Protein AF-0000000077275589 (afdb_homodimer)

Structure (mmCIF, N/CA/C/O backbone):
data_AF-0000000077275589-model_v1
#
loop_
_entity.id
_entity.type
_entity.pdbx_description
1 polymer 'Uncharacterized protein'
#
loop_
_atom_site.group_PDB
_atom_site.id
_atom_site.type_symbol
_atom_site.label_atom_id
_atom_site.label_alt_id
_atom_site.label_comp_id
_atom_site.label_asym_id
_atom_site.label_entity_id
_atom_site.label_seq_id
_atom_site.pdbx_PDB_ins_code
_atom_site.Cartn_x
_atom_site.Cartn_y
_atom_site.Cartn_z
_atom_site.occupancy
_atom_site.B_iso_or_equiv
_atom_site.auth_seq_id
_atom_site.auth_comp_id
_atom_site.auth_asym_id
_atom_site.auth_atom_id
_atom_site.pdbx_PDB_model_num
ATOM 1 N N . MET A 1 1 ? -28.203 29.078 -66.188 1 21.28 1 MET A N 1
ATOM 2 C CA . MET A 1 1 ? -27.719 27.859 -66.812 1 21.28 1 MET A CA 1
ATOM 3 C C . MET A 1 1 ? -26.266 27.594 -66.438 1 21.28 1 MET A C 1
ATOM 5 O O . MET A 1 1 ? -25.359 27.703 -67.25 1 21.28 1 MET A O 1
ATOM 9 N N . TRP A 1 2 ? -25.812 28.062 -65.25 1 25.47 2 TRP A N 1
ATOM 10 C CA . TRP A 1 2 ? -24.516 28.172 -64.625 1 25.47 2 TRP A CA 1
ATOM 11 C C . TRP A 1 2 ? -23.922 26.781 -64.312 1 25.47 2 TRP A C 1
ATOM 13 O O . TRP A 1 2 ? -24.531 25.984 -63.625 1 25.47 2 TRP A O 1
ATOM 23 N N . HIS A 1 3 ? -23.391 26.188 -65.438 1 22.38 3 HIS A N 1
ATOM 24 C CA . HIS A 1 3 ? -22.828 24.891 -65.75 1 22.38 3 HIS A CA 1
ATOM 25 C C . HIS A 1 3 ? -21.688 24.516 -64.812 1 22.38 3 HIS A C 1
ATOM 27 O O . HIS A 1 3 ? -20.875 25.359 -64.438 1 22.38 3 HIS A O 1
ATOM 33 N N . ASP A 1 4 ? -21.906 23.547 -63.844 1 22.83 4 ASP A N 1
ATOM 34 C CA . ASP A 1 4 ? -21.484 22.797 -62.688 1 22.83 4 ASP A CA 1
ATOM 35 C C . ASP A 1 4 ? -20.203 22.016 -62.969 1 22.83 4 ASP A C 1
ATOM 37 O O . ASP A 1 4 ? -20.188 20.781 -62.906 1 22.83 4 ASP A O 1
ATOM 41 N N . ASN A 1 5 ? -19.406 22.547 -63.875 1 19.95 5 ASN A N 1
ATOM 42 C CA . ASN A 1 5 ? -18.422 21.766 -64.625 1 19.95 5 ASN A CA 1
ATOM 43 C C . ASN A 1 5 ? -17.25 21.328 -63.719 1 19.95 5 ASN A C 1
ATOM 45 O O . ASN A 1 5 ? -16.188 21.953 -63.75 1 19.95 5 ASN A O 1
ATOM 49 N N . ARG A 1 6 ? -17.547 21.359 -62.375 1 23.41 6 ARG A N 1
ATOM 50 C CA . ARG A 1 6 ? -16.359 21.203 -61.562 1 23.41 6 ARG A CA 1
ATOM 51 C C . ARG A 1 6 ? -15.617 19.906 -61.906 1 23.41 6 ARG A C 1
ATOM 53 O O . ARG A 1 6 ? -16.188 18.812 -61.781 1 23.41 6 ARG A O 1
ATOM 60 N N . GLN A 1 7 ? -14.758 19.984 -62.812 1 19.58 7 GLN A N 1
ATOM 61 C CA . GLN A 1 7 ? -13.992 18.938 -63.469 1 19.58 7 GLN A CA 1
ATOM 62 C C . GLN A 1 7 ? -13.258 18.062 -62.469 1 19.58 7 GLN A C 1
ATOM 64 O O . GLN A 1 7 ? -12.734 18.578 -61.469 1 19.58 7 GLN A O 1
ATOM 69 N N . ASP A 1 8 ? -13.516 16.828 -62.406 1 21.22 8 ASP A N 1
ATOM 70 C CA . ASP A 1 8 ? -13.25 15.617 -61.625 1 21.22 8 ASP A CA 1
ATOM 71 C C . ASP A 1 8 ? -11.758 15.297 -61.625 1 21.22 8 ASP A C 1
ATOM 73 O O . ASP A 1 8 ? -11.18 14.938 -62.656 1 21.22 8 ASP A O 1
ATOM 77 N N . LYS A 1 9 ? -11.055 16.328 -61.094 1 24.39 9 LYS A N 1
ATOM 78 C CA . LYS A 1 9 ? -9.609 16.141 -61.156 1 24.39 9 LYS A CA 1
ATOM 79 C C . LYS A 1 9 ? -9.234 14.695 -60.844 1 24.39 9 LYS A C 1
ATOM 81 O O . LYS A 1 9 ? -9.602 14.18 -59.781 1 24.39 9 LYS A O 1
ATOM 86 N N . GLN A 1 10 ? 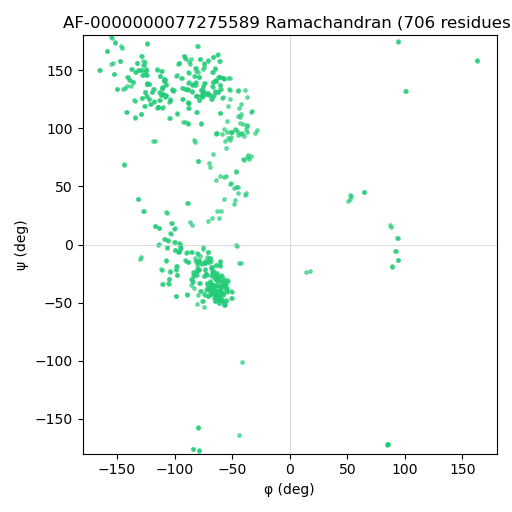-9.094 13.891 -61.781 1 19.94 10 GLN A N 1
ATOM 87 C CA . GLN A 1 10 ? -8.75 12.477 -61.844 1 19.94 10 GLN A CA 1
ATOM 88 C C . GLN A 1 10 ? -7.488 12.164 -61.062 1 19.94 10 GLN A C 1
ATOM 90 O O . GLN A 1 10 ? -6.449 12.797 -61.281 1 19.94 10 GLN A O 1
ATOM 95 N N . TRP A 1 11 ? -7.652 11.844 -59.812 1 21.72 11 TRP A N 1
ATOM 96 C CA . TRP A 1 11 ? -6.648 11.5 -58.812 1 21.72 11 TRP A CA 1
ATOM 97 C C . TRP A 1 11 ? -5.641 10.5 -59.375 1 21.72 11 TRP A C 1
ATOM 99 O O . TRP A 1 11 ? -6.023 9.508 -60 1 21.72 11 TRP A O 1
ATOM 109 N N . PRO A 1 12 ? -4.547 11.117 -59.781 1 26.95 12 PRO A N 1
ATOM 110 C CA . PRO A 1 12 ? -3.588 10.258 -60.469 1 26.95 12 PRO A CA 1
ATOM 111 C C . PRO A 1 12 ? -3.398 8.906 -59.781 1 26.95 12 PRO A C 1
ATOM 113 O O . PRO A 1 12 ? -3.586 8.789 -58.562 1 26.95 12 PRO A O 1
ATOM 116 N N . GLY A 1 13 ? -3.869 7.855 -60.375 1 23.73 13 GLY A N 1
ATOM 117 C CA . GLY A 1 13 ? -3.82 6.449 -60 1 23.73 13 GLY A CA 1
ATOM 118 C C . GLY A 1 13 ? -2.459 6.016 -59.5 1 23.73 13 GLY A C 1
ATOM 119 O O . GLY A 1 13 ? -1.439 6.617 -59.844 1 23.73 13 GLY A O 1
ATOM 120 N N . PRO A 1 14 ? -2.475 5.594 -58.219 1 23.3 14 PRO A N 1
ATOM 121 C CA . PRO A 1 14 ? -1.297 5.195 -57.438 1 23.3 14 PRO A CA 1
ATOM 122 C C . PRO A 1 14 ? -0.308 4.367 -58.25 1 23.3 14 PRO A C 1
ATOM 124 O O . PRO A 1 14 ? -0.714 3.604 -59.125 1 23.3 14 PRO A O 1
ATOM 127 N N . ARG A 1 15 ? 0.733 5.039 -58.625 1 24.67 15 ARG A N 1
ATOM 128 C CA . ARG A 1 15 ? 1.816 4.441 -59.375 1 24.67 15 ARG A CA 1
ATOM 129 C C . ARG A 1 15 ? 2.021 2.979 -59 1 24.67 15 ARG A C 1
ATOM 131 O O . ARG A 1 15 ? 1.891 2.613 -57.844 1 24.67 15 ARG A O 1
ATOM 138 N N . GLY A 1 16 ? 1.797 2.051 -59.906 1 21.67 16 GLY A N 1
ATOM 139 C CA . GLY A 1 16 ? 1.867 0.599 -59.969 1 21.67 16 GLY A CA 1
ATOM 140 C C . GLY A 1 16 ? 3.146 0.042 -59.375 1 21.67 16 GLY A C 1
ATOM 141 O O . GLY A 1 16 ? 4.227 0.213 -59.938 1 21.67 16 GLY A O 1
ATOM 142 N N . TRP A 1 17 ? 3.369 0.272 -58.062 1 21.12 17 TRP A N 1
ATOM 143 C CA . TRP A 1 17 ? 4.578 -0.335 -57.531 1 21.12 17 TRP A CA 1
ATOM 144 C C . TRP A 1 17 ? 4.695 -1.796 -57.938 1 21.12 17 TRP A C 1
ATOM 146 O O . TRP A 1 17 ? 3.707 -2.533 -57.938 1 21.12 17 TRP A O 1
ATOM 156 N N . LYS A 1 18 ? 5.516 -1.956 -58.969 1 22.02 18 LYS A N 1
ATOM 157 C CA . LYS A 1 18 ? 5.887 -3.277 -59.469 1 22.02 18 LYS A CA 1
ATOM 158 C C . LYS A 1 18 ? 6.059 -4.27 -58.312 1 22.02 18 LYS A C 1
ATOM 160 O O . LYS A 1 18 ? 6.742 -3.977 -57.344 1 22.02 18 LYS A O 1
ATOM 165 N N . ASN A 1 19 ? 5.082 -5.145 -58.094 1 19.64 19 ASN A N 1
ATOM 166 C CA . ASN A 1 19 ? 4.98 -6.301 -57.219 1 19.64 19 ASN A CA 1
ATOM 167 C C . ASN A 1 19 ? 6.199 -7.211 -57.344 1 19.64 19 ASN A C 1
ATOM 169 O O . ASN A 1 19 ? 6.32 -7.961 -58.312 1 19.64 19 ASN A O 1
ATOM 173 N N . LYS A 1 20 ? 7.43 -6.609 -57.281 1 24.22 20 LYS A N 1
ATOM 174 C CA . LYS A 1 20 ? 8.484 -7.613 -57.406 1 24.22 20 LYS A CA 1
ATOM 175 C C . LYS A 1 20 ? 8.117 -8.891 -56.656 1 24.22 20 LYS A C 1
ATOM 177 O O . LYS A 1 20 ? 7.418 -8.844 -55.656 1 24.22 20 LYS A O 1
ATOM 182 N N . ASN A 1 21 ? 8.312 -10 -57.344 1 20.94 21 ASN A N 1
ATOM 183 C CA . ASN A 1 21 ? 8.078 -11.422 -57.094 1 20.94 21 ASN A CA 1
ATOM 184 C C . ASN A 1 21 ? 8.539 -11.836 -55.688 1 20.94 21 ASN A C 1
ATOM 186 O O . ASN A 1 21 ? 9.578 -11.375 -55.219 1 20.94 21 ASN A O 1
ATOM 190 N N . GLN A 1 22 ? 7.594 -12.156 -54.812 1 24.27 22 GLN A N 1
ATOM 191 C CA . GLN A 1 22 ? 7.559 -12.75 -53.5 1 24.27 22 GLN A CA 1
ATOM 192 C C . GLN A 1 22 ? 8.469 -13.977 -53.406 1 24.27 22 GLN A C 1
ATOM 194 O O . GLN A 1 22 ? 8.062 -15.086 -53.75 1 24.27 22 GLN A O 1
ATOM 199 N N . GLY A 1 23 ? 9.766 -13.898 -53.969 1 26.78 23 GLY A N 1
ATOM 200 C CA . GLY A 1 23 ? 10.516 -15.133 -53.75 1 26.78 23 GLY A CA 1
ATOM 201 C C . GLY A 1 23 ? 10.391 -15.664 -52.344 1 26.78 23 GLY A C 1
ATOM 202 O O . GLY A 1 23 ? 10.047 -14.922 -51.406 1 26.78 23 GLY A O 1
ATOM 203 N N . GLY A 1 24 ? 10.117 -16.984 -52.25 1 24.22 24 GLY A N 1
ATOM 204 C CA . GLY A 1 24 ? 9.828 -17.938 -51.188 1 24.22 24 GLY A CA 1
ATOM 205 C C . GLY A 1 24 ? 10.859 -17.922 -50.062 1 24.22 24 GLY A C 1
ATOM 206 O O . GLY A 1 24 ? 11.977 -18.406 -50.25 1 24.22 24 GLY A O 1
ATOM 207 N N . TRP A 1 25 ? 11.188 -16.781 -49.469 1 26.86 25 TRP A N 1
ATOM 208 C CA . TRP A 1 25 ? 12.156 -16.875 -48.375 1 26.86 25 TRP A CA 1
ATOM 209 C C . TRP A 1 25 ? 11.68 -17.844 -47.312 1 26.86 25 TRP A C 1
ATOM 211 O O . TRP A 1 25 ? 10.75 -17.531 -46.531 1 26.86 25 TRP A O 1
ATOM 221 N N . GLY A 1 26 ? 11.43 -19.109 -47.594 1 24.31 26 GLY A N 1
ATOM 222 C CA . GLY A 1 26 ? 11.328 -20.141 -46.594 1 24.31 26 GLY A CA 1
ATOM 223 C C . GLY A 1 26 ? 12.469 -20.094 -45.594 1 24.31 26 GLY A C 1
ATOM 224 O O . GLY A 1 26 ? 13.477 -20.781 -45.75 1 24.31 26 GLY A O 1
ATOM 225 N N . LYS A 1 27 ? 12.953 -18.938 -45.156 1 28.44 27 LYS A N 1
ATOM 226 C CA . LYS A 1 27 ? 13.992 -19.109 -44.156 1 28.44 27 LYS A CA 1
ATOM 227 C C . LYS A 1 27 ? 13.539 -20.062 -43.031 1 28.44 27 LYS A C 1
ATOM 229 O O . LYS A 1 27 ? 12.477 -19.875 -42.438 1 28.44 27 LYS A O 1
ATOM 234 N N . SER A 1 28 ? 13.914 -21.328 -43.125 1 25.67 28 SER A N 1
ATOM 235 C CA . SER A 1 28 ? 13.805 -22.328 -42.094 1 25.67 28 SER A CA 1
ATOM 236 C C . SER A 1 28 ? 14.102 -21.734 -40.719 1 25.67 28 SER A C 1
ATOM 238 O O . SER A 1 28 ? 15.047 -20.953 -40.562 1 25.67 28 SER A O 1
ATOM 240 N N . SER A 1 29 ? 13.141 -21.422 -39.969 1 30.31 29 SER A N 1
ATOM 241 C CA . SER A 1 29 ? 13.281 -21.172 -38.531 1 30.31 29 SER A CA 1
ATOM 242 C C . SER A 1 29 ? 14.305 -22.109 -37.906 1 30.31 29 SER A C 1
ATOM 244 O O . SER A 1 29 ? 14.078 -23.328 -37.812 1 30.31 29 SER A O 1
ATOM 246 N N . LYS A 1 30 ? 15.562 -21.859 -38.125 1 32.66 30 LYS A N 1
ATOM 247 C CA . LYS A 1 30 ? 16.609 -22.562 -37.375 1 32.66 30 LYS A CA 1
ATOM 248 C C . LYS A 1 30 ? 16.234 -22.719 -35.906 1 32.66 30 LYS A C 1
ATOM 250 O O . LYS A 1 30 ? 16.203 -21.734 -35.156 1 32.66 30 LYS A O 1
ATOM 255 N N . LYS A 1 31 ? 15.281 -23.641 -35.625 1 34.81 31 LYS A N 1
ATOM 256 C CA . LYS A 1 31 ? 15.219 -24.172 -34.25 1 34.81 31 LYS A CA 1
ATOM 257 C C . LYS A 1 31 ? 16.625 -24.312 -33.688 1 34.81 31 LYS A C 1
ATOM 259 O O . LYS A 1 31 ? 17.438 -25.078 -34.188 1 34.81 31 LYS A O 1
ATOM 264 N N . TRP A 1 32 ? 17.266 -23.344 -33.281 1 36.38 32 TRP A N 1
ATOM 265 C CA . TRP A 1 32 ? 18.484 -23.438 -32.5 1 36.38 32 TRP A CA 1
ATOM 266 C C . TRP A 1 32 ? 18.484 -24.688 -31.641 1 36.38 32 TRP A C 1
ATOM 268 O O . TRP A 1 32 ? 17.484 -25.016 -31 1 36.38 32 TRP A O 1
ATOM 278 N N . ASP A 1 33 ? 19.062 -25.75 -32.031 1 35.94 33 ASP A N 1
ATOM 279 C CA . ASP A 1 33 ? 19.375 -26.953 -31.266 1 35.94 33 ASP A CA 1
ATOM 280 C C . ASP A 1 33 ? 19.812 -26.594 -29.844 1 35.94 33 ASP A C 1
ATOM 282 O O . ASP A 1 33 ? 21.016 -26.453 -29.578 1 35.94 33 ASP A O 1
ATOM 286 N N . ASN A 1 34 ? 19.188 -25.703 -29.109 1 42.22 34 ASN A N 1
ATOM 287 C CA . ASN A 1 34 ? 19.359 -25.234 -27.734 1 42.22 34 ASN A CA 1
ATOM 288 C C . ASN A 1 34 ? 19.516 -26.391 -26.75 1 42.22 34 ASN A C 1
ATOM 290 O O . ASN A 1 34 ? 19.484 -26.203 -25.547 1 42.22 34 ASN A O 1
ATOM 294 N N . SER A 1 35 ? 19.453 -27.609 -27.312 1 43.06 35 SER A N 1
ATOM 295 C CA . SER A 1 35 ? 19.656 -28.734 -26.406 1 43.06 35 SER A CA 1
ATOM 296 C C . SER A 1 35 ? 21.031 -28.688 -25.75 1 43.06 35 SER A C 1
ATOM 298 O O . SER A 1 35 ? 21.172 -29.062 -24.594 1 43.06 35 SER A O 1
ATOM 300 N N . GLU A 1 36 ? 22.031 -28.453 -26.5 1 45.03 36 GLU A N 1
ATOM 301 C CA . GLU A 1 36 ? 23.375 -28.422 -25.922 1 45.03 36 GLU A CA 1
ATOM 302 C C . GLU A 1 36 ? 23.5 -27.297 -24.891 1 45.03 36 GLU A C 1
ATOM 304 O O . GLU A 1 36 ? 24.234 -27.438 -23.906 1 45.03 36 GLU A O 1
ATOM 309 N N . TYR A 1 37 ? 22.797 -26.266 -25.109 1 46.16 37 TYR A N 1
ATOM 310 C CA . TYR A 1 37 ? 22.891 -25.109 -24.219 1 46.16 37 TYR A CA 1
ATOM 311 C C . TYR A 1 37 ? 22.297 -25.406 -22.859 1 46.16 37 TYR A C 1
ATOM 313 O O . TYR A 1 37 ? 22.812 -24.953 -21.828 1 46.16 37 TYR A O 1
ATOM 321 N N . LEU A 1 38 ? 21.312 -26.25 -22.828 1 51.25 38 LEU A N 1
ATOM 322 C CA . LEU A 1 38 ? 20.688 -26.516 -21.531 1 51.25 38 LEU A CA 1
ATOM 323 C C . LEU A 1 38 ? 21.625 -27.297 -20.625 1 51.25 38 LEU A C 1
ATOM 325 O O . LEU A 1 38 ? 21.609 -27.109 -19.406 1 51.25 38 LEU A O 1
ATOM 329 N N . SER A 1 39 ? 22.391 -28.266 -21.203 1 50.59 39 SER A N 1
ATOM 330 C CA . SER A 1 39 ? 23.25 -29.094 -20.359 1 50.59 39 SER A CA 1
ATOM 331 C C . SER A 1 39 ? 24.25 -28.266 -19.578 1 50.59 39 SER A C 1
ATOM 333 O O . SER A 1 39 ? 24.641 -28.625 -18.469 1 50.59 39 SER A O 1
ATOM 335 N N . GLU A 1 40 ? 24.641 -27.156 -20.188 1 55.09 40 GLU A N 1
ATOM 336 C CA . GLU A 1 40 ? 25.672 -26.359 -19.516 1 55.09 40 GLU A CA 1
ATOM 337 C C . GLU A 1 40 ? 25.047 -25.25 -18.688 1 55.09 40 GLU A C 1
ATOM 339 O O . GLU A 1 40 ? 25.75 -24.5 -18.016 1 55.09 40 GLU A O 1
ATOM 344 N N . LEU A 1 41 ? 23.75 -25.266 -18.781 1 61.47 41 LEU A N 1
ATOM 345 C CA . LEU A 1 41 ? 23.141 -24.172 -18.031 1 61.47 41 LEU A CA 1
ATOM 346 C C . LEU A 1 41 ? 23.125 -24.453 -16.547 1 61.47 41 LEU A C 1
ATOM 348 O O . LEU A 1 41 ? 22.656 -25.516 -16.125 1 61.47 41 LEU A O 1
ATOM 352 N N . LYS A 1 42 ? 23.922 -23.906 -15.789 1 79.44 42 LYS A N 1
ATOM 353 C CA . LYS A 1 42 ? 23.938 -23.984 -14.336 1 79.44 42 LYS A CA 1
ATOM 354 C C . LYS A 1 42 ? 22.672 -23.344 -13.75 1 79.44 42 LYS A C 1
ATOM 356 O O . LYS A 1 42 ? 22.5 -22.125 -13.812 1 79.44 42 LYS A O 1
ATOM 361 N N . PHE A 1 43 ? 21.594 -24.312 -13.445 1 88.94 43 PHE A N 1
ATOM 362 C CA . PHE A 1 43 ? 20.344 -23.859 -12.867 1 88.94 43 PHE A CA 1
ATOM 363 C C . PHE A 1 43 ? 20.562 -23.297 -11.469 1 88.94 43 PHE A C 1
ATOM 365 O O . PHE A 1 43 ? 21.406 -23.797 -10.719 1 88.94 43 PHE A O 1
ATOM 372 N N . GLU A 1 44 ? 19.797 -22.219 -11.227 1 91.12 44 GLU A N 1
ATOM 373 C CA . GLU A 1 44 ? 19.641 -21.766 -9.852 1 91.12 44 GLU A CA 1
ATOM 374 C C . GLU A 1 44 ? 18.469 -22.453 -9.164 1 91.12 44 GLU A C 1
ATOM 376 O O . GLU A 1 44 ? 17.328 -22.328 -9.602 1 91.12 44 GLU A O 1
ATOM 381 N N . ASP A 1 45 ? 18.719 -23.109 -8.094 1 91.56 45 ASP A N 1
ATOM 382 C CA . ASP A 1 45 ? 17.656 -23.859 -7.414 1 91.56 45 ASP A CA 1
ATOM 383 C C . ASP A 1 45 ? 16.75 -22.922 -6.617 1 91.56 45 ASP A C 1
ATOM 385 O O . ASP A 1 45 ? 17.234 -22.047 -5.898 1 91.56 45 ASP A O 1
ATOM 389 N N . VAL A 1 46 ? 15.508 -23.109 -6.781 1 91.25 46 VAL A N 1
ATOM 390 C CA . VAL A 1 46 ? 14.547 -22.391 -5.953 1 91.25 46 VAL A CA 1
ATOM 391 C C . VAL A 1 46 ? 14.422 -23.078 -4.594 1 91.25 46 VAL A C 1
ATOM 393 O O . VAL A 1 46 ? 14.234 -24.297 -4.52 1 91.25 46 VAL A O 1
ATOM 396 N N . PRO A 1 47 ? 14.578 -22.281 -3.566 1 88.44 47 PRO A N 1
ATOM 397 C CA . PRO A 1 47 ? 14.5 -22.891 -2.238 1 88.44 47 PRO A CA 1
ATOM 398 C C . PRO A 1 47 ? 13.148 -23.562 -1.977 1 88.44 47 PRO A C 1
ATOM 400 O O . PRO A 1 47 ? 12.102 -22.969 -2.27 1 88.44 47 PRO A O 1
ATOM 403 N N . ARG A 1 48 ? 13.211 -24.766 -1.457 1 90.69 48 ARG A N 1
ATOM 404 C CA . ARG A 1 48 ? 12.008 -25.5 -1.093 1 90.69 48 ARG A CA 1
ATOM 405 C C . ARG A 1 48 ? 11.531 -25.125 0.306 1 90.69 48 ARG A C 1
ATOM 407 O O . ARG A 1 48 ? 12.32 -25.109 1.253 1 90.69 48 ARG A O 1
ATOM 414 N N . PRO A 1 49 ? 10.195 -24.844 0.403 1 91.25 49 PRO A N 1
ATOM 415 C CA . PRO A 1 49 ? 9.68 -24.547 1.74 1 91.25 49 PRO A CA 1
ATOM 416 C C . PRO A 1 49 ? 9.812 -25.734 2.699 1 91.25 49 PRO A C 1
ATOM 418 O O . PRO A 1 49 ? 10.008 -26.875 2.262 1 91.25 49 PRO A O 1
ATOM 421 N N . LYS A 1 50 ? 9.703 -25.453 3.939 1 83.56 50 LYS A N 1
ATOM 422 C CA . LYS A 1 50 ? 10 -26.422 4.98 1 83.56 50 LYS A CA 1
ATOM 423 C C . LYS A 1 50 ? 8.805 -27.328 5.254 1 83.56 50 LYS A C 1
ATOM 425 O O . LYS A 1 50 ? 8.961 -28.484 5.637 1 83.56 50 LYS A O 1
ATOM 430 N N . LYS A 1 51 ? 7.645 -26.781 5.086 1 91.94 51 LYS A N 1
ATOM 431 C CA . LYS A 1 51 ? 6.449 -27.531 5.477 1 91.94 51 LYS A CA 1
ATOM 432 C C . LYS A 1 51 ? 5.316 -27.312 4.477 1 91.94 51 LYS A C 1
ATOM 434 O O . LYS A 1 51 ? 5.133 -26.219 3.967 1 91.94 51 LYS A O 1
ATOM 439 N N . PRO A 1 52 ? 4.543 -28.438 4.285 1 95.75 52 PRO A N 1
ATOM 440 C CA . PRO A 1 52 ? 3.338 -28.281 3.465 1 95.75 52 PRO A CA 1
ATOM 441 C C . PRO A 1 52 ? 2.346 -27.281 4.059 1 95.75 52 PRO A C 1
ATOM 443 O O . PRO A 1 52 ? 2.389 -27 5.262 1 95.75 52 PRO A O 1
ATOM 446 N N . ARG A 1 53 ? 1.499 -26.75 3.234 1 96.12 53 ARG A N 1
ATOM 447 C CA . ARG A 1 53 ? 0.475 -25.797 3.662 1 96.12 53 ARG A CA 1
ATOM 448 C C . ARG A 1 53 ? -0.901 -26.219 3.152 1 96.12 53 ARG A C 1
ATOM 450 O O . ARG A 1 53 ? -1.204 -26.062 1.969 1 96.12 53 ARG A O 1
ATOM 457 N N . LYS A 1 54 ? -1.763 -26.594 4.055 1 95.31 54 LYS A N 1
ATOM 458 C CA . LYS A 1 54 ? -3.07 -27.109 3.656 1 95.31 54 LYS A CA 1
ATOM 459 C C . LYS A 1 54 ? -4.137 -26.016 3.734 1 95.31 54 LYS A C 1
ATOM 461 O O . LYS A 1 54 ? -5.18 -26.125 3.086 1 95.31 54 LYS A O 1
ATOM 466 N N . TYR A 1 55 ? -3.93 -25.062 4.559 1 96.69 55 TYR A N 1
ATOM 467 C CA . TYR A 1 55 ? -4.91 -24 4.719 1 96.69 55 TYR A CA 1
ATOM 468 C C . TYR A 1 55 ? -4.824 -23 3.572 1 96.69 55 TYR A C 1
ATOM 470 O O . TYR A 1 55 ? -3.834 -22.969 2.838 1 96.69 55 TYR A O 1
ATOM 478 N N . THR A 1 56 ? -5.883 -22.266 3.379 1 97.94 56 THR A N 1
ATOM 479 C CA . THR A 1 56 ? -5.906 -21.219 2.361 1 97.94 56 THR A CA 1
ATOM 480 C C . THR A 1 56 ? -6.445 -19.906 2.938 1 97.94 56 THR A C 1
ATOM 482 O O . THR A 1 56 ? -7.211 -19.922 3.902 1 97.94 56 THR A O 1
ATOM 485 N N . VAL A 1 57 ? -5.988 -18.859 2.398 1 98.44 57 VAL A N 1
ATOM 486 C CA . VAL A 1 57 ? -6.492 -17.531 2.719 1 98.44 57 VAL A CA 1
ATOM 487 C C . VAL A 1 57 ? -6.996 -16.844 1.446 1 98.44 57 VAL A C 1
ATOM 489 O O . VAL A 1 57 ? -6.277 -16.781 0.447 1 98.44 57 VAL A O 1
ATOM 492 N N . SER A 1 58 ? -8.242 -16.406 1.497 1 98.81 58 SER A N 1
ATOM 493 C CA . SER A 1 58 ? -8.883 -15.695 0.396 1 98.81 58 SER A CA 1
ATOM 494 C C . SER A 1 58 ? -9.219 -14.258 0.784 1 98.81 58 SER A C 1
ATOM 496 O O . SER A 1 58 ? -9.43 -13.961 1.961 1 98.81 58 SER A O 1
ATOM 498 N N . ILE A 1 59 ? -9.227 -13.375 -0.244 1 98.94 59 ILE A N 1
ATOM 499 C CA . ILE A 1 59 ? -9.719 -12.023 -0.022 1 98.94 59 ILE A CA 1
ATOM 500 C C . ILE A 1 59 ? -10.828 -11.703 -1.019 1 98.94 59 ILE A C 1
ATOM 502 O O . ILE A 1 59 ? -10.836 -12.227 -2.137 1 98.94 59 ILE A O 1
ATOM 506 N N . ALA A 1 60 ? -11.797 -10.922 -0.588 1 98.88 60 ALA A N 1
ATOM 507 C CA . ALA A 1 60 ? -12.844 -10.406 -1.461 1 98.88 60 ALA A CA 1
ATOM 508 C C . ALA A 1 60 ? -12.711 -8.891 -1.63 1 98.88 60 ALA A C 1
ATOM 510 O O . ALA A 1 60 ? -12.625 -8.156 -0.645 1 98.88 60 ALA A O 1
ATOM 511 N N . VAL A 1 61 ? -12.711 -8.469 -2.871 1 98.62 61 VAL A N 1
ATOM 512 C CA . VAL A 1 61 ? -12.469 -7.062 -3.199 1 98.62 61 VAL A CA 1
ATOM 513 C C . VAL A 1 61 ? -13.578 -6.551 -4.117 1 98.62 61 VAL A C 1
ATOM 515 O O . VAL A 1 61 ? -13.836 -7.137 -5.172 1 98.62 61 VAL A O 1
ATOM 518 N N . PRO A 1 62 ? -14.227 -5.484 -3.752 1 97.12 62 PRO A N 1
ATOM 519 C CA . PRO A 1 62 ? -15.289 -4.957 -4.621 1 97.12 62 PRO A CA 1
ATOM 520 C C . PRO A 1 62 ? -14.734 -4.266 -5.863 1 97.12 62 PRO A C 1
ATOM 522 O O . PRO A 1 62 ? -13.781 -3.488 -5.773 1 97.12 62 PRO A O 1
ATOM 525 N N . ALA A 1 63 ? -15.375 -4.504 -6.953 1 95.38 63 ALA A N 1
ATOM 526 C CA . ALA A 1 63 ? -14.938 -3.918 -8.219 1 95.38 63 ALA A CA 1
ATOM 527 C C . ALA A 1 63 ? -15.258 -2.428 -8.273 1 95.38 63 ALA A C 1
ATOM 529 O O . ALA A 1 63 ? -14.703 -1.697 -9.102 1 95.38 63 ALA A O 1
ATOM 530 N N . SER A 1 64 ? -16.109 -1.974 -7.41 1 93.62 64 SER A N 1
ATOM 531 C CA . SER A 1 64 ? -16.562 -0.589 -7.422 1 93.62 64 SER A CA 1
ATOM 532 C C . SER A 1 64 ? -15.422 0.38 -7.152 1 93.62 64 SER A C 1
ATOM 534 O O . SER A 1 64 ? -15.523 1.569 -7.461 1 93.62 64 SER A O 1
ATOM 536 N N . ILE A 1 65 ? -14.336 -0.14 -6.609 1 93.94 65 ILE A N 1
ATOM 537 C CA . ILE A 1 65 ? -13.219 0.739 -6.285 1 93.94 65 ILE A CA 1
ATOM 538 C C . ILE A 1 65 ? -12.594 1.277 -7.574 1 93.94 65 ILE A C 1
ATOM 540 O O . ILE A 1 65 ? -11.914 2.309 -7.559 1 93.94 65 ILE A O 1
ATOM 544 N N . LEU A 1 66 ? -12.836 0.647 -8.672 1 93 66 LEU A N 1
ATOM 545 C CA . LEU A 1 66 ? -12.289 1.093 -9.953 1 93 66 LEU A CA 1
ATOM 546 C C . LEU A 1 66 ? -13.125 2.232 -10.523 1 93 66 LEU A C 1
ATOM 548 O O . LEU A 1 66 ? -12.672 2.943 -11.422 1 93 66 LEU A O 1
ATOM 552 N N . GLU A 1 67 ? -14.289 2.357 -10.102 1 85.25 67 GLU A N 1
ATOM 553 C CA . GLU A 1 67 ? -15.148 3.459 -10.531 1 85.25 67 GLU A CA 1
ATOM 554 C C . GLU A 1 67 ? -14.781 4.754 -9.82 1 85.25 67 GLU A C 1
ATOM 556 O O . GLU A 1 67 ? -14.734 5.82 -10.438 1 85.25 67 GLU A O 1
ATOM 561 N N . GLU A 1 68 ? -14.5 4.66 -8.625 1 72.44 68 GLU A N 1
ATOM 562 C CA . GLU A 1 68 ? -14.328 5.805 -7.734 1 72.44 68 GLU A CA 1
ATOM 563 C C . GLU A 1 68 ? -12.922 6.379 -7.844 1 72.44 68 GLU A C 1
ATOM 565 O O . GLU A 1 68 ? -12.711 7.574 -7.617 1 72.44 68 GLU A O 1
ATOM 570 N N . THR A 1 69 ? -12 5.629 -7.988 1 63.12 69 THR A N 1
ATOM 571 C CA . THR A 1 69 ? -10.609 6.062 -7.852 1 63.12 69 THR A CA 1
ATOM 572 C C . THR A 1 69 ? -10.18 6.883 -9.062 1 63.12 69 THR A C 1
ATOM 574 O O . THR A 1 69 ? -9.43 7.848 -8.93 1 63.12 69 THR A O 1
ATOM 577 N N . CYS A 1 70 ? -10.422 6.172 -10.281 1 63.38 70 CYS A N 1
ATOM 578 C CA . CYS A 1 70 ? -9.688 6.863 -11.328 1 63.38 70 CYS A CA 1
ATOM 579 C C . CYS A 1 70 ? -10.516 6.969 -12.602 1 63.38 70 CYS A C 1
ATOM 581 O O . CYS A 1 70 ? -11.25 6.039 -12.945 1 63.38 70 CYS A O 1
ATOM 583 N N . LEU A 1 71 ? -10.375 8.227 -13.109 1 67.25 71 LEU A N 1
ATOM 584 C CA . LEU A 1 71 ? -11.062 8.438 -14.375 1 67.25 71 LEU A CA 1
ATOM 585 C C . LEU A 1 71 ? -10.273 7.832 -15.531 1 67.25 71 LEU A C 1
ATOM 587 O O . LEU A 1 71 ? -10.828 7.57 -16.594 1 67.25 71 LEU A O 1
ATOM 591 N N . LYS A 1 72 ? -9.016 7.414 -15.195 1 83.62 72 LYS A N 1
ATOM 592 C CA . LYS A 1 72 ? -8.211 6.926 -16.312 1 83.62 72 LYS A CA 1
ATOM 593 C C . LYS A 1 72 ? -7.949 5.43 -16.188 1 83.62 72 LYS A C 1
ATOM 595 O O . LYS A 1 72 ? -7.68 4.93 -15.086 1 83.62 72 LYS A O 1
ATOM 600 N N . ASP A 1 73 ? -7.914 4.766 -17.297 1 87.31 73 ASP A N 1
ATOM 601 C CA . ASP A 1 73 ? -7.746 3.318 -17.375 1 87.31 73 ASP A CA 1
ATOM 602 C C . ASP A 1 73 ? -6.359 2.9 -16.875 1 87.31 73 ASP A C 1
ATOM 604 O O . ASP A 1 73 ? -6.211 1.85 -16.25 1 87.31 73 ASP A O 1
ATOM 608 N N . GLU A 1 74 ? -5.453 3.719 -17.156 1 90.12 74 GLU A N 1
ATOM 609 C CA . GLU A 1 74 ? -4.09 3.398 -16.734 1 90.12 74 GLU A CA 1
ATOM 610 C C . GLU A 1 74 ? -3.982 3.33 -15.211 1 90.12 74 GLU A C 1
ATOM 612 O O . GLU A 1 74 ? -3.316 2.445 -14.672 1 90.12 74 GLU A O 1
ATOM 617 N N . LEU A 1 75 ? -4.637 4.219 -14.602 1 91.56 75 LEU A N 1
ATOM 618 C CA . LEU A 1 75 ? -4.605 4.234 -13.148 1 91.56 75 LEU A CA 1
ATOM 619 C C . LEU A 1 75 ? -5.406 3.066 -12.578 1 91.56 75 LEU A C 1
ATOM 621 O O . LEU A 1 75 ? -4.996 2.453 -11.586 1 91.56 75 LEU A O 1
ATOM 625 N N . ARG A 1 76 ? -6.504 2.77 -13.234 1 94.12 76 ARG A N 1
ATOM 626 C CA . ARG A 1 76 ? -7.273 1.603 -12.82 1 94.12 76 ARG A CA 1
ATOM 627 C C . ARG A 1 76 ? -6.43 0.335 -12.891 1 94.12 76 ARG A C 1
ATOM 629 O O . ARG A 1 76 ? -6.418 -0.464 -11.953 1 94.12 76 ARG A O 1
ATOM 636 N N . THR A 1 77 ? -5.793 0.205 -13.969 1 94.88 77 THR A N 1
ATOM 637 C CA . THR A 1 77 ? -4.91 -0.94 -14.164 1 94.88 77 THR A CA 1
ATOM 638 C C . THR A 1 77 ? -3.84 -0.992 -13.078 1 94.88 77 THR A C 1
ATOM 640 O O . THR A 1 77 ? -3.572 -2.055 -12.516 1 94.88 77 THR A O 1
ATOM 643 N N . TYR A 1 78 ? -3.32 0.168 -12.781 1 94.62 78 TYR A N 1
ATOM 644 C CA . TYR A 1 78 ? -2.273 0.244 -11.766 1 94.62 78 TYR A CA 1
ATOM 645 C C . TYR A 1 78 ? -2.807 -0.178 -10.406 1 94.62 78 TYR A C 1
ATOM 647 O O . TYR A 1 78 ? -2.143 -0.917 -9.672 1 94.62 78 TYR A O 1
ATOM 655 N N . VAL A 1 79 ? -3.938 0.254 -10.039 1 95.88 79 VAL A N 1
ATOM 656 C CA . VAL A 1 79 ? -4.547 -0.061 -8.75 1 95.88 79 VAL A CA 1
ATOM 657 C C . VAL A 1 79 ? -4.805 -1.563 -8.656 1 95.88 79 VAL A C 1
ATOM 659 O O . VAL A 1 79 ? -4.547 -2.178 -7.617 1 95.88 79 VAL A O 1
ATOM 662 N N . VAL A 1 80 ? -5.301 -2.156 -9.711 1 97.62 80 VAL A N 1
ATOM 663 C CA . VAL A 1 80 ? -5.504 -3.602 -9.727 1 97.62 80 VAL A CA 1
ATOM 664 C C . VAL A 1 80 ? -4.168 -4.312 -9.523 1 97.62 80 VAL A C 1
ATOM 666 O O . VAL A 1 80 ? -4.09 -5.312 -8.805 1 97.62 80 VAL A O 1
ATOM 669 N N . GLY A 1 81 ? -3.162 -3.793 -10.141 1 97.31 81 GLY A N 1
ATOM 670 C CA . GLY A 1 81 ? -1.825 -4.332 -9.945 1 97.31 81 GLY A CA 1
ATOM 671 C C . GLY A 1 81 ? -1.372 -4.297 -8.5 1 97.31 81 GLY A C 1
ATOM 672 O O . GLY A 1 81 ? -0.68 -5.203 -8.039 1 97.31 81 GLY A O 1
ATOM 673 N N . GLN A 1 82 ? -1.767 -3.271 -7.812 1 97.5 82 GLN A N 1
ATOM 674 C CA . GLN A 1 82 ? -1.433 -3.172 -6.395 1 97.5 82 GLN A CA 1
ATOM 675 C C . GLN A 1 82 ? -2.109 -4.277 -5.594 1 97.5 82 GLN A C 1
ATOM 677 O O . GLN A 1 82 ? -1.521 -4.824 -4.656 1 97.5 82 GLN A O 1
ATOM 682 N N . ILE A 1 83 ? -3.297 -4.555 -5.945 1 98.69 83 ILE A N 1
ATOM 683 C CA . ILE A 1 83 ? -4.035 -5.625 -5.285 1 98.69 83 ILE A CA 1
ATOM 684 C C . ILE A 1 83 ? -3.338 -6.961 -5.531 1 98.69 83 ILE A C 1
ATOM 686 O O . ILE A 1 83 ? -3.129 -7.738 -4.598 1 98.69 83 ILE A O 1
ATOM 690 N N . ALA A 1 84 ? -2.961 -7.18 -6.75 1 98.88 84 ALA A N 1
ATOM 691 C CA . ALA A 1 84 ? -2.264 -8.406 -7.117 1 98.88 84 ALA A CA 1
ATOM 692 C C . ALA A 1 84 ? -0.944 -8.539 -6.363 1 98.88 84 ALA A C 1
ATOM 694 O O . ALA A 1 84 ? -0.613 -9.609 -5.855 1 98.88 84 ALA A O 1
ATOM 695 N N . ARG A 1 85 ? -0.193 -7.48 -6.285 1 98.62 85 ARG A N 1
ATOM 696 C CA . ARG A 1 85 ? 1.084 -7.488 -5.578 1 98.62 85 ARG A CA 1
ATOM 697 C C . ARG A 1 85 ? 0.886 -7.785 -4.098 1 98.62 85 ARG A C 1
ATOM 699 O O . ARG A 1 85 ? 1.612 -8.594 -3.516 1 98.62 85 ARG A O 1
ATOM 706 N N . ALA A 1 86 ? -0.113 -7.117 -3.539 1 98.81 86 ALA A N 1
ATOM 707 C CA . ALA A 1 86 ? -0.4 -7.379 -2.133 1 98.81 86 ALA A CA 1
ATOM 708 C C . ALA A 1 86 ? -0.742 -8.844 -1.905 1 98.81 86 ALA A C 1
ATOM 710 O O . ALA A 1 86 ? -0.27 -9.461 -0.946 1 98.81 86 ALA A O 1
ATOM 711 N N . ALA A 1 87 ? -1.51 -9.398 -2.785 1 98.88 87 ALA A N 1
ATOM 712 C CA . ALA A 1 87 ? -1.905 -10.805 -2.678 1 98.88 87 ALA A CA 1
ATOM 713 C C . ALA A 1 87 ? -0.685 -11.719 -2.697 1 98.88 87 ALA A C 1
ATOM 715 O O . ALA A 1 87 ? -0.583 -12.648 -1.89 1 98.88 87 ALA A O 1
ATOM 716 N N . VAL A 1 88 ? 0.222 -11.43 -3.541 1 98.69 88 VAL A N 1
ATOM 717 C CA . VAL A 1 88 ? 1.396 -12.281 -3.695 1 98.69 88 VAL A CA 1
ATOM 718 C C . VAL A 1 88 ? 2.334 -12.094 -2.506 1 98.69 88 VAL A C 1
ATOM 720 O O . VAL A 1 88 ? 2.828 -13.062 -1.934 1 98.69 88 VAL A O 1
ATOM 723 N N . ILE A 1 89 ? 2.523 -10.836 -2.105 1 98.56 89 ILE A N 1
ATOM 724 C CA . ILE A 1 89 ? 3.408 -10.547 -0.98 1 98.56 89 ILE A CA 1
ATOM 725 C C . ILE A 1 89 ? 2.951 -11.336 0.247 1 98.56 89 ILE A C 1
ATOM 727 O O . ILE A 1 89 ? 3.777 -11.875 0.989 1 98.56 89 ILE A O 1
ATOM 731 N N . TYR A 1 90 ? 1.672 -11.562 0.403 1 98.44 90 TYR A N 1
ATOM 732 C CA . TYR A 1 90 ? 1.16 -12.109 1.656 1 98.44 90 TYR A CA 1
ATOM 733 C C . TYR A 1 90 ? 0.522 -13.477 1.438 1 98.44 90 TYR A C 1
ATOM 735 O O . TYR A 1 90 ? -0.292 -13.922 2.248 1 98.44 90 TYR A O 1
ATOM 743 N N . SER A 1 91 ? 0.768 -14.133 0.318 1 97.88 91 SER A N 1
ATOM 744 C CA . SER A 1 91 ? 0.434 -15.523 0.034 1 97.88 91 SER A CA 1
ATOM 745 C C . SER A 1 91 ? -1.076 -15.734 0.021 1 97.88 91 SER A C 1
ATOM 747 O O . SER A 1 91 ? -1.578 -16.688 0.622 1 97.88 91 SER A O 1
ATOM 749 N N . ILE A 1 92 ? -1.774 -14.844 -0.617 1 98.75 92 ILE A N 1
ATOM 750 C CA . ILE A 1 92 ? -3.211 -15.016 -0.805 1 98.75 92 ILE A CA 1
ATOM 751 C C . ILE A 1 92 ? -3.467 -16.062 -1.885 1 98.75 92 ILE A C 1
ATOM 753 O O . ILE A 1 92 ? -2.863 -16.016 -2.959 1 98.75 92 ILE A O 1
ATOM 757 N N . ASP A 1 93 ? -4.434 -16.969 -1.603 1 98.44 93 ASP A N 1
ATOM 758 C CA . ASP A 1 93 ? -4.637 -18.109 -2.488 1 98.44 93 ASP A CA 1
ATOM 759 C C . ASP A 1 93 ? -5.793 -17.859 -3.455 1 98.44 93 ASP A C 1
ATOM 761 O O . ASP A 1 93 ? -5.91 -18.531 -4.477 1 98.44 93 ASP A O 1
ATOM 765 N N . GLU A 1 94 ? -6.617 -16.953 -3.068 1 98.81 94 GLU A N 1
ATOM 766 C CA . GLU A 1 94 ? -7.801 -16.656 -3.871 1 98.81 94 GLU A CA 1
ATOM 767 C C . GLU A 1 94 ? -8.227 -15.195 -3.717 1 98.81 94 GLU A C 1
ATOM 769 O O . GLU A 1 94 ? -8.227 -14.656 -2.607 1 98.81 94 GLU A O 1
ATOM 774 N N . ILE A 1 95 ? -8.516 -14.578 -4.875 1 98.88 95 ILE A N 1
ATOM 775 C CA . ILE A 1 95 ? -9.117 -13.25 -4.883 1 98.88 95 ILE A CA 1
ATOM 776 C C . ILE A 1 95 ? -10.523 -13.328 -5.473 1 98.88 95 ILE A C 1
ATOM 778 O O . ILE A 1 95 ? -10.703 -13.719 -6.629 1 98.88 95 ILE A O 1
ATOM 782 N N . VAL A 1 96 ? -11.516 -12.977 -4.68 1 98.88 96 VAL A N 1
ATOM 783 C CA . VAL A 1 96 ? -12.891 -12.875 -5.152 1 98.88 96 VAL A CA 1
ATOM 784 C C . VAL A 1 96 ? -13.227 -11.414 -5.477 1 98.88 96 VAL A C 1
ATOM 786 O O . VAL A 1 96 ? -13.234 -10.562 -4.582 1 98.88 96 VAL A O 1
ATOM 789 N N . VAL A 1 97 ? -13.422 -11.172 -6.738 1 98.56 97 VAL A N 1
ATOM 790 C CA . VAL A 1 97 ? -13.883 -9.852 -7.168 1 98.56 97 VAL A CA 1
ATOM 791 C C . VAL A 1 97 ? -15.406 -9.797 -7.133 1 98.56 97 VAL A C 1
ATOM 793 O O . VAL A 1 97 ? -16.078 -10.602 -7.785 1 98.56 97 VAL A O 1
ATOM 796 N N . TYR A 1 98 ? -15.969 -8.812 -6.332 1 97.56 98 TYR A N 1
ATOM 797 C CA . TYR A 1 98 ? -17.422 -8.922 -6.195 1 97.56 98 TYR A CA 1
ATOM 798 C C . TYR A 1 98 ? -18.094 -7.574 -6.422 1 97.56 98 TYR A C 1
ATOM 800 O O . TYR A 1 98 ? -17.438 -6.531 -6.363 1 97.56 98 TYR A O 1
ATOM 808 N N . ASP A 1 99 ? -19.328 -7.633 -6.801 1 95.94 99 ASP A N 1
ATOM 809 C CA . ASP A 1 99 ? -20.172 -6.465 -6.98 1 95.94 99 ASP A CA 1
ATOM 810 C C . ASP A 1 99 ? -20.875 -6.094 -5.676 1 95.94 99 ASP A C 1
ATOM 812 O O . ASP A 1 99 ? -21.906 -6.688 -5.324 1 95.94 99 ASP A O 1
ATOM 816 N N . ASP A 1 100 ? -20.391 -5.051 -5.039 1 94.12 100 ASP A N 1
ATOM 817 C CA . ASP A 1 100 ? -20.906 -4.699 -3.719 1 94.12 100 ASP A CA 1
ATOM 818 C C . ASP A 1 100 ? -22.219 -3.943 -3.824 1 94.12 100 ASP A C 1
ATOM 820 O O . ASP A 1 100 ? -22.906 -3.742 -2.82 1 94.12 100 ASP A O 1
ATOM 824 N N . MET A 1 101 ? -22.625 -3.58 -4.996 1 90.69 101 MET A N 1
ATOM 825 C CA . MET A 1 101 ? -23.875 -2.846 -5.18 1 90.69 101 MET A CA 1
ATOM 826 C C . MET A 1 101 ? -24.953 -3.746 -5.777 1 90.69 101 MET A C 1
ATOM 828 O O . MET A 1 101 ? -26.094 -3.328 -5.93 1 90.69 101 MET A O 1
ATOM 832 N N . CYS A 1 102 ? -24.656 -4.969 -6.082 1 87.94 102 CYS A N 1
ATOM 833 C CA . CYS A 1 102 ? -25.562 -5.934 -6.676 1 87.94 102 CYS A CA 1
ATOM 834 C C . CYS A 1 102 ? -26.25 -5.355 -7.914 1 87.94 102 CYS A C 1
ATOM 836 O O . CYS A 1 102 ? -27.469 -5.43 -8.047 1 87.94 102 CYS A O 1
ATOM 838 N N . SER A 1 103 ? -25.484 -4.57 -8.68 1 72.31 103 SER A N 1
ATOM 839 C CA . SER A 1 103 ? -26.031 -3.877 -9.836 1 72.31 103 SER A CA 1
ATOM 840 C C . SER A 1 103 ? -26.5 -4.867 -10.898 1 72.31 103 SER A C 1
ATOM 842 O O . SER A 1 103 ? -27.359 -4.547 -11.711 1 72.31 103 SER A O 1
ATOM 844 N N . GLN A 1 104 ? -25.812 -5.941 -11.219 1 60.69 104 GLN A N 1
ATOM 845 C CA . GLN A 1 104 ? -26.109 -6.801 -12.359 1 60.69 104 GLN A CA 1
ATOM 846 C C . GLN A 1 104 ? -27.547 -7.328 -12.273 1 60.69 104 GLN A C 1
ATOM 848 O O . GLN A 1 104 ? -27.766 -8.477 -11.883 1 60.69 104 GLN A O 1
ATOM 853 N N . LYS A 1 105 ? -28.547 -6.758 -11.914 1 46.62 105 LYS A N 1
ATOM 854 C CA . LYS A 1 105 ? -29.516 -7.434 -12.773 1 46.62 105 LYS A CA 1
ATOM 855 C C . LYS A 1 105 ? -29 -7.574 -14.195 1 46.62 105 LYS A C 1
ATOM 857 O O . LYS A 1 105 ? -28.016 -6.926 -14.57 1 46.62 105 LYS A O 1
ATOM 862 N N . ARG A 1 106 ? -29.812 -7.875 -15.336 1 39.56 106 ARG A N 1
ATOM 863 C CA . ARG A 1 106 ? -29.766 -8.602 -16.594 1 39.56 106 ARG A CA 1
ATOM 864 C C . ARG A 1 106 ? -28.812 -7.945 -17.578 1 39.56 106 ARG A C 1
ATOM 866 O O . ARG A 1 106 ? -28.75 -8.328 -18.75 1 39.56 106 ARG A O 1
ATOM 873 N N . GLY A 1 107 ? -28.219 -6.574 -17.484 1 42.62 107 GLY A N 1
ATOM 874 C CA . GLY A 1 107 ? -27.953 -6.199 -18.875 1 42.62 107 GLY A CA 1
ATOM 875 C C . GLY A 1 107 ? -26.609 -6.684 -19.375 1 42.62 107 GLY A C 1
ATOM 876 O O . GLY A 1 107 ? -25.766 -7.133 -18.578 1 42.62 107 GLY A O 1
ATOM 877 N N . THR A 1 108 ? -26.266 -6.84 -20.688 1 43.09 108 THR A N 1
ATOM 878 C CA . THR A 1 108 ? -25.297 -7.391 -21.625 1 43.09 108 THR A CA 1
ATOM 879 C C . THR A 1 108 ? -23.938 -6.738 -21.438 1 43.09 108 THR A C 1
ATOM 881 O O . THR A 1 108 ? -23.797 -5.52 -21.562 1 43.09 108 THR A O 1
ATOM 884 N N . THR A 1 109 ? -22.969 -7.238 -20.703 1 47.59 109 THR A N 1
ATOM 885 C CA . THR A 1 109 ? -21.547 -6.867 -20.672 1 47.59 109 THR A CA 1
ATOM 886 C C . THR A 1 109 ? -20.969 -6.855 -22.078 1 47.59 109 THR A C 1
ATOM 888 O O . THR A 1 109 ? -21.109 -7.82 -22.828 1 47.59 109 THR A O 1
ATOM 891 N N . ASN A 1 110 ? -20.891 -5.855 -22.859 1 45.59 110 ASN A N 1
ATOM 892 C CA . ASN A 1 110 ? -20.203 -5.84 -24.156 1 45.59 110 ASN A CA 1
ATOM 893 C C . ASN A 1 110 ? -18.703 -5.605 -24 1 45.59 110 ASN A C 1
ATOM 895 O O . ASN A 1 110 ? -18.266 -4.488 -23.703 1 45.59 110 ASN A O 1
ATOM 899 N N . ALA A 1 111 ? -17.953 -6.574 -23.828 1 47.94 111 ALA A N 1
ATOM 900 C CA . ALA A 1 111 ? -16.484 -6.562 -23.797 1 47.94 111 ALA A CA 1
ATOM 901 C C . ALA A 1 111 ? -15.922 -5.664 -24.891 1 47.94 111 ALA A C 1
ATOM 903 O O . ALA A 1 111 ? -14.727 -5.352 -24.891 1 47.94 111 ALA A O 1
ATOM 904 N N . ALA A 1 112 ? -16.766 -5.305 -25.891 1 44.97 112 ALA A N 1
ATOM 905 C CA . ALA A 1 112 ? -16.328 -4.543 -27.062 1 44.97 112 ALA A CA 1
ATOM 906 C C . ALA A 1 112 ? -16.109 -3.074 -26.703 1 44.97 112 ALA A C 1
ATOM 908 O O . ALA A 1 112 ? -15.594 -2.303 -27.516 1 44.97 112 ALA A O 1
ATOM 909 N N . HIS A 1 113 ? -16.406 -2.715 -25.375 1 49.09 113 HIS A N 1
ATOM 910 C CA . HIS A 1 113 ? -16.344 -1.279 -25.125 1 49.09 113 HIS A CA 1
ATOM 911 C C . HIS A 1 113 ? -14.969 -0.874 -24.609 1 49.09 113 HIS A C 1
ATOM 913 O O . HIS A 1 113 ? -14.344 -1.611 -23.844 1 49.09 113 HIS A O 1
ATOM 919 N N . VAL A 1 114 ? -14.359 0.193 -25.094 1 55.53 114 VAL A N 1
ATOM 920 C CA . VAL A 1 114 ? -13.031 0.763 -24.922 1 55.53 114 VAL A CA 1
ATOM 921 C C . VAL A 1 114 ? -12.844 1.201 -23.469 1 55.53 114 VAL A C 1
ATOM 923 O O . VAL A 1 114 ? -11.797 0.949 -22.875 1 55.53 114 VAL A O 1
ATOM 926 N N . THR A 1 115 ? -13.805 1.886 -22.875 1 59.12 115 THR A N 1
ATOM 927 C CA . THR A 1 115 ? -13.711 2.34 -21.484 1 59.12 115 THR A CA 1
ATOM 928 C C . THR A 1 115 ? -14.805 1.709 -20.625 1 59.12 115 THR A C 1
ATOM 930 O O . THR A 1 115 ? -15.984 1.737 -21 1 59.12 115 THR A O 1
ATOM 933 N N . PRO A 1 116 ? -14.453 1.034 -19.594 1 69.25 116 PRO A N 1
ATOM 934 C CA . PRO A 1 116 ? -15.484 0.455 -18.719 1 69.25 116 PRO A CA 1
ATOM 935 C C . PRO A 1 116 ? -16.516 1.482 -18.266 1 69.25 116 PRO A C 1
ATOM 937 O O . PRO A 1 116 ? -16.156 2.607 -17.906 1 69.25 116 PRO A O 1
ATOM 940 N N . LYS A 1 117 ? -17.797 1.118 -18.359 1 70.38 117 LYS A N 1
ATOM 941 C CA . LYS A 1 117 ? -18.844 2.078 -18.031 1 70.38 117 LYS A CA 1
ATOM 942 C C . LYS A 1 117 ? -19.844 1.481 -17.047 1 70.38 117 LYS A C 1
ATOM 944 O O . LYS A 1 117 ? -20.688 2.199 -16.5 1 70.38 117 LYS A O 1
ATOM 949 N N . SER A 1 118 ? -19.719 0.185 -16.859 1 76.75 118 SER A N 1
ATOM 950 C CA . SER A 1 118 ? -20.703 -0.481 -16.031 1 76.75 118 SER A CA 1
ATOM 951 C C . SER A 1 118 ? -20.047 -1.329 -14.945 1 76.75 118 SER A C 1
ATOM 953 O O . SER A 1 118 ? -18.844 -1.591 -15.008 1 76.75 118 SER A O 1
ATOM 955 N N . ALA A 1 119 ? -20.844 -1.665 -13.953 1 75.81 119 ALA A N 1
ATOM 956 C CA . ALA A 1 119 ? -20.375 -2.547 -12.883 1 75.81 119 ALA A CA 1
ATOM 957 C C . ALA A 1 119 ? -19.812 -3.848 -13.461 1 75.81 119 ALA A C 1
ATOM 959 O O . ALA A 1 119 ? -18.797 -4.352 -12.984 1 75.81 119 ALA A O 1
ATOM 960 N N . GLY A 1 120 ? -20.516 -4.32 -14.461 1 83.06 120 GLY A N 1
ATOM 961 C CA . GLY A 1 120 ? -20.062 -5.531 -15.125 1 83.06 120 GLY A CA 1
ATOM 962 C C . GLY A 1 120 ? -18.703 -5.367 -15.797 1 83.06 120 GLY A C 1
ATOM 963 O O . GLY A 1 120 ? -17.875 -6.277 -15.758 1 83.06 120 GLY A O 1
ATOM 964 N N . ASP A 1 121 ? -18.453 -4.246 -16.312 1 88.12 121 ASP A N 1
ATOM 965 C CA . ASP A 1 121 ? -17.188 -3.963 -16.953 1 88.12 121 ASP A CA 1
ATOM 966 C C . ASP A 1 121 ? -16.047 -3.938 -15.945 1 88.12 121 ASP A C 1
ATOM 968 O O . ASP A 1 121 ? -14.969 -4.477 -16.203 1 88.12 121 ASP A O 1
ATOM 972 N N . PHE A 1 122 ? -16.344 -3.322 -14.859 1 92.88 122 PHE A N 1
ATOM 973 C CA . PHE A 1 122 ? -15.289 -3.219 -13.844 1 92.88 122 PHE A CA 1
ATOM 974 C C . PHE A 1 122 ? -14.977 -4.586 -13.25 1 92.88 122 PHE A C 1
ATOM 976 O O . PHE A 1 122 ? -13.82 -4.883 -12.953 1 92.88 122 PHE A O 1
ATOM 983 N N . LEU A 1 123 ? -16 -5.383 -13.094 1 95.5 123 LEU A N 1
ATOM 984 C CA . LEU A 1 123 ? -15.797 -6.75 -12.625 1 95.5 123 LEU A CA 1
ATOM 985 C C . LEU A 1 123 ? -14.891 -7.516 -13.594 1 95.5 123 LEU A C 1
ATOM 987 O O . LEU A 1 123 ? -13.914 -8.133 -13.172 1 95.5 123 LEU A O 1
ATOM 991 N N . GLU A 1 124 ? -15.211 -7.41 -14.805 1 95.19 124 GLU A N 1
ATOM 992 C CA . GLU A 1 124 ? -14.461 -8.133 -15.828 1 95.19 124 GLU A CA 1
ATOM 993 C C . GLU A 1 124 ? -13.039 -7.578 -15.969 1 95.19 124 GLU A C 1
ATOM 995 O O . GLU A 1 124 ? -12.086 -8.336 -16.156 1 95.19 124 GLU A O 1
ATOM 1000 N N . MET A 1 125 ? -12.938 -6.316 -15.953 1 95.44 125 MET A N 1
ATOM 1001 C CA . MET A 1 125 ? -11.625 -5.688 -16.031 1 95.44 125 MET A CA 1
ATOM 1002 C C . MET A 1 125 ? -10.719 -6.18 -14.898 1 95.44 125 MET A C 1
ATOM 1004 O O . MET A 1 125 ? -9.586 -6.594 -15.148 1 95.44 125 MET A O 1
ATOM 1008 N N . MET A 1 126 ? -11.219 -6.098 -13.711 1 97.44 126 MET A N 1
ATOM 1009 C CA . MET A 1 126 ? -10.43 -6.504 -12.555 1 97.44 126 MET A CA 1
ATOM 1010 C C . MET A 1 126 ? -10.07 -7.984 -12.633 1 97.44 126 MET A C 1
ATOM 1012 O O . MET A 1 126 ? -8.922 -8.359 -12.406 1 97.44 126 MET A O 1
ATOM 1016 N N . ARG A 1 127 ? -11.023 -8.781 -12.969 1 98 127 ARG A N 1
ATOM 1017 C CA . ARG A 1 127 ? -10.766 -10.211 -13.109 1 98 127 ARG A CA 1
ATOM 1018 C C . ARG A 1 127 ? -9.664 -10.469 -14.133 1 98 127 ARG A C 1
ATOM 1020 O O . ARG A 1 127 ? -8.703 -11.18 -13.844 1 98 127 ARG A O 1
ATOM 1027 N N . THR A 1 128 ? -9.82 -9.883 -15.266 1 97.56 128 THR A N 1
ATOM 1028 C CA . THR A 1 128 ? -8.891 -10.109 -16.375 1 97.56 128 THR A CA 1
ATOM 1029 C C . THR A 1 128 ? -7.484 -9.672 -15.984 1 97.56 128 THR A C 1
ATOM 1031 O O . THR A 1 128 ? -6.516 -10.398 -16.203 1 97.56 128 THR A O 1
ATOM 1034 N N . LEU A 1 129 ? -7.355 -8.539 -15.422 1 98.06 129 LEU A N 1
ATOM 1035 C CA . LEU A 1 129 ? -6.055 -8 -15.039 1 98.06 129 LEU A CA 1
ATOM 1036 C C . LEU A 1 129 ? -5.406 -8.859 -13.961 1 98.06 129 LEU A C 1
ATOM 1038 O O . LEU A 1 129 ? -4.199 -9.117 -14.008 1 98.06 129 LEU A O 1
ATOM 1042 N N . LEU A 1 130 ? -6.184 -9.281 -13 1 98.81 130 LEU A N 1
ATOM 1043 C CA . LEU A 1 130 ? -5.656 -10.133 -11.938 1 98.81 130 LEU A CA 1
ATOM 1044 C C . LEU A 1 130 ? -5.176 -11.469 -12.5 1 98.81 130 LEU A C 1
ATOM 1046 O O . LEU A 1 130 ? -4.094 -11.945 -12.141 1 98.81 130 LEU A O 1
ATOM 1050 N N . GLU A 1 131 ? -5.938 -12 -13.367 1 98.44 131 GLU A N 1
ATOM 1051 C CA . GLU A 1 131 ? -5.547 -13.258 -14 1 98.44 131 GLU A CA 1
ATOM 1052 C C . GLU A 1 131 ? -4.293 -13.086 -14.852 1 98.44 131 GLU A C 1
ATOM 1054 O O . GLU A 1 131 ? -3.398 -13.93 -14.828 1 98.44 131 GLU A O 1
ATOM 1059 N N . TYR A 1 132 ? -4.336 -12.07 -15.586 1 98.25 132 TYR A N 1
ATOM 1060 C CA . TYR A 1 132 ? -3.188 -11.766 -16.438 1 98.25 132 TYR A CA 1
ATOM 1061 C C . TYR A 1 132 ? -1.911 -11.664 -15.609 1 98.25 132 TYR A C 1
ATOM 1063 O O . TYR A 1 132 ? -0.883 -12.242 -15.961 1 98.25 132 TYR A O 1
ATOM 1071 N N . GLN A 1 133 ? -1.965 -10.93 -14.531 1 98.25 133 GLN A N 1
ATOM 1072 C CA . GLN A 1 133 ? -0.786 -10.727 -13.695 1 98.25 133 GLN A CA 1
ATOM 1073 C C . GLN A 1 133 ? -0.37 -12.023 -13.008 1 98.25 133 GLN A C 1
ATOM 1075 O O . GLN A 1 133 ? 0.82 -12.266 -12.805 1 98.25 133 GLN A O 1
ATOM 1080 N N . GLU A 1 134 ? -1.33 -12.773 -12.594 1 98.56 134 GLU A N 1
ATOM 1081 C CA . GLU A 1 134 ? -1.063 -14.039 -11.922 1 98.56 134 GLU A CA 1
ATOM 1082 C C . GLU A 1 134 ? -0.331 -15.008 -12.844 1 98.56 134 GLU A C 1
ATOM 1084 O O . GLU A 1 134 ? 0.497 -15.805 -12.391 1 98.56 134 GLU A O 1
ATOM 1089 N N . CYS A 1 135 ? -0.51 -14.938 -14.031 1 98.38 135 CYS A N 1
ATOM 1090 C CA . CYS A 1 135 ? 0.013 -15.852 -15.039 1 98.38 135 CYS A CA 1
ATOM 1091 C C . CYS A 1 135 ? 1.498 -15.602 -15.281 1 98.38 135 CYS A C 1
ATOM 1093 O O . CYS A 1 135 ? 1.909 -14.469 -15.547 1 98.38 135 CYS A O 1
ATOM 1095 N N . PRO A 1 136 ? 2.271 -16.719 -15.188 1 97.94 136 PRO A N 1
ATOM 1096 C CA . PRO A 1 136 ? 3.678 -16.531 -15.555 1 97.94 136 PRO A CA 1
ATOM 1097 C C . PRO A 1 136 ? 3.844 -15.906 -16.938 1 97.94 136 PRO A C 1
ATOM 1099 O O . PRO A 1 136 ? 3.084 -16.219 -17.859 1 97.94 136 PRO A O 1
ATOM 1102 N N . GLN A 1 137 ? 4.816 -15.078 -17.062 1 96.12 137 GLN A N 1
ATOM 1103 C CA . GLN A 1 137 ? 4.992 -14.234 -18.234 1 96.12 137 GLN A CA 1
ATOM 1104 C C . GLN A 1 137 ? 5.094 -15.086 -19.516 1 96.12 137 GLN A C 1
ATOM 1106 O O . GLN A 1 137 ? 4.496 -14.75 -20.531 1 96.12 137 GLN A O 1
ATOM 1111 N N . TYR A 1 138 ? 5.805 -16.188 -19.594 1 95.19 138 TYR A N 1
ATOM 1112 C CA . TYR A 1 138 ? 6.062 -16.984 -20.781 1 95.19 138 TYR A CA 1
ATOM 1113 C C . TYR A 1 138 ? 4.793 -17.688 -21.25 1 95.19 138 TYR A C 1
ATOM 1115 O O . TYR A 1 138 ? 4.742 -18.203 -22.359 1 95.19 138 TYR A O 1
ATOM 1123 N N . LEU A 1 139 ? 3.807 -17.656 -20.422 1 97.19 139 LEU A N 1
ATOM 1124 C CA . LEU A 1 139 ? 2.557 -18.312 -20.781 1 97.19 139 LEU A CA 1
ATOM 1125 C C . LEU A 1 139 ? 1.547 -17.312 -21.328 1 97.19 139 LEU A C 1
ATOM 1127 O O . LEU A 1 139 ? 0.552 -17.703 -21.953 1 97.19 139 LEU A O 1
ATOM 1131 N N . ARG A 1 140 ? 1.716 -16.078 -21.094 1 96.38 140 ARG A N 1
ATOM 1132 C CA . ARG A 1 140 ? 0.695 -15.055 -21.312 1 96.38 140 ARG A CA 1
ATOM 1133 C C . ARG A 1 140 ? 0.299 -14.977 -22.781 1 96.38 140 ARG A C 1
ATOM 1135 O O . ARG A 1 140 ? -0.881 -14.828 -23.109 1 96.38 140 ARG A O 1
ATOM 1142 N N . LYS A 1 141 ? 1.225 -15.07 -23.656 1 93.75 141 LYS A N 1
ATOM 1143 C CA . LYS A 1 141 ? 0.943 -14.953 -25.094 1 93.75 141 LYS A CA 1
ATOM 1144 C C . LYS A 1 141 ? 0.001 -16.062 -25.562 1 93.75 141 LYS A C 1
ATOM 1146 O O . LYS A 1 141 ? -0.747 -15.875 -26.516 1 93.75 141 LYS A O 1
ATOM 1151 N N . HIS A 1 142 ? 0.059 -17.172 -24.875 1 93.44 142 HIS A N 1
ATOM 1152 C CA . HIS A 1 142 ? -0.766 -18.312 -25.25 1 93.44 142 HIS A CA 1
ATOM 1153 C C . HIS A 1 142 ? -2.16 -18.219 -24.641 1 93.44 142 HIS A C 1
ATOM 1155 O O . HIS A 1 142 ? -3.131 -18.719 -25.219 1 93.44 142 HIS A O 1
ATOM 1161 N N . LEU A 1 143 ? -2.25 -17.609 -23.531 1 95.38 143 LEU A N 1
ATOM 1162 C CA . LEU A 1 143 ? -3.469 -17.719 -22.734 1 95.38 143 LEU A CA 1
ATOM 1163 C C . LEU A 1 143 ? -4.305 -16.453 -22.844 1 95.38 143 LEU A C 1
ATOM 1165 O O . LEU A 1 143 ? -5.504 -16.453 -22.562 1 95.38 143 LEU A O 1
ATOM 1169 N N . PHE A 1 144 ? -3.668 -15.375 -23.188 1 95.31 144 PHE A N 1
ATOM 1170 C CA . PHE A 1 144 ? -4.395 -14.109 -23.188 1 95.31 144 PHE A CA 1
ATOM 1171 C C . PHE A 1 144 ? -4.363 -13.469 -24.562 1 95.31 144 PHE A C 1
ATOM 1173 O O . PHE A 1 144 ? -3.289 -13.188 -25.109 1 95.31 144 PHE A O 1
ATOM 1180 N N . GLN A 1 145 ? -5.586 -13.289 -25.047 1 91 145 GLN A N 1
ATOM 1181 C CA . GLN A 1 145 ? -5.742 -12.508 -26.266 1 91 145 GLN A CA 1
ATOM 1182 C C . GLN A 1 145 ? -5.848 -11.016 -25.969 1 91 145 GLN A C 1
ATOM 1184 O O . GLN A 1 145 ? -6.219 -10.633 -24.844 1 91 145 GLN A O 1
ATOM 1189 N N . TYR A 1 146 ? -5.508 -10.32 -26.922 1 88.25 146 TYR A N 1
ATOM 1190 C CA . TYR A 1 146 ? -5.609 -8.875 -26.719 1 88.25 146 TYR A CA 1
ATOM 1191 C C . TYR A 1 146 ? -7.055 -8.461 -26.469 1 88.25 146 TYR A C 1
ATOM 1193 O O . TYR A 1 146 ? -7.969 -8.953 -27.125 1 88.25 146 TYR A O 1
ATOM 1201 N N . ASN A 1 147 ? -7.246 -7.688 -25.453 1 88.94 147 ASN A N 1
ATOM 1202 C CA . ASN A 1 147 ? -8.523 -7.035 -25.188 1 88.94 147 ASN A CA 1
ATOM 1203 C C . ASN A 1 147 ? -8.328 -5.66 -24.547 1 88.94 147 ASN A C 1
ATOM 1205 O O . ASN A 1 147 ? -7.203 -5.281 -24.203 1 88.94 147 ASN A O 1
ATOM 1209 N N . ALA A 1 148 ? -9.391 -5.023 -24.484 1 90.12 148 ALA A N 1
ATOM 1210 C CA . ALA A 1 148 ? -9.352 -3.619 -24.094 1 90.12 148 ALA A CA 1
ATOM 1211 C C . ALA A 1 148 ? -8.836 -3.471 -22.656 1 90.12 148 ALA A C 1
ATOM 1213 O O . ALA A 1 148 ? -8.172 -2.486 -22.328 1 90.12 148 ALA A O 1
ATOM 1214 N N . TYR A 1 149 ? -9.078 -4.438 -21.812 1 93.06 149 TYR A N 1
ATOM 1215 C CA . TYR A 1 149 ? -8.688 -4.348 -20.406 1 93.06 149 TYR A CA 1
ATOM 1216 C C . TYR A 1 149 ? -7.184 -4.516 -20.25 1 93.06 149 TYR A C 1
ATOM 1218 O O . TYR A 1 149 ? -6.621 -4.164 -19.219 1 93.06 149 TYR A O 1
ATOM 1226 N N . LEU A 1 150 ? -6.539 -4.996 -21.297 1 95.25 150 LEU A N 1
ATOM 1227 C CA . LEU A 1 150 ? -5.113 -5.301 -21.203 1 95.25 150 LEU A CA 1
ATOM 1228 C C 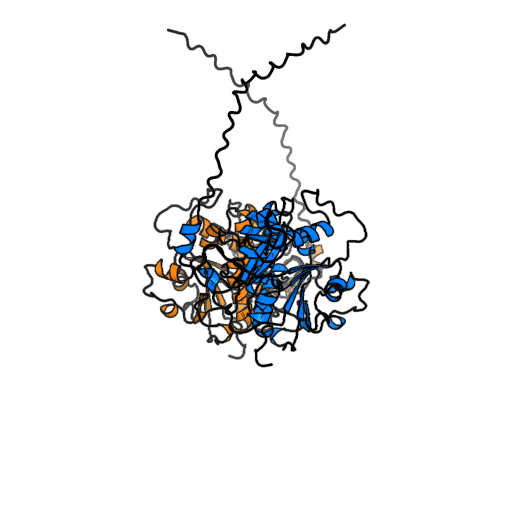. LEU A 1 150 ? -4.281 -4.23 -21.906 1 95.25 150 LEU A C 1
ATOM 1230 O O . LEU A 1 150 ? -3.061 -4.363 -22.016 1 95.25 150 LEU A O 1
ATOM 1234 N N . ARG A 1 151 ? -4.875 -3.191 -22.281 1 93.06 151 ARG A N 1
ATOM 1235 C CA . ARG A 1 151 ? -4.219 -2.15 -23.062 1 93.06 151 ARG A CA 1
ATOM 1236 C C . ARG A 1 151 ? -3.111 -1.474 -22.25 1 93.06 151 ARG A C 1
ATOM 1238 O O . ARG A 1 151 ? -2.064 -1.125 -22.797 1 93.06 151 ARG A O 1
ATOM 1245 N N . SER A 1 152 ? -3.346 -1.323 -21 1 92 152 SER A N 1
ATOM 1246 C CA . SER A 1 152 ? -2.418 -0.56 -20.172 1 92 152 SER A CA 1
ATOM 1247 C C . SER A 1 152 ? -1.606 -1.476 -19.25 1 92 152 SER A C 1
ATOM 1249 O O . SER A 1 152 ? -1.174 -1.063 -18.172 1 92 152 SER A O 1
ATOM 1251 N N . VAL A 1 153 ? -1.375 -2.686 -19.609 1 94.06 153 VAL A N 1
ATOM 1252 C CA . VAL A 1 153 ? -0.738 -3.654 -18.719 1 94.06 153 VAL A CA 1
ATOM 1253 C C . VAL A 1 153 ? 0.729 -3.283 -18.516 1 94.06 153 VAL A C 1
ATOM 1255 O O . VAL A 1 153 ? 1.379 -3.775 -17.594 1 94.06 153 VAL A O 1
ATOM 1258 N N . GLY A 1 154 ? 1.234 -2.398 -19.375 1 91.81 154 GLY A N 1
ATOM 1259 C CA . GLY A 1 154 ? 2.607 -1.938 -19.234 1 91.81 154 GLY A CA 1
ATOM 1260 C C . GLY A 1 154 ? 2.869 -1.242 -17.922 1 91.81 154 GLY A C 1
ATOM 1261 O O . GLY A 1 154 ? 4.02 -1.121 -17.5 1 91.81 154 GLY A O 1
ATOM 1262 N N . VAL A 1 155 ? 1.828 -0.799 -17.219 1 92.69 155 VAL A N 1
ATOM 1263 C CA . VAL A 1 155 ? 2.012 -0.055 -15.977 1 92.69 155 VAL A CA 1
ATOM 1264 C C . VAL A 1 155 ? 2.061 -1.023 -14.797 1 92.69 155 VAL A C 1
ATOM 1266 O O . VAL A 1 155 ? 2.352 -0.622 -13.664 1 92.69 155 VAL A O 1
ATOM 1269 N N . LEU A 1 156 ? 1.797 -2.271 -15.031 1 94.62 156 LEU A N 1
ATOM 1270 C CA . LEU A 1 156 ? 1.766 -3.264 -13.961 1 94.62 156 LEU A CA 1
ATOM 1271 C C . LEU A 1 156 ? 3.178 -3.617 -13.508 1 94.62 156 LEU A C 1
ATOM 1273 O O . LEU A 1 156 ? 4.062 -3.84 -14.336 1 94.62 156 LEU A O 1
ATOM 1277 N N . ASN A 1 157 ? 3.338 -3.58 -12.211 1 93.75 157 ASN A N 1
ATOM 1278 C CA . ASN A 1 157 ? 4.594 -4.066 -11.648 1 93.75 157 ASN A CA 1
ATOM 1279 C C . ASN A 1 157 ? 4.625 -5.59 -11.586 1 93.75 157 ASN A C 1
ATOM 1281 O O . ASN A 1 157 ? 3.615 -6.223 -11.273 1 93.75 157 ASN A O 1
ATOM 1285 N N . ALA A 1 158 ? 5.781 -6.117 -11.812 1 95.12 158 ALA A N 1
ATOM 1286 C CA . ALA A 1 158 ? 5.93 -7.57 -11.781 1 95.12 158 ALA A CA 1
ATOM 1287 C C . ALA A 1 158 ? 5.582 -8.133 -10.406 1 95.12 158 ALA A C 1
ATOM 1289 O O . ALA A 1 158 ? 5.918 -7.531 -9.383 1 95.12 158 ALA A O 1
ATOM 1290 N N . LEU A 1 159 ? 4.98 -9.297 -10.453 1 97.62 159 LEU A N 1
ATOM 1291 C CA . LEU A 1 159 ? 4.633 -9.93 -9.18 1 97.62 159 LEU A CA 1
ATOM 1292 C C . LEU A 1 159 ? 5.855 -10.57 -8.539 1 97.62 159 LEU A C 1
ATOM 1294 O O . LEU A 1 159 ? 5.988 -10.578 -7.312 1 97.62 159 LEU A O 1
ATOM 1298 N N . ASN A 1 160 ? 6.754 -11.078 -9.398 1 95.56 160 ASN A N 1
ATOM 1299 C CA . ASN A 1 160 ? 7.91 -11.82 -8.914 1 95.56 160 ASN A CA 1
ATOM 1300 C C . ASN A 1 160 ? 7.5 -12.938 -7.953 1 95.56 160 ASN A C 1
ATOM 1302 O O . ASN A 1 160 ? 8.086 -13.078 -6.875 1 95.56 160 ASN A O 1
ATOM 1306 N N . SER A 1 161 ? 6.465 -13.609 -8.305 1 96.94 161 SER A N 1
ATOM 1307 C CA . SER A 1 161 ? 5.914 -14.711 -7.512 1 96.94 161 SER A CA 1
ATOM 1308 C C . SER A 1 161 ? 6.781 -15.961 -7.625 1 96.94 161 SER A C 1
ATOM 1310 O O . SER A 1 161 ? 7.473 -16.156 -8.625 1 96.94 161 SER A O 1
ATOM 1312 N N . PRO A 1 162 ? 6.738 -16.875 -6.633 1 96.12 162 PRO A N 1
ATOM 1313 C CA . PRO A 1 162 ? 7.562 -18.094 -6.672 1 96.12 162 PRO A CA 1
ATOM 1314 C C . PRO A 1 162 ? 7.316 -18.922 -7.926 1 96.12 162 PRO A C 1
ATOM 1316 O O . PRO A 1 162 ? 8.25 -19.531 -8.461 1 96.12 162 PRO A O 1
ATOM 1319 N N . HIS A 1 163 ? 6.117 -18.953 -8.398 1 97.56 163 HIS A N 1
ATOM 1320 C CA . HIS A 1 163 ? 5.812 -19.797 -9.547 1 97.56 163 HIS A CA 1
ATOM 1321 C C . HIS A 1 163 ? 6.129 -19.078 -10.859 1 97.56 163 HIS A C 1
ATOM 1323 O O . HIS A 1 163 ? 5.953 -19.641 -11.938 1 97.56 163 HIS A O 1
ATOM 1329 N N . HIS A 1 164 ? 6.488 -17.812 -10.789 1 97.5 164 HIS A N 1
ATOM 1330 C CA . HIS A 1 164 ? 7.008 -17.109 -11.953 1 97.5 164 HIS A CA 1
ATOM 1331 C C . HIS A 1 164 ? 8.484 -17.438 -12.188 1 97.5 164 HIS A C 1
ATOM 1333 O O . HIS A 1 164 ? 9.336 -16.562 -12.086 1 97.5 164 HIS A O 1
ATOM 1339 N N . LEU A 1 165 ? 8.727 -18.594 -12.609 1 96.44 165 LEU A N 1
ATOM 1340 C CA . LEU A 1 165 ? 10.094 -19.094 -12.727 1 96.44 165 LEU A CA 1
ATOM 1341 C C . LEU A 1 165 ? 10.742 -18.609 -14.016 1 96.44 165 LEU A C 1
ATOM 1343 O O . LEU A 1 165 ? 10.102 -18.578 -15.07 1 96.44 165 LEU A O 1
ATOM 1347 N N . ARG A 1 166 ? 11.953 -18.219 -13.828 1 93.56 166 ARG A N 1
ATOM 1348 C CA . ARG A 1 166 ? 12.766 -17.891 -14.992 1 93.56 166 ARG A CA 1
ATOM 1349 C C . ARG A 1 166 ? 13.32 -19.141 -15.648 1 93.56 166 ARG A C 1
ATOM 1351 O O . ARG A 1 166 ? 13.258 -20.234 -15.078 1 93.56 166 ARG A O 1
ATOM 1358 N N . PHE A 1 167 ? 13.914 -18.953 -16.812 1 92.88 167 PHE A N 1
ATOM 1359 C CA . PHE A 1 167 ? 14.375 -20.094 -17.594 1 92.88 167 PHE A CA 1
ATOM 1360 C C . PHE A 1 167 ? 15.539 -20.797 -16.906 1 92.88 167 PHE A C 1
ATOM 1362 O O . PHE A 1 167 ? 15.719 -22.016 -17.062 1 92.88 167 PHE A O 1
ATOM 1369 N N . ASN A 1 168 ? 16.312 -20.062 -16.078 1 92.94 168 ASN A N 1
ATOM 1370 C CA . ASN A 1 168 ? 17.516 -20.625 -15.469 1 92.94 168 ASN A CA 1
ATOM 1371 C C . ASN A 1 168 ? 17.25 -21.047 -14.023 1 92.94 168 ASN A C 1
ATOM 1373 O O . ASN A 1 168 ? 18.203 -21.266 -13.258 1 92.94 168 ASN A O 1
ATOM 1377 N N . GLN A 1 169 ? 15.984 -21.109 -13.656 1 94.5 169 GLN A N 1
ATOM 1378 C CA . GLN A 1 169 ? 15.625 -21.531 -12.305 1 94.5 169 GLN A CA 1
ATOM 1379 C C . GLN A 1 169 ? 15.008 -22.938 -12.32 1 94.5 169 GLN A C 1
ATOM 1381 O O . GLN A 1 169 ? 14.234 -23.266 -13.219 1 94.5 169 GLN A O 1
ATOM 1386 N N . TRP A 1 170 ? 15.445 -23.703 -11.336 1 94.5 170 TRP A N 1
ATOM 1387 C CA . TRP A 1 170 ? 14.891 -25.047 -11.234 1 94.5 170 TRP A CA 1
ATOM 1388 C C . TRP A 1 170 ? 13.945 -25.172 -10.047 1 94.5 170 TRP A C 1
ATOM 1390 O O . TRP A 1 170 ? 14.289 -24.75 -8.938 1 94.5 170 TRP A O 1
ATOM 1400 N N . CYS A 1 171 ? 12.883 -25.609 -10.258 1 96.31 171 CYS A N 1
ATOM 1401 C CA . CYS A 1 171 ? 11.875 -26 -9.273 1 96.31 171 CYS A CA 1
ATOM 1402 C C . CYS A 1 171 ? 11.195 -27.297 -9.672 1 96.31 171 CYS A C 1
ATOM 1404 O O . CYS A 1 171 ? 10.977 -27.562 -10.859 1 96.31 171 CYS A O 1
ATOM 1406 N N . GLU A 1 172 ? 10.914 -28.125 -8.711 1 96.62 172 GLU A N 1
ATOM 1407 C CA . GLU A 1 172 ? 10.266 -29.406 -9 1 96.62 172 GLU A CA 1
ATOM 1408 C C . GLU A 1 172 ? 8.914 -29.188 -9.672 1 96.62 172 GLU A C 1
ATOM 1410 O O . GLU A 1 172 ? 8.414 -30.094 -10.359 1 96.62 172 GLU A O 1
ATOM 1415 N N . TYR A 1 173 ? 8.312 -28.078 -9.438 1 98.06 173 TYR A N 1
ATOM 1416 C CA . TYR A 1 173 ? 7.047 -27.75 -10.078 1 98.06 173 TYR A CA 1
ATOM 1417 C C . TYR A 1 173 ? 7.211 -26.609 -11.07 1 98.06 173 TYR A C 1
ATOM 1419 O O . TYR A 1 173 ? 8.023 -25.703 -10.859 1 98.06 173 TYR A O 1
ATOM 1427 N N . ARG A 1 174 ? 6.375 -26.625 -12.141 1 98.06 174 ARG A N 1
ATOM 1428 C CA . ARG A 1 174 ? 6.297 -25.516 -13.086 1 98.06 174 ARG A CA 1
ATOM 1429 C C . ARG A 1 174 ? 4.918 -25.453 -13.727 1 98.06 174 ARG A C 1
ATOM 1431 O O . ARG A 1 174 ? 4.273 -26.469 -13.945 1 98.06 174 ARG A O 1
ATOM 1438 N N . GLU A 1 175 ? 4.562 -24.203 -13.984 1 98.38 175 GLU A N 1
ATOM 1439 C CA . GLU A 1 175 ? 3.365 -24 -14.789 1 98.38 175 GLU A CA 1
ATOM 1440 C C . GLU A 1 175 ? 3.678 -24.109 -16.281 1 98.38 175 GLU A C 1
ATOM 1442 O O . GLU A 1 175 ? 4.758 -23.703 -16.719 1 98.38 175 GLU A O 1
ATOM 1447 N N . GLY A 1 176 ? 2.67 -24.672 -17.031 1 98.31 176 GLY A N 1
ATOM 1448 C CA . GLY A 1 176 ? 2.916 -24.812 -18.469 1 98.31 176 GLY A CA 1
ATOM 1449 C C . GLY A 1 176 ? 1.646 -24.781 -19.297 1 98.31 176 GLY A C 1
ATOM 1450 O O . GLY A 1 176 ? 0.543 -24.719 -18.75 1 98.31 176 GLY A O 1
ATOM 1451 N N . ILE A 1 177 ? 1.883 -24.781 -20.562 1 98.12 177 ILE A N 1
ATOM 1452 C CA . ILE A 1 177 ? 0.798 -24.828 -21.531 1 98.12 177 ILE A CA 1
ATOM 1453 C C . ILE A 1 177 ? 1.014 -26 -22.5 1 98.12 177 ILE A C 1
ATOM 1455 O O . ILE A 1 177 ? 2.135 -26.234 -22.953 1 98.12 177 ILE A O 1
ATOM 1459 N N . VAL A 1 178 ? -0.048 -26.781 -22.672 1 97.88 178 VAL A N 1
ATOM 1460 C CA . VAL A 1 178 ? 0.019 -27.922 -23.562 1 97.88 178 VAL A CA 1
ATOM 1461 C C . VAL A 1 178 ? 0.16 -27.438 -25.016 1 97.88 178 VAL A C 1
ATOM 1463 O O . VAL A 1 178 ? -0.647 -26.641 -25.484 1 97.88 178 VAL A O 1
ATOM 1466 N N . MET A 1 179 ? 1.168 -27.922 -25.656 1 96.25 179 MET A N 1
ATOM 1467 C CA . MET A 1 179 ? 1.457 -27.516 -27.031 1 96.25 179 MET A CA 1
ATOM 1468 C C . MET A 1 179 ? 0.747 -28.438 -28.016 1 96.25 179 MET A C 1
ATOM 1470 O O . MET A 1 179 ? 0.283 -29.516 -27.656 1 96.25 179 MET A O 1
ATOM 1474 N N . GLU A 1 180 ? 0.643 -27.844 -29.172 1 93.62 180 GLU A N 1
ATOM 1475 C CA . GLU A 1 180 ? 0.148 -28.703 -30.25 1 93.62 180 GLU A CA 1
ATOM 1476 C C . GLU A 1 180 ? 1.146 -29.797 -30.594 1 93.62 180 GLU A C 1
ATOM 1478 O O . GLU A 1 180 ? 2.354 -29.641 -30.391 1 93.62 180 GLU A O 1
ATOM 1483 N N . GLY A 1 181 ? 0.605 -30.828 -30.984 1 83.38 181 GLY A N 1
ATOM 1484 C CA . GLY A 1 181 ? 1.498 -31.906 -31.375 1 83.38 181 GLY A CA 1
ATOM 1485 C C . GLY A 1 181 ? 1.653 -32.969 -30.297 1 83.38 181 GLY A C 1
ATOM 1486 O O . GLY A 1 181 ? 1.212 -32.781 -29.172 1 83.38 181 GLY A O 1
ATOM 1487 N N . GLY A 1 182 ? 1.598 -34 -30.359 1 79.88 182 GLY A N 1
ATOM 1488 C CA . GLY A 1 182 ? 1.734 -35.188 -29.531 1 79.88 182 GLY A CA 1
ATOM 1489 C C . GLY A 1 182 ? 1.118 -36.438 -30.141 1 79.88 182 GLY A C 1
ATOM 1490 O O . GLY A 1 182 ? 0.38 -36.344 -31.125 1 79.88 182 GLY A O 1
ATOM 1491 N N . GLY A 1 183 ? 1.63 -37.406 -29.609 1 85.5 183 GLY A N 1
ATOM 1492 C CA . GLY A 1 183 ? 1.074 -38.688 -30.078 1 85.5 183 GLY A CA 1
ATOM 1493 C C . GLY A 1 183 ? -0.19 -39.062 -29.344 1 85.5 183 GLY A C 1
ATOM 1494 O O . GLY A 1 183 ? -0.76 -38.281 -28.594 1 85.5 183 GLY A O 1
ATOM 1495 N N . LYS A 1 184 ? -0.729 -40.219 -29.625 1 87.69 184 LYS A N 1
ATOM 1496 C CA . LYS A 1 184 ? -1.956 -40.75 -29.031 1 87.69 184 LYS A CA 1
ATOM 1497 C C . LYS A 1 184 ? -1.858 -40.781 -27.5 1 87.69 184 LYS A C 1
ATOM 1499 O O . LYS A 1 184 ? -2.848 -40.562 -26.812 1 87.69 184 LYS A O 1
ATOM 1504 N N . ASN A 1 185 ? -0.681 -41.031 -26.969 1 92.69 185 ASN A N 1
ATOM 1505 C CA . ASN A 1 185 ? -0.498 -41.125 -25.531 1 92.69 185 ASN A CA 1
ATOM 1506 C C . ASN A 1 185 ? 0.614 -40.219 -25.031 1 92.69 185 ASN A C 1
ATOM 1508 O O . ASN A 1 185 ? 1.329 -40.531 -24.094 1 92.69 185 ASN A O 1
ATOM 1512 N N . LEU A 1 186 ? 0.777 -39.125 -25.781 1 94.56 186 LEU A N 1
ATOM 1513 C CA . LEU A 1 186 ? 1.897 -38.25 -25.469 1 94.56 186 LEU A CA 1
ATOM 1514 C C . LEU A 1 186 ? 1.522 -36.781 -25.703 1 94.56 186 LEU A C 1
ATOM 1516 O O . LEU A 1 186 ? 0.864 -36.438 -26.688 1 94.56 186 LEU A O 1
ATOM 1520 N N . SER A 1 187 ? 1.847 -35.938 -24.781 1 97.25 187 SER A N 1
ATOM 1521 C CA . SER A 1 187 ? 1.685 -34.469 -24.938 1 97.25 187 SER A CA 1
ATOM 1522 C C . SER A 1 187 ? 2.979 -33.75 -24.609 1 97.25 187 SER A C 1
ATOM 1524 O O . SER A 1 187 ? 3.83 -34.281 -23.875 1 97.25 187 SER A O 1
ATOM 1526 N N . TYR A 1 188 ? 3.18 -32.656 -25.219 1 97.31 188 TYR A N 1
ATOM 1527 C CA . TYR A 1 188 ? 4.297 -31.766 -24.938 1 97.31 188 TYR A CA 1
ATOM 1528 C C . TYR A 1 188 ? 3.812 -30.469 -24.281 1 97.31 188 TYR A C 1
ATOM 1530 O O . TYR A 1 188 ? 2.785 -29.922 -24.688 1 97.31 188 TYR A O 1
ATOM 1538 N N . VAL A 1 189 ? 4.531 -30.078 -23.25 1 98 189 VAL A N 1
ATOM 1539 C CA . VAL A 1 189 ? 4.129 -28.906 -22.484 1 98 189 VAL A CA 1
ATOM 1540 C C . VAL A 1 189 ? 5.277 -27.891 -22.438 1 98 189 VAL A C 1
ATOM 1542 O O . VAL A 1 189 ? 6.41 -28.25 -22.109 1 98 189 VAL A O 1
ATOM 1545 N N . ASP A 1 190 ? 5.031 -26.625 -22.797 1 97.06 190 ASP A N 1
ATOM 1546 C CA . ASP A 1 190 ? 5.977 -25.531 -22.594 1 97.06 190 ASP A CA 1
ATOM 1547 C C . ASP A 1 190 ? 5.914 -25.016 -21.156 1 97.06 190 ASP A C 1
ATOM 1549 O O . ASP A 1 190 ? 4.895 -24.469 -20.734 1 97.06 190 ASP A O 1
ATOM 1553 N N . VAL A 1 191 ? 7 -25.219 -20.422 1 97.56 191 VAL A N 1
ATOM 1554 C CA . VAL A 1 191 ? 7.02 -24.781 -19.031 1 97.56 191 VAL A CA 1
ATOM 1555 C C . VAL A 1 191 ? 8.023 -23.656 -18.844 1 97.56 191 VAL A C 1
ATOM 1557 O O . VAL A 1 191 ? 8.469 -23.375 -17.734 1 97.56 191 VAL A O 1
ATOM 1560 N N . GLY A 1 192 ? 8.516 -23.031 -19.875 1 95.62 192 GLY A N 1
ATOM 1561 C CA . GLY A 1 192 ? 9.383 -21.859 -19.828 1 95.62 192 GLY A CA 1
ATOM 1562 C C . GLY A 1 192 ? 10.852 -22.219 -19.734 1 95.62 192 GLY A C 1
ATOM 1563 O O . GLY A 1 192 ? 11.68 -21.375 -19.375 1 95.62 192 GLY A O 1
ATOM 1564 N N . LEU A 1 193 ? 11.227 -23.469 -20.016 1 94.31 193 LEU A N 1
ATOM 1565 C CA . LEU A 1 193 ? 12.609 -23.922 -19.906 1 94.31 193 LEU A CA 1
ATOM 1566 C C . LEU A 1 193 ? 13.32 -23.828 -21.25 1 94.31 193 LEU A C 1
ATOM 1568 O O . LEU A 1 193 ? 14.523 -24.094 -21.344 1 94.31 193 LEU A O 1
ATOM 1572 N N . GLY A 1 194 ? 12.664 -23.438 -22.281 1 91.31 194 GLY A N 1
ATOM 1573 C CA . GLY A 1 194 ? 13.242 -23.406 -23.609 1 91.31 194 GLY A CA 1
ATOM 1574 C C . GLY A 1 194 ? 13.062 -24.719 -24.359 1 91.31 194 GLY A C 1
ATOM 1575 O O . GLY A 1 194 ? 13.258 -24.781 -25.578 1 91.31 194 GLY A O 1
ATOM 1576 N N . VAL A 1 195 ? 12.789 -25.766 -23.594 1 92.75 195 VAL A N 1
ATOM 1577 C CA . VAL A 1 195 ? 12.445 -27.062 -24.172 1 92.75 195 VAL A CA 1
ATOM 1578 C C . VAL A 1 195 ? 11.102 -27.547 -23.625 1 92.75 195 VAL A C 1
ATOM 1580 O O . VAL A 1 195 ? 10.75 -27.234 -22.484 1 92.75 195 VAL A O 1
ATOM 1583 N N . ASP A 1 196 ? 10.445 -28.297 -24.469 1 94.75 196 ASP A N 1
ATOM 1584 C CA . ASP A 1 196 ? 9.156 -28.812 -24.016 1 94.75 196 ASP A CA 1
ATOM 1585 C C . ASP A 1 196 ? 9.328 -30.016 -23.109 1 94.75 196 ASP A C 1
ATOM 1587 O O . ASP A 1 196 ? 10.242 -30.828 -23.297 1 94.75 196 ASP A O 1
ATOM 1591 N N . VAL A 1 197 ? 8.445 -30.125 -22.234 1 96.81 197 VAL A N 1
ATOM 1592 C CA . VAL A 1 197 ? 8.422 -31.266 -21.312 1 96.81 197 VAL A CA 1
ATOM 1593 C C . VAL A 1 197 ? 7.387 -32.281 -21.766 1 96.81 197 VAL A C 1
ATOM 1595 O O . VAL A 1 197 ? 6.25 -31.922 -22.094 1 96.81 197 VAL A O 1
ATOM 1598 N N . SER A 1 198 ? 7.793 -33.562 -21.781 1 97.12 198 SER A N 1
ATOM 1599 C CA . SER A 1 198 ? 6.879 -34.594 -22.234 1 97.12 198 SER A CA 1
ATOM 1600 C C . SER A 1 198 ? 6.023 -35.125 -21.094 1 97.12 198 SER A C 1
ATOM 1602 O O . SER A 1 198 ? 6.508 -35.281 -19.969 1 97.12 198 SER A O 1
ATOM 1604 N N . VAL A 1 199 ? 4.781 -35.344 -21.375 1 97.38 199 VAL A N 1
ATOM 1605 C CA . VAL A 1 199 ? 3.818 -35.969 -20.453 1 97.38 199 VAL A CA 1
ATOM 1606 C C . VAL A 1 199 ? 3.195 -37.188 -21.109 1 97.38 199 VAL A C 1
ATOM 1608 O O . VAL A 1 199 ? 2.773 -37.156 -22.266 1 97.38 199 VAL A O 1
ATOM 1611 N N . ASP A 1 200 ? 3.023 -38.281 -20.375 1 94.25 200 ASP A N 1
ATOM 1612 C CA . ASP A 1 200 ? 2.678 -39.562 -20.938 1 94.25 200 ASP A CA 1
ATOM 1613 C C . ASP A 1 200 ? 1.165 -39.75 -21.047 1 94.25 200 ASP A C 1
ATOM 1615 O O . ASP A 1 200 ? 0.635 -40.844 -20.828 1 94.25 200 ASP A O 1
ATOM 1619 N N . HIS A 1 201 ? 0.45 -38.75 -21.328 1 92.25 201 HIS A N 1
ATOM 1620 C CA . HIS A 1 201 ? -0.969 -38.844 -21.656 1 92.25 201 HIS A CA 1
ATOM 1621 C C . HIS A 1 201 ? -1.401 -37.688 -22.531 1 92.25 201 HIS A C 1
ATOM 1623 O O . HIS A 1 201 ? -0.756 -36.625 -22.531 1 92.25 201 HIS A O 1
ATOM 1629 N N . LYS A 1 202 ? -2.439 -37.969 -23.219 1 94.19 202 LYS A N 1
ATOM 1630 C CA . LYS A 1 202 ? -2.947 -36.969 -24.156 1 94.19 202 LYS A CA 1
ATOM 1631 C C . LYS A 1 202 ? -3.691 -35.844 -23.406 1 94.19 202 LYS A C 1
ATOM 1633 O O . LYS A 1 202 ? -4.535 -36.125 -22.547 1 94.19 202 LYS A O 1
ATOM 1638 N N . LEU A 1 203 ? -3.277 -34.688 -23.703 1 96.25 203 LEU A N 1
ATOM 1639 C CA . LEU A 1 203 ? -3.924 -33.5 -23.172 1 96.25 203 LEU A CA 1
ATOM 1640 C C . LEU A 1 203 ? -4.363 -32.562 -24.281 1 96.25 203 LEU A C 1
ATOM 1642 O O . LEU A 1 203 ? -3.754 -32.531 -25.359 1 96.25 203 LEU A O 1
ATOM 1646 N N . LYS A 1 204 ? -5.438 -31.859 -24 1 95.25 204 LYS A N 1
ATOM 1647 C CA . LYS A 1 204 ? -5.922 -30.891 -24.969 1 95.25 204 LYS A CA 1
ATOM 1648 C C . LYS A 1 204 ? -4.938 -29.734 -25.125 1 95.25 204 LYS A C 1
ATOM 1650 O O . LYS A 1 204 ? -4.535 -29.125 -24.141 1 95.25 204 LYS A O 1
ATOM 1655 N N . PRO A 1 205 ? -4.555 -29.438 -26.328 1 95.69 205 PRO A N 1
ATOM 1656 C CA . PRO A 1 205 ? -3.684 -28.281 -26.547 1 95.69 205 PRO A CA 1
ATOM 1657 C C . PRO A 1 205 ? -4.281 -26.969 -26.016 1 95.69 205 PRO A C 1
ATOM 1659 O O . PRO A 1 205 ? -5.496 -26.766 -26.109 1 95.69 205 PRO A O 1
ATOM 1662 N N . GLY A 1 206 ? -3.393 -26.094 -25.453 1 95.5 206 GLY A N 1
ATOM 1663 C CA . GLY A 1 206 ? -3.844 -24.797 -24.969 1 95.5 206 GLY A CA 1
ATOM 1664 C C . GLY A 1 206 ? -4.227 -24.828 -23.5 1 95.5 206 GLY A C 1
ATOM 1665 O O . GLY A 1 206 ? -4.457 -23.766 -22.906 1 95.5 206 GLY A O 1
ATOM 1666 N N . LEU A 1 207 ? -4.211 -25.969 -22.953 1 96.62 207 LEU A N 1
ATOM 1667 C CA . LEU A 1 207 ? -4.574 -26.109 -21.547 1 96.62 207 LEU A CA 1
ATOM 1668 C C . LEU A 1 207 ? -3.402 -25.75 -20.641 1 96.62 207 LEU A C 1
ATOM 1670 O O . LEU A 1 207 ? -2.275 -26.203 -20.875 1 96.62 207 LEU A O 1
ATOM 1674 N N . ARG A 1 208 ? -3.689 -24.859 -19.703 1 98.12 208 ARG A N 1
ATOM 1675 C CA . ARG A 1 208 ? -2.691 -24.594 -18.672 1 98.12 208 ARG A CA 1
ATOM 1676 C C . ARG A 1 208 ? -2.637 -25.75 -17.656 1 98.12 208 ARG A C 1
ATOM 1678 O O . ARG A 1 208 ? -3.674 -26.203 -17.172 1 98.12 208 ARG A O 1
ATOM 1685 N N . VAL A 1 209 ? -1.409 -26.234 -17.344 1 98.31 209 VAL A N 1
ATOM 1686 C CA . VAL A 1 209 ? -1.27 -27.344 -16.406 1 98.31 209 VAL A CA 1
ATOM 1687 C C . VAL A 1 209 ? -0.117 -27.078 -15.445 1 98.31 209 VAL A C 1
ATOM 1689 O O . VAL A 1 209 ? 0.791 -26.297 -15.758 1 98.31 209 VAL A O 1
ATOM 1692 N N . THR A 1 210 ? -0.198 -27.594 -14.266 1 98.62 210 THR A N 1
ATOM 1693 C CA . THR A 1 210 ? 0.918 -27.672 -13.328 1 98.62 210 THR A CA 1
ATOM 1694 C C . THR A 1 210 ? 1.648 -29 -13.469 1 98.62 210 THR A C 1
ATOM 1696 O O . THR A 1 210 ? 1.029 -30.062 -13.391 1 98.62 210 THR A O 1
ATOM 1699 N N . LEU A 1 211 ? 2.959 -28.953 -13.695 1 98.44 211 LEU A N 1
ATOM 1700 C CA . LEU A 1 211 ? 3.752 -30.156 -13.852 1 98.44 211 LEU A CA 1
ATOM 1701 C C . LEU A 1 211 ? 4.664 -30.375 -12.648 1 98.44 211 LEU A C 1
ATOM 1703 O O . LEU A 1 211 ? 5.211 -29.422 -12.102 1 98.44 211 LEU A O 1
ATOM 1707 N N . LYS A 1 212 ? 4.766 -31.594 -12.281 1 98.44 212 LYS A N 1
ATOM 1708 C CA . LYS A 1 212 ? 5.82 -32.031 -11.375 1 98.44 212 LYS A CA 1
ATOM 1709 C C . LYS A 1 212 ? 6.914 -32.781 -12.133 1 98.44 212 LYS A C 1
ATOM 1711 O O . LYS A 1 212 ? 6.633 -33.75 -12.867 1 98.44 212 LYS A O 1
ATOM 1716 N N . MET A 1 213 ? 8.125 -32.312 -11.984 1 97.12 213 MET A N 1
ATOM 1717 C CA . MET A 1 213 ? 9.258 -32.906 -12.688 1 97.12 213 MET A CA 1
ATOM 1718 C C . MET A 1 213 ? 10.211 -33.594 -11.695 1 97.12 213 MET A C 1
ATOM 1720 O O . MET A 1 213 ? 10.617 -32.969 -10.711 1 97.12 213 MET A O 1
ATOM 1724 N N . PRO A 1 214 ? 10.555 -34.781 -11.984 1 95.69 214 PRO A N 1
ATOM 1725 C CA . PRO A 1 214 ? 11.539 -35.438 -11.117 1 95.69 214 PRO A CA 1
ATOM 1726 C C . PRO A 1 214 ? 12.906 -34.781 -11.156 1 95.69 214 PRO A C 1
ATOM 1728 O O . PRO A 1 214 ? 13.281 -34.188 -12.172 1 95.69 214 PRO A O 1
ATOM 1731 N N . PRO A 1 215 ? 13.609 -34.906 -10.047 1 92.44 215 PRO A N 1
ATOM 1732 C CA . PRO A 1 215 ? 14.906 -34.25 -9.953 1 92.44 215 PRO A CA 1
ATOM 1733 C C . PRO A 1 215 ? 15.875 -34.656 -11.055 1 92.44 215 PRO A C 1
ATOM 1735 O O . PRO A 1 215 ? 16.719 -33.875 -11.484 1 92.44 215 PRO A O 1
ATOM 1738 N N . GLU A 1 216 ? 15.758 -35.844 -11.539 1 92 216 GLU A N 1
ATOM 1739 C CA . GLU A 1 216 ? 16.688 -36.375 -12.539 1 92 216 GLU A CA 1
ATOM 1740 C C . GLU A 1 216 ? 16.531 -35.656 -13.867 1 92 216 GLU A C 1
ATOM 1742 O O . GLU A 1 216 ? 17.453 -35.625 -14.688 1 92 216 GLU A O 1
ATOM 1747 N N . THR A 1 217 ? 15.398 -35.031 -14.031 1 91.69 217 THR A N 1
ATOM 1748 C CA . THR A 1 217 ? 15.133 -34.375 -15.312 1 91.69 217 THR A CA 1
ATOM 1749 C C . THR A 1 217 ? 15.859 -33.031 -15.414 1 91.69 217 THR A C 1
ATOM 1751 O O . THR A 1 217 ? 15.969 -32.469 -16.5 1 91.69 217 THR A O 1
ATOM 1754 N N . LYS A 1 218 ? 16.344 -32.531 -14.305 1 89.62 218 LYS A N 1
ATOM 1755 C CA . LYS A 1 218 ? 17.078 -31.281 -14.266 1 89.62 218 LYS A CA 1
ATOM 1756 C C . LYS A 1 218 ? 18.266 -31.297 -15.242 1 89.62 218 LYS A C 1
ATOM 1758 O O . LYS A 1 218 ? 18.578 -30.281 -15.852 1 89.62 218 LYS A O 1
ATOM 1763 N N . GLU A 1 219 ? 18.828 -32.469 -15.461 1 88.19 219 GLU A N 1
ATOM 1764 C CA . GLU A 1 219 ? 20.031 -32.594 -16.281 1 88.19 219 GLU A CA 1
ATOM 1765 C C . GLU A 1 219 ? 19.734 -33.25 -17.625 1 88.19 219 GLU A C 1
ATOM 1767 O O . GLU A 1 219 ? 20.641 -33.531 -18.406 1 88.19 219 GLU A O 1
ATOM 1772 N N . MET A 1 220 ? 18.469 -33.5 -17.859 1 88.5 220 MET A N 1
ATOM 1773 C CA . MET A 1 220 ? 18.109 -34.188 -19.078 1 88.5 220 MET A CA 1
ATOM 1774 C C . MET A 1 220 ? 17.906 -33.219 -20.234 1 88.5 220 MET A C 1
ATOM 1776 O O . MET A 1 220 ? 17.391 -32.125 -20.016 1 88.5 220 MET A O 1
ATOM 1780 N N . LYS A 1 221 ? 18.203 -33.656 -21.312 1 88.25 221 LYS A N 1
ATOM 1781 C CA . LYS A 1 221 ? 17.969 -32.875 -22.531 1 88.25 221 LYS A CA 1
ATOM 1782 C C . LYS A 1 221 ? 16.469 -32.844 -22.844 1 88.25 221 LYS A C 1
ATOM 1784 O O . LYS A 1 221 ? 15.969 -31.812 -23.328 1 88.25 221 LYS A O 1
ATOM 1789 N N . LYS A 1 222 ? 15.867 -33.938 -22.625 1 91.88 222 LYS A N 1
ATOM 1790 C CA . LYS A 1 222 ? 14.43 -34.062 -22.844 1 91.88 222 LYS A CA 1
ATOM 1791 C C . LYS A 1 222 ? 13.703 -34.375 -21.547 1 91.88 222 LYS A C 1
ATOM 1793 O O . LYS A 1 222 ? 13.461 -35.562 -21.25 1 91.88 222 LYS A O 1
ATOM 1798 N N . PRO A 1 223 ? 13.352 -33.344 -20.906 1 95 223 PRO A N 1
ATOM 1799 C CA . PRO A 1 223 ? 12.727 -33.594 -19.594 1 95 223 PRO A CA 1
ATOM 1800 C C . PRO A 1 223 ? 11.289 -34.125 -19.719 1 95 223 PRO A C 1
ATOM 1802 O O . PRO A 1 223 ? 10.664 -33.969 -20.766 1 95 223 PRO A O 1
ATOM 1805 N N . TYR A 1 224 ? 10.898 -34.844 -18.75 1 97.19 224 TYR A N 1
ATOM 1806 C CA . TYR A 1 224 ? 9.531 -35.312 -18.656 1 97.19 224 TYR A CA 1
ATOM 1807 C C . TYR A 1 224 ? 8.922 -34.969 -17.297 1 97.19 224 TYR A C 1
ATOM 1809 O O . TYR A 1 224 ? 9.641 -34.625 -16.375 1 97.19 224 TYR A O 1
ATOM 1817 N N . GLY A 1 225 ? 7.609 -34.938 -17.266 1 97.5 225 GLY A N 1
ATOM 1818 C CA . GLY A 1 225 ? 6.91 -34.656 -16.016 1 97.5 225 GLY A CA 1
ATOM 1819 C C . GLY A 1 225 ? 5.508 -35.219 -15.977 1 97.5 225 GLY A C 1
ATOM 1820 O O . GLY A 1 225 ? 5.102 -35.938 -16.891 1 97.5 225 GLY A O 1
ATOM 1821 N N . VAL A 1 226 ? 4.891 -35 -14.859 1 98.06 226 VAL A N 1
ATOM 1822 C CA . VAL A 1 226 ? 3.523 -35.469 -14.672 1 98.06 226 VAL A CA 1
ATOM 1823 C C . VAL A 1 226 ? 2.617 -34.312 -14.297 1 98.06 226 VAL A C 1
ATOM 1825 O O . VAL A 1 226 ? 3.018 -33.438 -13.523 1 98.06 226 VAL A O 1
ATOM 1828 N N . VAL A 1 227 ? 1.405 -34.281 -14.875 1 98.19 227 VAL A N 1
ATOM 1829 C CA . VAL A 1 227 ? 0.42 -33.281 -14.516 1 98.19 227 VAL A CA 1
ATOM 1830 C C . VAL A 1 227 ? -0.088 -33.531 -13.102 1 98.19 227 VAL A C 1
ATOM 1832 O O . VAL A 1 227 ? -0.434 -34.656 -12.75 1 98.19 227 VAL A O 1
ATOM 1835 N N . VAL A 1 228 ? -0.056 -32.562 -12.32 1 98.31 228 VAL A N 1
ATOM 1836 C CA . VAL A 1 228 ? -0.566 -32.656 -10.953 1 98.31 228 VAL A CA 1
ATOM 1837 C C . VAL A 1 228 ? -1.616 -31.578 -10.719 1 98.31 228 VAL A C 1
ATOM 1839 O O . VAL A 1 228 ? -1.815 -30.703 -11.562 1 98.31 228 VAL A O 1
ATOM 1842 N N . SER A 1 229 ? -2.254 -31.672 -9.547 1 97.38 229 SER A N 1
ATOM 1843 C CA . SER A 1 229 ? -3.186 -30.625 -9.148 1 97.38 229 SER A CA 1
ATOM 1844 C C . SER A 1 229 ? -2.469 -29.297 -8.969 1 97.38 229 SER A C 1
ATOM 1846 O O . SER A 1 229 ? -1.357 -29.25 -8.438 1 97.38 229 SER A O 1
ATOM 1848 N N . PRO A 1 230 ? -3.139 -28.219 -9.414 1 97.38 230 PRO A N 1
ATOM 1849 C CA . PRO A 1 230 ? -2.537 -26.906 -9.188 1 97.38 230 PRO A CA 1
ATOM 1850 C C . PRO A 1 230 ? -2.334 -26.594 -7.703 1 97.38 230 PRO A C 1
ATOM 1852 O O . PRO A 1 230 ? -1.571 -25.703 -7.355 1 97.38 230 PRO A O 1
ATOM 1855 N N . ASP A 1 231 ? -2.951 -27.344 -6.82 1 97 231 ASP A N 1
ATOM 1856 C CA . ASP A 1 231 ? -2.834 -27.125 -5.379 1 97 231 ASP A CA 1
ATOM 1857 C C . ASP A 1 231 ? -1.673 -27.938 -4.801 1 97 231 ASP A C 1
ATOM 1859 O O . ASP A 1 231 ? -1.253 -27.703 -3.666 1 97 231 ASP A O 1
ATOM 1863 N N . GLU A 1 232 ? -1.16 -28.844 -5.527 1 97.94 232 GLU A N 1
ATOM 1864 C CA . GLU A 1 232 ? -0.162 -29.766 -4.996 1 97.94 232 GLU A CA 1
ATOM 1865 C C . GLU A 1 232 ? 1.09 -29.031 -4.539 1 97.94 232 GLU A C 1
ATOM 1867 O O . GLU A 1 232 ? 1.639 -29.328 -3.475 1 97.94 232 GLU A O 1
ATOM 1872 N N . PRO A 1 233 ? 1.656 -28.062 -5.328 1 98.19 233 PRO A N 1
ATOM 1873 C CA . PRO A 1 233 ? 2.84 -27.344 -4.844 1 98.19 233 PRO A CA 1
ATOM 1874 C C . PRO A 1 233 ? 2.65 -26.781 -3.441 1 98.19 233 PRO A C 1
ATOM 1876 O O . PRO A 1 233 ? 3.564 -26.844 -2.615 1 98.19 233 PRO A O 1
ATOM 1879 N N . ARG A 1 234 ? 1.479 -26.266 -3.203 1 97.62 234 ARG A N 1
ATOM 1880 C CA . ARG A 1 234 ? 1.181 -25.703 -1.889 1 97.62 234 ARG A CA 1
ATOM 1881 C C . ARG A 1 234 ? 0.923 -26.812 -0.871 1 97.62 234 ARG A C 1
ATOM 1883 O O . ARG A 1 234 ? 1.534 -26.828 0.2 1 97.62 234 ARG A O 1
ATOM 1890 N N . GLU A 1 235 ? 0.081 -27.781 -1.209 1 97.06 235 GLU A N 1
ATOM 1891 C CA . GLU A 1 235 ? -0.44 -28.781 -0.272 1 97.06 235 GLU A CA 1
ATOM 1892 C C . GLU A 1 235 ? 0.636 -29.781 0.118 1 97.06 235 GLU A C 1
ATOM 1894 O O . GLU A 1 235 ? 0.65 -30.281 1.247 1 97.06 235 GLU A O 1
ATOM 1899 N N . LYS A 1 236 ? 1.508 -30.094 -0.783 1 96.94 236 LYS A N 1
ATOM 1900 C CA . LYS A 1 236 ? 2.471 -31.156 -0.525 1 96.94 236 LYS A CA 1
ATOM 1901 C C . LYS A 1 236 ? 3.855 -30.594 -0.226 1 96.94 236 LYS A C 1
ATOM 1903 O O . LYS A 1 236 ? 4.598 -31.156 0.583 1 96.94 236 LYS A O 1
ATOM 1908 N N . ALA A 1 237 ? 4.203 -29.484 -0.866 1 96.38 237 ALA A N 1
ATOM 1909 C CA . ALA A 1 237 ? 5.566 -28.969 -0.734 1 96.38 237 ALA A CA 1
ATOM 1910 C C . ALA A 1 237 ? 5.598 -27.672 0.051 1 96.38 237 ALA A C 1
ATOM 1912 O O . ALA A 1 237 ? 6.645 -27.266 0.553 1 96.38 237 ALA A O 1
ATOM 1913 N N . GLY A 1 238 ? 4.473 -26.969 0.115 1 96.56 238 GLY A N 1
ATOM 1914 C CA . GLY A 1 238 ? 4.406 -25.75 0.919 1 96.56 238 GLY A CA 1
ATOM 1915 C C . GLY A 1 238 ? 4.703 -24.484 0.128 1 96.56 238 GLY A C 1
ATOM 1916 O O . GLY A 1 238 ? 4.723 -23.391 0.687 1 96.56 238 GLY A O 1
ATOM 1917 N N . TYR A 1 239 ? 4.879 -24.594 -1.197 1 97.31 239 TYR A N 1
ATOM 1918 C CA . TYR A 1 239 ? 5.121 -23.438 -2.039 1 97.31 239 TYR A CA 1
ATOM 1919 C C . TYR A 1 239 ? 3.891 -22.531 -2.092 1 97.31 239 TYR A C 1
ATOM 1921 O O . TYR A 1 239 ? 2.758 -23.016 -2.141 1 97.31 239 TYR A O 1
ATOM 1929 N N . TYR A 1 240 ? 4.16 -21.297 -1.972 1 97.38 240 TYR A N 1
ATOM 1930 C CA . TYR A 1 240 ? 3.111 -20.422 -2.496 1 97.38 240 TYR A CA 1
ATOM 1931 C C . TYR A 1 240 ? 3.064 -20.484 -4.016 1 97.38 240 TYR A C 1
ATOM 1933 O O . TYR A 1 240 ? 4.078 -20.266 -4.684 1 97.38 240 TYR A O 1
ATOM 1941 N N . TRP A 1 241 ? 1.919 -20.672 -4.539 1 98.25 241 TRP A N 1
ATOM 1942 C CA . TRP A 1 241 ? 1.856 -20.969 -5.96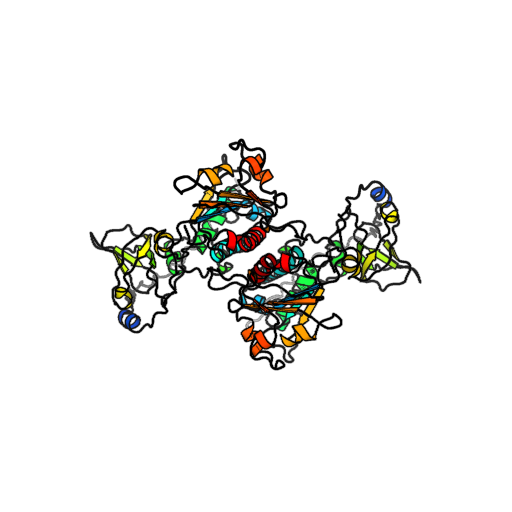5 1 98.25 241 TRP A CA 1
ATOM 1943 C C . TRP A 1 241 ? 0.813 -20.094 -6.656 1 98.25 241 TRP A C 1
ATOM 1945 O O . TRP A 1 241 ? 0.024 -20.594 -7.465 1 98.25 241 TRP A O 1
ATOM 1955 N N . GLY A 1 242 ? 0.716 -18.828 -6.258 1 98.06 242 GLY A N 1
ATOM 1956 C CA . GLY A 1 242 ? -0.178 -17.859 -6.879 1 98.06 242 GLY A CA 1
ATOM 1957 C C . GLY A 1 242 ? -1.584 -17.891 -6.312 1 98.06 242 GLY A C 1
ATOM 1958 O O . GLY A 1 242 ? -1.812 -18.469 -5.246 1 98.06 242 GLY A O 1
ATOM 1959 N N . TYR A 1 243 ? -2.494 -17.125 -6.996 1 98.62 243 TYR A N 1
ATOM 1960 C CA . TYR A 1 243 ? -3.887 -17.062 -6.562 1 98.62 243 TYR A CA 1
ATOM 1961 C C . TYR A 1 243 ? -4.832 -17.375 -7.715 1 98.62 243 TYR A C 1
ATOM 1963 O O . TYR A 1 243 ? -4.469 -17.234 -8.883 1 98.62 243 TYR A O 1
ATOM 1971 N N . THR A 1 244 ? -5.98 -17.844 -7.344 1 98.25 244 THR A N 1
ATOM 1972 C CA . THR A 1 244 ? -7.074 -17.938 -8.305 1 98.25 244 THR A CA 1
ATOM 1973 C C . THR A 1 244 ? -8 -16.734 -8.203 1 98.25 244 THR A C 1
ATOM 1975 O O . THR A 1 244 ? -8 -16.031 -7.195 1 98.25 244 THR A O 1
ATOM 1978 N N . VAL A 1 245 ? -8.703 -16.453 -9.305 1 98.62 245 VAL A N 1
ATOM 1979 C CA . VAL A 1 245 ? -9.633 -15.336 -9.32 1 98.62 245 VAL A CA 1
ATOM 1980 C C . VAL A 1 245 ? -11.055 -15.844 -9.578 1 98.62 245 VAL A C 1
ATOM 1982 O O . VAL A 1 245 ? -11.258 -16.688 -10.453 1 98.62 245 VAL A O 1
ATOM 1985 N N . ARG A 1 246 ? -11.969 -15.367 -8.805 1 97.88 246 ARG A N 1
ATOM 1986 C CA . ARG A 1 246 ? -13.375 -15.68 -9 1 97.88 246 ARG A CA 1
ATOM 1987 C C . ARG A 1 246 ? -14.234 -14.422 -8.906 1 97.88 246 ARG A C 1
ATOM 1989 O O . ARG A 1 246 ? -13.93 -13.508 -8.133 1 97.88 246 ARG A O 1
ATOM 1996 N N . VAL A 1 247 ? -15.344 -14.438 -9.688 1 97.5 247 VAL A N 1
ATOM 1997 C CA . VAL A 1 247 ? -16.266 -13.305 -9.68 1 97.5 247 VAL A CA 1
ATOM 1998 C C . VAL A 1 247 ? -17.5 -13.656 -8.844 1 97.5 247 VAL A C 1
ATOM 2000 O O . VAL A 1 247 ? -18.016 -14.766 -8.922 1 97.5 247 VAL A O 1
ATOM 2003 N N . ALA A 1 248 ? -17.906 -12.781 -7.992 1 97.56 248 ALA A N 1
ATOM 2004 C CA . ALA A 1 248 ? -19.156 -12.859 -7.254 1 97.56 248 ALA A CA 1
ATOM 2005 C C . ALA A 1 248 ? -20.031 -11.625 -7.523 1 97.56 248 ALA A C 1
ATOM 2007 O O . ALA A 1 248 ? -19.516 -10.5 -7.555 1 97.56 248 ALA A O 1
ATOM 2008 N N . HIS A 1 249 ? -21.281 -11.82 -7.699 1 95.5 249 HIS A N 1
ATOM 2009 C CA . HIS A 1 249 ? -22.156 -10.719 -8.086 1 95.5 249 HIS A CA 1
ATOM 2010 C C . HIS A 1 249 ? -22.828 -10.094 -6.867 1 95.5 249 HIS A C 1
ATOM 2012 O O . HIS A 1 249 ? -23.656 -9.188 -7.004 1 95.5 249 HIS A O 1
ATOM 2018 N N . SER A 1 250 ? -22.547 -10.594 -5.727 1 94.75 250 SER A N 1
ATOM 2019 C CA . SER A 1 250 ? -23.047 -10.055 -4.465 1 94.75 250 SER A CA 1
ATOM 2020 C C . SER A 1 250 ? -22.172 -10.484 -3.297 1 94.75 250 SER A C 1
ATOM 2022 O O . SER A 1 250 ? -21.297 -11.344 -3.453 1 94.75 250 SER A O 1
ATOM 2024 N N . LEU A 1 251 ? -22.406 -9.797 -2.172 1 96.25 251 LEU A N 1
ATOM 2025 C CA . LEU A 1 251 ? -21.688 -10.172 -0.965 1 96.25 251 LEU A CA 1
ATOM 2026 C C . LEU A 1 251 ? -22.016 -11.602 -0.552 1 96.25 251 LEU A C 1
ATOM 2028 O O . LEU A 1 251 ? -21.141 -12.359 -0.137 1 96.25 251 LEU A O 1
ATOM 2032 N N . SER A 1 252 ? -23.281 -12.008 -0.651 1 96 252 SER A N 1
ATOM 2033 C CA . SER A 1 252 ? -23.688 -13.375 -0.334 1 96 252 SER A CA 1
ATOM 2034 C C . SER A 1 252 ? -22.969 -14.383 -1.221 1 96 252 SER A C 1
ATOM 2036 O O . SER A 1 252 ? -22.547 -15.445 -0.75 1 96 252 SER A O 1
ATOM 2038 N N . GLU A 1 253 ? -22.75 -14.047 -2.443 1 96.69 253 GLU A N 1
ATOM 2039 C CA . GLU A 1 253 ? -22.109 -14.945 -3.396 1 96.69 253 GLU A CA 1
ATOM 2040 C C . GLU A 1 253 ? -20.625 -15.086 -3.111 1 96.69 253 GLU A C 1
ATOM 2042 O O . GLU A 1 253 ? -19.984 -16.047 -3.529 1 96.69 253 GLU A O 1
ATOM 2047 N N . VAL A 1 254 ? -20.016 -14.094 -2.486 1 97.94 254 VAL A N 1
ATOM 2048 C CA . VAL A 1 254 ? -18.641 -14.203 -2.043 1 97.94 254 VAL A CA 1
ATOM 2049 C C . VAL A 1 254 ? -18.469 -15.43 -1.148 1 97.94 254 VAL A C 1
ATOM 2051 O O . VAL A 1 254 ? -17.5 -16.172 -1.278 1 97.94 254 VAL A O 1
ATOM 2054 N N . VAL A 1 255 ? -19.469 -15.68 -0.319 1 96.38 255 VAL A N 1
ATOM 2055 C CA . VAL A 1 255 ? -19.391 -16.75 0.679 1 96.38 255 VAL A CA 1
ATOM 2056 C C . VAL A 1 255 ? -19.906 -18.047 0.088 1 96.38 255 VAL A C 1
ATOM 2058 O O . VAL A 1 255 ? -19.25 -19.094 0.211 1 96.38 255 VAL A O 1
ATOM 2061 N N . THR A 1 256 ? -21 -17.984 -0.633 1 95.31 256 THR A N 1
ATOM 2062 C CA . THR A 1 256 ? -21.672 -19.203 -1.085 1 95.31 256 THR A CA 1
ATOM 2063 C C . THR A 1 256 ? -20.969 -19.797 -2.295 1 95.31 256 THR A C 1
ATOM 2065 O O . THR A 1 256 ? -21.109 -20.984 -2.586 1 95.31 256 THR A O 1
ATOM 2068 N N . GLY A 1 257 ? -20.188 -18.969 -3.004 1 95.38 257 GLY A N 1
ATOM 2069 C CA . GLY A 1 257 ? -19.516 -19.453 -4.195 1 95.38 257 GLY A CA 1
ATOM 2070 C C . GLY A 1 257 ? -18.172 -20.094 -3.898 1 95.38 257 GLY A C 1
ATOM 2071 O O . GLY A 1 257 ? -17.359 -20.297 -4.801 1 95.38 257 GLY A O 1
ATOM 2072 N N . CYS A 1 258 ? -17.969 -20.469 -2.703 1 94.69 258 CYS A N 1
ATOM 2073 C CA . CYS A 1 258 ? -16.703 -21.062 -2.254 1 94.69 258 CYS A CA 1
ATOM 2074 C C . CYS A 1 258 ? -16.406 -22.344 -3.002 1 94.69 258 CYS A C 1
ATOM 2076 O O . CYS A 1 258 ? -17.281 -23.188 -3.197 1 94.69 258 CYS A O 1
ATOM 2078 N N . ARG A 1 259 ? -15.164 -22.531 -3.414 1 92.19 259 ARG A N 1
ATOM 2079 C CA . ARG A 1 259 ? -14.758 -23.719 -4.16 1 92.19 259 ARG A CA 1
ATOM 2080 C C . ARG A 1 259 ? -14.344 -24.844 -3.217 1 92.19 259 ARG A C 1
ATOM 2082 O O . ARG A 1 259 ? -14.172 -25.984 -3.643 1 92.19 259 ARG A O 1
ATOM 2089 N N . PHE A 1 260 ? -14.109 -24.5 -1.964 1 93.38 260 PHE A N 1
ATOM 2090 C CA . PHE A 1 260 ? -13.617 -25.484 -1.005 1 93.38 260 PHE A CA 1
ATOM 2091 C C . PHE A 1 260 ? -14.766 -26.266 -0.394 1 93.38 260 PHE A C 1
ATOM 2093 O O . PHE A 1 260 ? -15.797 -25.703 -0.029 1 93.38 260 PHE A O 1
ATOM 2100 N N . PRO A 1 261 ? -14.461 -27.609 -0.306 1 90.75 261 PRO A N 1
ATOM 2101 C CA . PRO A 1 261 ? -15.469 -28.391 0.405 1 90.75 261 PRO A CA 1
ATOM 2102 C C . PRO A 1 261 ? -15.703 -27.891 1.831 1 90.75 261 PRO A C 1
ATOM 2104 O O . PRO A 1 261 ? -14.75 -27.672 2.578 1 90.75 261 PRO A O 1
ATOM 2107 N N . GLY A 1 262 ? -16.875 -27.609 2.217 1 92.44 262 GLY A N 1
ATOM 2108 C CA . GLY A 1 262 ? -17.188 -27.125 3.553 1 92.44 262 GLY A CA 1
ATOM 2109 C C . GLY A 1 262 ? -17.25 -25.609 3.648 1 92.44 262 GLY A C 1
ATOM 2110 O O . GLY A 1 262 ? -17.625 -25.062 4.691 1 92.44 262 GLY A O 1
ATOM 2111 N N . GLY A 1 263 ? -16.781 -24.953 2.66 1 96.12 263 GLY A N 1
ATOM 2112 C CA . GLY A 1 263 ? -16.891 -23.5 2.625 1 96.12 263 GLY A CA 1
ATOM 2113 C C . GLY A 1 263 ? -15.766 -22.812 3.385 1 96.12 263 GLY A C 1
ATOM 2114 O O . GLY A 1 263 ? -14.742 -23.422 3.691 1 96.12 263 GLY A O 1
ATOM 2115 N N . TYR A 1 264 ? -15.875 -21.562 3.521 1 97.75 264 TYR A N 1
ATOM 2116 C CA . TYR A 1 264 ? -14.969 -20.812 4.379 1 97.75 264 TYR A CA 1
ATOM 2117 C C . TYR A 1 264 ? -15.328 -21 5.848 1 97.75 264 TYR A C 1
ATOM 2119 O O . TYR A 1 264 ? -16.484 -20.797 6.242 1 97.75 264 TYR A O 1
ATOM 2127 N N . ASP A 1 265 ? -14.383 -21.359 6.66 1 97.62 265 ASP A N 1
ATOM 2128 C CA . ASP A 1 265 ? -14.672 -21.625 8.062 1 97.62 265 ASP A CA 1
ATOM 2129 C C . ASP A 1 265 ? -14.172 -20.5 8.961 1 97.62 265 ASP A C 1
ATOM 2131 O O . ASP A 1 265 ? -14.25 -20.578 10.188 1 97.62 265 ASP A O 1
ATOM 2135 N N . LEU A 1 266 ? -13.625 -19.438 8.422 1 97.69 266 LEU A N 1
ATOM 2136 C CA . LEU A 1 266 ? -13.312 -18.172 9.086 1 97.69 266 LEU A CA 1
ATOM 2137 C C . LEU A 1 266 ? -13.609 -16.984 8.172 1 97.69 266 LEU A C 1
ATOM 2139 O O . LEU A 1 266 ? -12.992 -16.844 7.117 1 97.69 266 LEU A O 1
ATOM 2143 N N . LEU A 1 267 ? -14.562 -16.203 8.539 1 98.12 267 LEU A N 1
ATOM 2144 C CA . LEU A 1 267 ? -14.969 -15.023 7.789 1 98.12 267 LEU A CA 1
ATOM 2145 C C . LEU A 1 267 ? -14.602 -13.75 8.547 1 98.12 267 LEU A C 1
ATOM 2147 O O . LEU A 1 267 ? -15.102 -13.508 9.648 1 98.12 267 LEU A O 1
ATOM 2151 N N . ILE A 1 268 ? -13.742 -12.93 7.957 1 98.38 268 ILE A N 1
ATOM 2152 C CA . ILE A 1 268 ? -13.32 -11.672 8.555 1 98.38 268 ILE A CA 1
ATOM 2153 C C . ILE A 1 268 ? -13.805 -10.508 7.703 1 98.38 268 ILE A C 1
ATOM 2155 O O . ILE A 1 268 ? -13.5 -10.43 6.508 1 98.38 268 ILE A O 1
ATOM 2159 N N . GLY A 1 269 ? -14.641 -9.656 8.258 1 98.31 269 GLY A N 1
ATOM 2160 C CA . GLY A 1 269 ? -14.977 -8.383 7.641 1 98.31 269 GLY A CA 1
ATOM 2161 C C . GLY A 1 269 ? -14.117 -7.234 8.141 1 98.31 269 GLY A C 1
ATOM 2162 O O . GLY A 1 269 ? -13.766 -7.184 9.32 1 98.31 269 GLY A O 1
ATOM 2163 N N . THR A 1 270 ? -13.766 -6.293 7.223 1 97.94 270 THR A N 1
ATOM 2164 C CA . THR A 1 270 ? -12.891 -5.195 7.621 1 97.94 270 THR A CA 1
ATOM 2165 C C . THR A 1 270 ? -13.656 -3.875 7.637 1 97.94 270 THR A C 1
ATOM 2167 O O . THR A 1 270 ? -14.453 -3.602 6.738 1 97.94 270 THR A O 1
ATOM 2170 N N . SER A 1 271 ? -13.469 -3.121 8.664 1 96.31 271 SER A N 1
ATOM 2171 C CA . SER A 1 271 ? -14.117 -1.825 8.836 1 96.31 271 SER A CA 1
ATOM 2172 C C . SER A 1 271 ? -13.445 -1.018 9.945 1 96.31 271 SER A C 1
ATOM 2174 O O . SER A 1 271 ? -12.922 -1.586 10.906 1 96.31 271 SER A O 1
ATOM 2176 N N . ASP A 1 272 ? -13.508 0.288 9.789 1 94.38 272 ASP A N 1
ATOM 2177 C CA . ASP A 1 272 ? -12.992 1.143 10.859 1 94.38 272 ASP A CA 1
ATOM 2178 C C . ASP A 1 272 ? -13.906 1.103 12.078 1 94.38 272 ASP A C 1
ATOM 2180 O O . ASP A 1 272 ? -13.531 1.568 13.156 1 94.38 272 ASP A O 1
ATOM 2184 N N . LYS A 1 273 ? -15.047 0.459 12 1 93.75 273 LYS A N 1
ATOM 2185 C CA . LYS A 1 273 ? -16 0.329 13.102 1 93.75 273 LYS A CA 1
ATOM 2186 C C . LYS A 1 273 ? -15.812 -0.994 13.844 1 93.75 273 LYS A C 1
ATOM 2188 O O . LYS A 1 273 ? -16.469 -1.244 14.859 1 93.75 273 LYS A O 1
ATOM 2193 N N . GLY A 1 274 ? -14.945 -1.825 13.289 1 95.75 274 GLY A N 1
ATOM 2194 C CA . GLY A 1 274 ? -14.734 -3.137 13.883 1 95.75 274 GLY A CA 1
ATOM 2195 C C . GLY A 1 274 ? -13.828 -3.104 15.094 1 95.75 274 GLY A C 1
ATOM 2196 O O . GLY A 1 274 ? -13.469 -2.027 15.578 1 95.75 274 GLY A O 1
ATOM 2197 N N . GLU A 1 275 ? -13.578 -4.258 15.609 1 96.06 275 GLU A N 1
ATOM 2198 C CA . GLU A 1 275 ? -12.68 -4.387 16.75 1 96.06 275 GLU A CA 1
ATOM 2199 C C . GLU A 1 275 ? -11.219 -4.387 16.312 1 96.06 275 GLU A C 1
ATOM 2201 O O . GLU A 1 275 ? -10.906 -4.77 15.188 1 96.06 275 GLU A O 1
ATOM 2206 N N . ASN A 1 276 ? -10.367 -3.924 17.203 1 96.69 276 ASN A N 1
ATOM 2207 C CA . ASN A 1 276 ? -8.938 -3.918 16.922 1 96.69 276 ASN A CA 1
ATOM 2208 C C . ASN A 1 276 ? -8.406 -5.328 16.672 1 96.69 276 ASN A C 1
ATOM 2210 O O . ASN A 1 276 ? -8.281 -6.125 17.609 1 96.69 276 ASN A O 1
ATOM 2214 N N . ILE A 1 277 ? -7.996 -5.602 15.492 1 95.75 277 ILE A N 1
ATOM 2215 C CA . ILE A 1 277 ? -7.645 -6.961 15.086 1 95.75 277 ILE A CA 1
ATOM 2216 C C . ILE A 1 277 ? -6.328 -7.367 15.75 1 95.75 277 ILE A C 1
ATOM 2218 O O . ILE A 1 277 ? -6.035 -8.555 15.883 1 95.75 277 ILE A O 1
ATOM 2222 N N . LYS A 1 278 ? -5.547 -6.395 16.047 1 92.25 278 LYS A N 1
ATOM 2223 C CA . LYS A 1 278 ? -4.266 -6.688 16.688 1 92.25 278 LYS A CA 1
ATOM 2224 C C . LYS A 1 278 ? -4.473 -7.336 18.062 1 92.25 278 LYS A C 1
ATOM 2226 O O . LYS A 1 278 ? -3.607 -8.07 18.547 1 92.25 278 LYS A O 1
ATOM 2231 N N . GLN A 1 279 ? -5.57 -7.098 18.625 1 93.5 279 GLN A N 1
ATOM 2232 C CA . GLN A 1 279 ? -5.883 -7.613 19.953 1 93.5 279 GLN A CA 1
ATOM 2233 C C . GLN A 1 279 ? -6.773 -8.852 19.875 1 93.5 279 GLN A C 1
ATOM 2235 O O . GLN A 1 279 ? -7.195 -9.391 20.891 1 93.5 279 GLN A O 1
ATOM 2240 N N . THR A 1 280 ? -7.051 -9.242 18.688 1 93.5 280 THR A N 1
ATOM 2241 C CA . THR A 1 280 ? -7.957 -10.367 18.484 1 93.5 280 THR A CA 1
ATOM 2242 C C . THR A 1 280 ? -7.195 -11.594 18 1 93.5 280 THR A C 1
ATOM 2244 O O . THR A 1 280 ? -6.398 -11.508 17.062 1 93.5 280 THR A O 1
ATOM 2247 N N . ASP A 1 281 ? -7.398 -12.68 18.688 1 92.19 281 ASP A N 1
ATOM 2248 C CA . ASP A 1 281 ? -6.832 -13.945 18.219 1 92.19 281 ASP A CA 1
ATOM 2249 C C . ASP A 1 281 ? -7.715 -14.578 17.141 1 92.19 281 ASP A C 1
ATOM 2251 O O . ASP A 1 281 ? -8.945 -14.555 17.25 1 92.19 281 ASP A O 1
ATOM 2255 N N . LEU A 1 282 ? -7.113 -15.078 16.188 1 94.56 282 LEU A N 1
ATOM 2256 C CA . LEU A 1 282 ? -7.859 -15.766 15.133 1 94.56 282 LEU A CA 1
ATOM 2257 C C . LEU A 1 282 ? -8.008 -17.25 15.453 1 94.56 282 LEU A C 1
ATOM 2259 O O . LEU A 1 282 ? -7.051 -17.891 15.875 1 94.56 282 LEU A O 1
ATOM 2263 N N . PRO A 1 283 ? -9.156 -17.75 15.305 1 94.69 283 PRO A N 1
ATOM 2264 C CA . PRO A 1 283 ? -9.32 -19.203 15.469 1 94.69 283 PRO A CA 1
ATOM 2265 C C . PRO A 1 283 ? -8.617 -20 14.383 1 94.69 283 PRO A C 1
ATOM 2267 O O . PRO A 1 283 ? -8.25 -19.453 13.336 1 94.69 283 PRO A O 1
ATOM 2270 N N . GLU A 1 284 ? -8.43 -21.266 14.742 1 94.38 284 GLU A N 1
ATOM 2271 C CA . GLU A 1 284 ? -7.914 -22.156 13.703 1 94.38 284 GLU A CA 1
ATOM 2272 C C . GLU A 1 284 ? -8.875 -22.25 12.523 1 94.38 284 GLU A C 1
ATOM 2274 O O . GLU A 1 284 ? -10.094 -22.219 12.703 1 94.38 284 GLU A O 1
ATOM 2279 N N . TYR A 1 285 ? -8.336 -22.344 11.383 1 96.88 285 TYR A N 1
ATOM 2280 C CA . TYR A 1 285 ? -9.156 -22.406 10.18 1 96.88 285 TYR A CA 1
ATOM 2281 C C . TYR A 1 285 ? -8.492 -23.266 9.102 1 96.88 285 TYR A C 1
ATOM 2283 O O . TYR A 1 285 ? -7.289 -23.5 9.156 1 96.88 285 TYR A O 1
ATOM 2291 N N . SER A 1 286 ? -9.312 -23.75 8.188 1 97 286 SER A N 1
ATOM 2292 C CA . SER A 1 286 ? -8.82 -24.406 6.977 1 97 286 SER A CA 1
ATOM 2293 C C . SER A 1 286 ? -8.836 -23.438 5.793 1 97 286 SER A C 1
ATOM 2295 O O . SER A 1 286 ? -7.863 -23.359 5.043 1 97 286 SER A O 1
ATOM 2297 N N . HIS A 1 287 ? -9.922 -22.734 5.691 1 98.12 287 HIS A N 1
ATOM 2298 C CA . HIS A 1 287 ? -10.086 -21.766 4.605 1 98.12 287 HIS A CA 1
ATOM 2299 C C . HIS A 1 287 ? -10.633 -20.438 5.125 1 98.12 287 HIS A C 1
ATOM 2301 O O . HIS A 1 287 ? -11.812 -20.344 5.465 1 98.12 287 HIS A O 1
ATOM 2307 N N . ALA A 1 288 ? -9.844 -19.406 5.137 1 98.31 288 ALA A N 1
ATOM 2308 C CA . ALA A 1 288 ? -10.242 -18.094 5.625 1 98.31 288 ALA A CA 1
ATOM 2309 C C . ALA A 1 288 ? -10.633 -17.172 4.465 1 98.31 288 ALA A C 1
ATOM 2311 O O . ALA A 1 288 ? -10.117 -17.312 3.355 1 98.31 288 ALA A O 1
ATOM 2312 N N . MET A 1 289 ? -11.609 -16.344 4.758 1 98.62 289 MET A N 1
ATOM 2313 C CA . MET A 1 289 ? -12.039 -15.297 3.832 1 98.62 289 MET A CA 1
ATOM 2314 C C . MET A 1 289 ? -12.023 -13.93 4.504 1 98.62 289 MET A C 1
ATOM 2316 O O . MET A 1 289 ? -12.672 -13.727 5.535 1 98.62 289 MET A O 1
ATOM 2320 N N . ILE A 1 290 ? -11.219 -13.023 3.967 1 98.81 290 ILE A N 1
ATOM 2321 C CA . ILE A 1 290 ? -11.188 -11.641 4.414 1 98.81 290 ILE A CA 1
ATOM 2322 C C . ILE A 1 290 ? -11.906 -10.75 3.402 1 98.81 290 ILE A C 1
ATOM 2324 O O . ILE A 1 290 ? -11.516 -10.688 2.234 1 98.81 290 ILE A O 1
ATOM 2328 N N . VAL A 1 291 ? -12.906 -10.031 3.855 1 98.81 291 VAL A N 1
ATOM 2329 C CA . VAL A 1 291 ? -13.742 -9.258 2.947 1 98.81 291 VAL A CA 1
ATOM 2330 C C . VAL A 1 291 ? -13.492 -7.762 3.154 1 98.81 291 VAL A C 1
ATOM 2332 O O . VAL A 1 291 ? -13.539 -7.27 4.281 1 98.81 291 VAL A O 1
ATOM 2335 N N . PHE A 1 292 ? -13.242 -7.09 2.061 1 98.44 292 PHE A N 1
ATOM 2336 C CA . PHE A 1 292 ? -13.031 -5.648 2.072 1 98.44 292 PHE A CA 1
ATOM 2337 C C . PHE A 1 292 ? -14.211 -4.922 1.435 1 98.44 292 PHE A C 1
ATOM 2339 O O . PHE A 1 292 ? -14.789 -5.406 0.462 1 98.44 292 PHE A O 1
ATOM 2346 N N . GLY A 1 293 ? -14.555 -3.791 1.993 1 96.06 293 GLY A N 1
ATOM 2347 C CA . GLY A 1 293 ? -15.594 -2.949 1.42 1 96.06 293 GLY A CA 1
ATOM 2348 C C . GLY A 1 293 ? -15.055 -1.912 0.454 1 96.06 293 GLY A C 1
ATOM 2349 O O . GLY A 1 293 ? -13.844 -1.669 0.405 1 96.06 293 GLY A O 1
ATOM 2350 N N . GLY A 1 294 ? -15.977 -1.376 -0.38 1 92.94 294 GLY A N 1
ATOM 2351 C CA . GLY A 1 294 ? -15.641 -0.252 -1.24 1 92.94 294 GLY A CA 1
ATOM 2352 C C . GLY A 1 294 ? -15.664 1.08 -0.516 1 92.94 294 GLY A C 1
ATOM 2353 O O . GLY A 1 294 ? -15.453 1.136 0.698 1 92.94 294 GLY A O 1
ATOM 2354 N N . VAL A 1 295 ? -15.828 2.129 -1.273 1 87.88 295 VAL A N 1
ATOM 2355 C CA . VAL A 1 295 ? -15.805 3.49 -0.752 1 87.88 295 VAL A CA 1
ATOM 2356 C C . VAL A 1 295 ? -16.859 3.645 0.346 1 87.88 295 VAL A C 1
ATOM 2358 O O . VAL A 1 295 ? -16.594 4.289 1.368 1 87.88 295 VAL A O 1
ATOM 2361 N N . ASP A 1 296 ? -17.938 2.939 0.193 1 88.88 296 ASP A N 1
ATOM 2362 C CA . ASP A 1 296 ? -19.031 3.137 1.122 1 88.88 296 ASP A CA 1
ATOM 2363 C C . ASP A 1 296 ? -19 2.104 2.246 1 88.88 296 ASP A C 1
ATOM 2365 O O . ASP A 1 296 ? -19.844 2.127 3.145 1 88.88 296 ASP A O 1
ATOM 2369 N N . GLY A 1 297 ? -18.141 1.179 2.18 1 91.5 297 GLY A N 1
ATOM 2370 C CA . GLY A 1 297 ? -17.938 0.246 3.277 1 91.5 297 GLY A CA 1
ATOM 2371 C C . GLY A 1 297 ? -18.75 -1.032 3.129 1 91.5 297 GLY A C 1
ATOM 2372 O O . GLY A 1 297 ? -19.578 -1.149 2.223 1 91.5 297 GLY A O 1
ATOM 2373 N N . LEU A 1 298 ? -18.516 -1.938 4.031 1 94.94 298 LEU A N 1
ATOM 2374 C CA . LEU A 1 298 ? -19.141 -3.256 3.994 1 94.94 298 LEU A CA 1
ATOM 2375 C C . LEU A 1 298 ? -20.609 -3.174 4.402 1 94.94 298 LEU A C 1
ATOM 2377 O O . LEU A 1 298 ? -21.422 -4.012 4 1 94.94 298 LEU A O 1
ATOM 2381 N N . GLU A 1 299 ? -20.953 -2.207 5.191 1 93.56 299 GLU A N 1
ATOM 2382 C CA . GLU A 1 299 ? -22.344 -2.033 5.625 1 93.56 299 GLU A CA 1
ATOM 2383 C C . GLU A 1 299 ? -23.266 -1.792 4.434 1 93.56 299 GLU A C 1
ATOM 2385 O O . GLU A 1 299 ? -24.359 -2.352 4.367 1 93.56 299 GLU A O 1
ATOM 2390 N N . VAL A 1 300 ? -22.734 -1.01 3.566 1 91.81 300 VAL A N 1
ATOM 2391 C CA . VAL A 1 300 ? -23.516 -0.699 2.375 1 91.81 300 VAL A CA 1
ATOM 2392 C C . VAL A 1 300 ? -23.641 -1.944 1.501 1 91.81 300 VAL A C 1
ATOM 2394 O O . VAL A 1 300 ? -24.703 -2.205 0.933 1 91.81 300 VAL A O 1
ATOM 2397 N N . ALA A 1 301 ? -22.578 -2.682 1.391 1 93.75 301 ALA A N 1
ATOM 2398 C CA . ALA A 1 301 ? -22.625 -3.924 0.624 1 93.75 301 ALA A CA 1
ATOM 2399 C C . ALA A 1 301 ? -23.625 -4.906 1.227 1 93.75 301 ALA A C 1
ATOM 2401 O O . ALA A 1 301 ? -24.344 -5.598 0.498 1 93.75 301 ALA A O 1
ATOM 2402 N N . LEU A 1 302 ? -23.672 -4.984 2.52 1 94 302 LEU A N 1
ATOM 2403 C CA . LEU A 1 302 ? -24.609 -5.844 3.229 1 94 302 LEU A CA 1
ATOM 2404 C C . LEU A 1 302 ? -26.047 -5.43 2.945 1 94 302 LEU A C 1
ATOM 2406 O O . LEU A 1 302 ? -26.906 -6.277 2.67 1 94 302 LEU A O 1
ATOM 2410 N N . GLU A 1 303 ? -26.281 -4.188 2.965 1 92.44 303 GLU A N 1
ATOM 2411 C CA . GLU A 1 303 ? -27.625 -3.648 2.738 1 92.44 303 GLU A CA 1
ATOM 2412 C C . GLU A 1 303 ? -28.062 -3.865 1.295 1 92.44 303 GLU A C 1
ATOM 2414 O O . GLU A 1 303 ? -29.25 -4.082 1.031 1 92.44 303 GLU A O 1
ATOM 2419 N N . ALA A 1 304 ? -27.156 -3.807 0.417 1 92 304 ALA A N 1
ATOM 2420 C CA . ALA A 1 304 ? -27.469 -3.908 -1.008 1 92 304 ALA A CA 1
ATOM 2421 C C . ALA A 1 304 ? -27.828 -5.34 -1.391 1 92 304 ALA A C 1
ATOM 2423 O O . ALA A 1 304 ? -28.453 -5.574 -2.426 1 92 304 ALA A O 1
ATOM 2424 N N . ASP A 1 305 ? -27.406 -6.305 -0.616 1 93.81 305 ASP A N 1
ATOM 2425 C CA . ASP A 1 305 ? -27.609 -7.715 -0.931 1 93.81 305 ASP A CA 1
ATOM 2426 C C . ASP A 1 305 ? -28.922 -8.227 -0.327 1 93.81 305 ASP A C 1
ATOM 2428 O O . ASP A 1 305 ? -28.953 -8.648 0.833 1 93.81 305 ASP A O 1
ATOM 2432 N N . GLU A 1 306 ? -29.859 -8.398 -1.15 1 90.5 306 GLU A N 1
ATOM 2433 C CA . GLU A 1 306 ? -31.203 -8.766 -0.699 1 90.5 306 GLU A CA 1
ATOM 2434 C C . GLU A 1 306 ? -31.266 -10.234 -0.3 1 90.5 306 GLU A C 1
ATOM 2436 O O . GLU A 1 306 ? -32.219 -10.664 0.372 1 90.5 306 GLU A O 1
ATOM 2441 N N . LYS A 1 307 ? -30.359 -10.922 -0.688 1 90.81 307 LYS A N 1
ATOM 2442 C CA . LYS A 1 307 ? -30.359 -12.344 -0.38 1 90.81 307 LYS A CA 1
ATOM 2443 C C . LYS A 1 307 ? -29.844 -12.602 1.033 1 90.81 307 LYS A C 1
ATOM 2445 O O . LYS A 1 307 ? -30 -13.703 1.564 1 90.81 307 LYS A O 1
ATOM 2450 N N . LEU A 1 308 ? -29.234 -11.578 1.585 1 90.31 308 LEU A N 1
ATOM 2451 C CA . LEU A 1 308 ? -28.703 -11.734 2.93 1 90.31 308 LEU A CA 1
ATOM 2452 C C . LEU A 1 308 ? -29.75 -11.391 3.982 1 90.31 308 LEU A C 1
ATOM 2454 O O . LEU A 1 308 ? -30.453 -10.391 3.857 1 90.31 308 LEU A O 1
ATOM 2458 N N . GLU A 1 309 ? -29.844 -12.242 4.957 1 87.81 309 GLU A N 1
ATOM 2459 C CA . GLU A 1 309 ? -30.719 -11.969 6.09 1 87.81 309 GLU A CA 1
ATOM 2460 C C . GLU A 1 309 ? -30.031 -11.086 7.125 1 87.81 309 GLU A C 1
ATOM 2462 O O . GLU A 1 309 ? -30.703 -10.367 7.875 1 87.81 309 GLU A O 1
ATOM 2467 N N . ALA A 1 310 ? -28.734 -11.164 7.059 1 85.81 310 ALA A N 1
ATOM 2468 C CA . ALA A 1 310 ? -27.953 -10.375 8.016 1 85.81 310 ALA A CA 1
ATOM 2469 C C . ALA A 1 310 ? -28.156 -8.883 7.793 1 85.81 310 ALA A C 1
ATOM 2471 O O . ALA A 1 310 ? -28.094 -8.406 6.656 1 85.81 310 ALA A O 1
ATOM 2472 N N . THR A 1 311 ? -28.438 -8.164 8.852 1 85.5 311 THR A N 1
ATOM 2473 C CA . THR A 1 311 ? -28.594 -6.719 8.766 1 85.5 311 THR A CA 1
ATOM 2474 C C . THR A 1 311 ? -27.406 -6.004 9.398 1 85.5 311 THR A C 1
ATOM 2476 O O . THR A 1 311 ? -27.234 -4.797 9.219 1 85.5 311 THR A O 1
ATOM 2479 N N . GLU A 1 312 ? -26.656 -6.809 10.109 1 90.31 312 GLU A N 1
ATOM 2480 C CA . GLU A 1 312 ? -25.453 -6.289 10.742 1 90.31 312 GLU A CA 1
ATOM 2481 C C . GLU A 1 312 ? -24.234 -7.145 10.406 1 90.31 312 GLU A C 1
ATOM 2483 O O . GLU A 1 312 ? -24.344 -8.367 10.266 1 90.31 312 GLU A O 1
ATOM 2488 N N . PRO A 1 313 ? -23.125 -6.477 10.289 1 89.06 313 PRO A N 1
ATOM 2489 C CA . PRO A 1 313 ? -21.922 -7.199 9.883 1 89.06 313 PRO A CA 1
ATOM 2490 C C . PRO A 1 313 ? -21.625 -8.391 10.789 1 89.06 313 PRO A C 1
ATOM 2492 O O . PRO A 1 313 ? -21.219 -9.453 10.297 1 89.06 313 PRO A O 1
ATOM 2495 N N . LEU A 1 314 ? -21.875 -8.242 12.062 1 90.25 314 LEU A N 1
ATOM 2496 C CA . LEU A 1 314 ? -21.5 -9.281 13.016 1 90.25 314 LEU A CA 1
ATOM 2497 C C . LEU A 1 314 ? -22.391 -10.516 12.852 1 90.25 314 LEU A C 1
ATOM 2499 O O . LEU A 1 314 ? -22.078 -11.586 13.383 1 90.25 314 LEU A O 1
ATOM 2503 N N . GLN A 1 315 ? -23.469 -10.445 12.125 1 91.69 315 GLN A N 1
ATOM 2504 C CA . GLN A 1 315 ? -24.312 -11.594 11.805 1 91.69 315 GLN A CA 1
ATOM 2505 C C . GLN A 1 315 ? -23.719 -12.414 10.664 1 91.69 315 GLN A C 1
ATOM 2507 O O . GLN A 1 315 ? -24.078 -13.578 10.477 1 91.69 315 GLN A O 1
ATOM 2512 N N . MET A 1 316 ? -22.828 -11.828 9.977 1 93.81 316 MET A N 1
ATOM 2513 C CA . MET A 1 316 ? -22.266 -12.492 8.797 1 93.81 316 MET A CA 1
ATOM 2514 C C . MET A 1 316 ? -20.828 -12.898 9.039 1 93.81 316 MET A C 1
ATOM 2516 O O . MET A 1 316 ? -20.375 -13.953 8.586 1 93.81 316 MET A O 1
ATOM 2520 N N . PHE A 1 317 ? -20.125 -12.133 9.781 1 97.06 317 PHE A N 1
ATOM 2521 C CA . PHE A 1 317 ? -18.688 -12.32 9.938 1 97.06 317 PHE A CA 1
ATOM 2522 C C . PHE A 1 317 ? -18.359 -12.859 11.32 1 97.06 317 PHE A C 1
ATOM 2524 O O . PHE A 1 317 ? -18.969 -12.453 12.312 1 97.06 317 PHE A O 1
ATOM 2531 N N . ASP A 1 318 ? -17.375 -13.766 11.359 1 97.06 318 ASP A N 1
ATOM 2532 C CA . ASP A 1 318 ? -16.875 -14.25 12.641 1 97.06 318 ASP A CA 1
ATOM 2533 C C . ASP A 1 318 ? -16.125 -13.148 13.383 1 97.06 318 ASP A C 1
ATOM 2535 O O . ASP A 1 318 ? -16.156 -13.086 14.617 1 97.06 318 ASP A O 1
ATOM 2539 N N . ILE A 1 319 ? -15.43 -12.352 12.633 1 97.38 319 ILE A N 1
ATOM 2540 C CA . ILE A 1 319 ? -14.672 -11.219 13.148 1 97.38 319 ILE A CA 1
ATOM 2541 C C . ILE A 1 319 ? -14.922 -9.992 12.273 1 97.38 319 ILE A C 1
ATOM 2543 O O . ILE A 1 319 ? -14.844 -10.07 11.047 1 97.38 319 ILE A O 1
ATOM 2547 N N . TYR A 1 320 ? -15.359 -8.969 12.828 1 97.25 320 TYR A N 1
ATOM 2548 C CA . TYR A 1 320 ? -15.445 -7.648 12.211 1 97.25 320 TYR A CA 1
ATOM 2549 C C . TYR A 1 320 ? -14.336 -6.734 12.719 1 97.25 320 TYR A C 1
ATOM 2551 O O . TYR A 1 320 ? -14.383 -6.273 13.867 1 97.25 320 TYR A O 1
ATOM 2559 N N . ALA A 1 321 ? -13.328 -6.441 11.797 1 97 321 ALA A N 1
ATOM 2560 C CA . ALA A 1 321 ? -12.023 -6.047 12.312 1 97 321 ALA A CA 1
ATOM 2561 C C . ALA A 1 321 ? -11.648 -4.645 11.844 1 97 321 ALA A C 1
ATOM 2563 O O . ALA A 1 321 ? -11.805 -4.316 10.664 1 97 321 ALA A O 1
ATOM 2564 N N . ASN A 1 322 ? -11.234 -3.855 12.766 1 97.56 322 ASN A N 1
ATOM 2565 C CA . ASN A 1 322 ? -10.477 -2.643 12.477 1 97.56 322 ASN A CA 1
ATOM 2566 C C . ASN A 1 322 ? -8.977 -2.922 12.406 1 97.56 322 ASN A C 1
ATOM 2568 O O . ASN A 1 322 ? -8.367 -3.332 13.391 1 97.56 322 ASN A O 1
ATOM 2572 N N . THR A 1 323 ? -8.422 -2.686 11.25 1 96.44 323 THR A N 1
ATOM 2573 C CA . THR A 1 323 ? -7.031 -3.084 11.047 1 96.44 323 THR A CA 1
ATOM 2574 C C . THR A 1 323 ? -6.098 -1.888 11.203 1 96.44 323 THR A C 1
ATOM 2576 O O . THR A 1 323 ? -4.875 -2.037 11.156 1 96.44 323 THR A O 1
ATOM 2579 N N . CYS A 1 324 ? -6.602 -0.721 11.391 1 97.44 324 CYS A N 1
ATOM 2580 C CA . CYS A 1 324 ? -5.82 0.496 11.578 1 97.44 324 CYS A CA 1
ATOM 2581 C C . CYS A 1 324 ? -6.496 1.429 12.578 1 97.44 324 CYS A C 1
ATOM 2583 O O . CYS A 1 324 ? -6.879 2.547 12.227 1 97.44 324 CYS A O 1
ATOM 2585 N N . PRO A 1 325 ? -6.539 1.052 13.82 1 95.19 325 PRO A N 1
ATOM 2586 C CA . PRO A 1 325 ? -7.324 1.801 14.805 1 95.19 325 PRO A CA 1
ATOM 2587 C C . PRO A 1 325 ? -6.766 3.197 15.07 1 95.19 325 PRO A C 1
ATOM 2589 O O . PRO A 1 325 ? -7.492 4.082 15.531 1 95.19 325 PRO A O 1
ATOM 2592 N N . LEU A 1 326 ? -5.512 3.428 14.812 1 94.12 326 LEU A N 1
ATOM 2593 C CA . LEU A 1 326 ? -4.887 4.711 15.117 1 94.12 326 LEU A CA 1
ATOM 2594 C C . LEU A 1 326 ? -4.723 5.551 13.852 1 94.12 326 LEU A C 1
ATOM 2596 O O . LEU A 1 326 ? -3.906 6.473 13.812 1 94.12 326 LEU A O 1
ATOM 2600 N N . GLN A 1 327 ? -5.469 5.195 12.82 1 95.5 327 GLN A N 1
ATOM 2601 C CA . GLN A 1 327 ? -5.359 5.93 11.57 1 95.5 327 GLN A CA 1
ATOM 2602 C C . GLN A 1 327 ? -5.664 7.414 11.773 1 95.5 327 GLN A C 1
ATOM 2604 O O . GLN A 1 327 ? -6.547 7.766 12.555 1 95.5 327 GLN A O 1
ATOM 2609 N N . GLN A 1 328 ? -4.926 8.258 11.031 1 95.12 328 GLN A N 1
ATOM 2610 C CA . GLN A 1 328 ? -5.145 9.695 11.141 1 95.12 328 GLN A CA 1
ATOM 2611 C C . GLN A 1 328 ? -5.898 10.234 9.93 1 95.12 328 GLN A C 1
ATOM 2613 O O . GLN A 1 328 ? -6.562 11.266 10.016 1 95.12 328 GLN A O 1
ATOM 2618 N N . SER A 1 329 ? -5.691 9.555 8.781 1 96.31 329 SER A N 1
ATOM 2619 C CA . SER A 1 329 ? -6.535 9.906 7.641 1 96.31 329 SER A CA 1
ATOM 2620 C C . SER A 1 329 ? -7.992 9.531 7.895 1 96.31 329 SER A C 1
ATOM 2622 O O . SER A 1 329 ? -8.273 8.461 8.445 1 96.31 329 SER A O 1
ATOM 2624 N N . ARG A 1 330 ? -8.898 10.352 7.5 1 93.5 330 ARG A N 1
ATOM 2625 C CA . ARG A 1 330 ? -10.312 10.094 7.73 1 93.5 330 ARG A CA 1
ATOM 2626 C C . ARG A 1 330 ? -10.781 8.883 6.926 1 93.5 330 ARG A C 1
ATOM 2628 O O . ARG A 1 330 ? -11.773 8.242 7.281 1 93.5 330 ARG A O 1
ATOM 2635 N N . THR A 1 331 ? -10.109 8.625 5.895 1 93.38 331 THR A N 1
ATOM 2636 C CA . THR A 1 331 ? -10.484 7.5 5.043 1 93.38 331 THR A CA 1
ATOM 2637 C C . THR A 1 331 ? -9.258 6.695 4.633 1 93.38 331 THR A C 1
ATOM 2639 O O . THR A 1 331 ? -8.18 7.258 4.422 1 93.38 331 THR A O 1
ATOM 2642 N N . ILE A 1 332 ? -9.43 5.418 4.641 1 96.56 332 ILE A N 1
ATOM 2643 C CA . ILE A 1 332 ? -8.453 4.516 4.039 1 96.56 332 ILE A CA 1
ATOM 2644 C C . ILE A 1 332 ? -9.055 3.842 2.812 1 96.56 332 ILE A C 1
ATOM 2646 O O . ILE A 1 332 ? -10.148 3.277 2.881 1 96.56 332 ILE A O 1
ATOM 2650 N N . ARG A 1 333 ? -8.43 3.961 1.717 1 95.62 333 ARG A N 1
ATOM 2651 C CA . ARG A 1 333 ? -8.906 3.361 0.475 1 95.62 333 ARG A CA 1
ATOM 2652 C C . ARG A 1 333 ? -8.758 1.843 0.51 1 95.62 333 ARG A C 1
ATOM 2654 O O . ARG A 1 333 ? -7.906 1.312 1.227 1 95.62 333 ARG A O 1
ATOM 2661 N N . THR A 1 334 ? -9.508 1.152 -0.307 1 96.88 334 THR A N 1
ATOM 2662 C CA . THR A 1 334 ? -9.57 -0.304 -0.259 1 96.88 334 THR A CA 1
ATOM 2663 C C . THR A 1 334 ? -8.203 -0.912 -0.579 1 96.88 334 THR A C 1
ATOM 2665 O O . THR A 1 334 ? -7.75 -1.823 0.114 1 96.88 334 THR A O 1
ATOM 2668 N N . GLU A 1 335 ? -7.523 -0.435 -1.646 1 96.56 335 GLU A N 1
ATOM 2669 C CA . GLU A 1 335 ? -6.227 -0.992 -2.021 1 96.56 335 GLU A CA 1
ATOM 2670 C C . GLU A 1 335 ? -5.188 -0.753 -0.932 1 96.56 335 GLU A C 1
ATOM 2672 O O . GLU A 1 335 ? -4.266 -1.554 -0.76 1 96.56 335 GLU A O 1
ATOM 2677 N N . GLU A 1 336 ? -5.348 0.368 -0.165 1 97.69 336 GLU A N 1
ATOM 2678 C CA . GLU A 1 336 ? -4.516 0.615 1.007 1 97.69 336 GLU A CA 1
ATOM 2679 C C . GLU A 1 336 ? -4.863 -0.342 2.145 1 97.69 336 GLU A C 1
ATOM 2681 O O . GLU A 1 336 ? -3.973 -0.923 2.768 1 97.69 336 GLU A O 1
ATOM 2686 N N . ALA A 1 337 ? -6.16 -0.49 2.34 1 98.44 337 ALA A N 1
ATOM 2687 C CA . ALA A 1 337 ? -6.656 -1.336 3.422 1 98.44 337 ALA A CA 1
ATOM 2688 C C . ALA A 1 337 ? -6.18 -2.775 3.258 1 98.44 337 ALA A C 1
ATOM 2690 O O . ALA A 1 337 ? -5.895 -3.459 4.242 1 98.44 337 ALA A O 1
ATOM 2691 N N . ILE A 1 338 ? -6.117 -3.215 2.047 1 98.75 338 ILE A N 1
ATOM 2692 C CA . ILE A 1 338 ? -5.699 -4.582 1.766 1 98.75 338 ILE A CA 1
ATOM 2693 C C . ILE A 1 338 ? -4.27 -4.797 2.252 1 98.75 338 ILE A C 1
ATOM 2695 O O . ILE A 1 338 ? -3.996 -5.73 3.008 1 98.75 338 ILE A O 1
ATOM 2699 N N . VAL A 1 339 ? -3.369 -3.912 1.881 1 98.69 339 VAL A N 1
ATOM 2700 C CA . VAL A 1 339 ? -1.967 -4.027 2.268 1 98.69 339 VAL A CA 1
ATOM 2701 C C . VAL A 1 339 ? -1.838 -3.91 3.785 1 98.69 339 VAL A C 1
ATOM 2703 O O . VAL A 1 339 ? -1.162 -4.723 4.422 1 98.69 339 VAL A O 1
ATOM 2706 N N . ILE A 1 340 ? -2.529 -2.934 4.352 1 98.62 340 ILE A N 1
ATOM 2707 C CA . ILE A 1 340 ? -2.471 -2.674 5.785 1 98.62 340 ILE A CA 1
ATOM 2708 C C . ILE A 1 340 ? -2.961 -3.9 6.551 1 98.62 340 ILE A C 1
ATOM 2710 O O . ILE A 1 340 ? -2.297 -4.367 7.477 1 98.62 340 ILE A O 1
ATOM 2714 N N . THR A 1 341 ? -4.07 -4.461 6.133 1 98.62 341 THR A N 1
ATOM 2715 C CA . THR A 1 341 ? -4.695 -5.59 6.812 1 98.62 341 THR A CA 1
ATOM 2716 C C . THR A 1 341 ? -3.795 -6.82 6.758 1 98.62 341 THR A C 1
ATOM 2718 O O . THR A 1 341 ? -3.518 -7.438 7.785 1 98.62 341 THR A O 1
ATOM 2721 N N . LEU A 1 342 ? -3.32 -7.109 5.605 1 98.56 342 LEU A N 1
ATOM 2722 C CA . LEU A 1 342 ? -2.508 -8.312 5.438 1 98.56 342 LEU A CA 1
ATOM 2723 C C . LEU A 1 342 ? -1.186 -8.18 6.184 1 98.56 342 LEU A C 1
ATOM 2725 O O . LEU A 1 342 ? -0.683 -9.164 6.742 1 98.56 342 LEU A O 1
ATOM 2729 N N . ALA A 1 343 ? -0.64 -6.98 6.238 1 98.06 343 ALA A N 1
ATOM 2730 C CA . ALA A 1 343 ? 0.6 -6.742 6.973 1 98.06 343 ALA A CA 1
ATOM 2731 C C . ALA A 1 343 ? 0.414 -7.004 8.461 1 98.06 343 ALA A C 1
ATOM 2733 O O . ALA A 1 343 ? 1.274 -7.609 9.102 1 98.06 343 ALA A O 1
ATOM 2734 N N . VAL A 1 344 ? -0.713 -6.594 8.969 1 96.62 344 VAL A N 1
ATOM 2735 C CA . VAL A 1 344 ? -0.913 -6.621 10.414 1 96.62 344 VAL A CA 1
ATOM 2736 C C . VAL A 1 344 ? -1.31 -8.031 10.852 1 96.62 344 VAL A C 1
ATOM 2738 O O . VAL A 1 344 ? -0.957 -8.461 11.945 1 96.62 344 VAL A O 1
ATOM 2741 N N . ILE A 1 345 ? -1.916 -8.844 9.953 1 96.25 345 ILE A N 1
ATOM 2742 C CA . ILE A 1 345 ? -2.488 -10.078 10.477 1 96.25 345 ILE A CA 1
ATOM 2743 C C . ILE A 1 345 ? -1.728 -11.281 9.914 1 96.25 345 ILE A C 1
ATOM 2745 O O . ILE A 1 345 ? -2.059 -12.43 10.211 1 96.25 345 ILE A O 1
ATOM 2749 N N . GLN A 1 346 ? -0.739 -11.078 9.094 1 95.44 346 GLN A N 1
ATOM 2750 C CA . GLN A 1 346 ? -0.034 -12.172 8.438 1 95.44 346 GLN A CA 1
ATOM 2751 C C . GLN A 1 346 ? 0.395 -13.234 9.453 1 95.44 346 GLN A C 1
ATOM 2753 O O . GLN A 1 346 ? 0.176 -14.422 9.242 1 95.44 346 GLN A O 1
ATOM 2758 N N . ASP A 1 347 ? 0.968 -12.82 10.578 1 92.75 347 ASP A N 1
ATOM 2759 C CA . ASP A 1 347 ? 1.48 -13.758 11.57 1 92.75 347 ASP A CA 1
ATOM 2760 C C . ASP A 1 347 ? 0.349 -14.578 12.188 1 92.75 347 ASP A C 1
ATOM 2762 O O . ASP A 1 347 ? 0.565 -15.711 12.625 1 92.75 347 ASP A O 1
ATOM 2766 N N . LYS A 1 348 ? -0.775 -13.992 12.188 1 93.94 348 LYS A N 1
ATOM 2767 C CA . LYS A 1 348 ? -1.937 -14.68 12.75 1 93.94 348 LYS A CA 1
ATOM 2768 C C . LYS A 1 348 ? -2.527 -15.664 11.742 1 93.94 348 LYS A C 1
ATOM 2770 O O . LYS A 1 348 ? -3.248 -16.594 12.117 1 93.94 348 LYS A O 1
ATOM 2775 N N . LEU A 1 349 ? -2.266 -15.445 10.508 1 94.62 349 LEU A N 1
ATOM 2776 C CA . LEU A 1 349 ? -2.834 -16.281 9.445 1 94.62 349 LEU A CA 1
ATOM 2777 C C . LEU A 1 349 ? -2.006 -17.531 9.234 1 94.62 349 LEU A C 1
ATOM 2779 O O . LEU A 1 349 ? -2.512 -18.547 8.727 1 94.62 349 LEU A O 1
ATOM 2783 N N . VAL A 1 350 ? -0.726 -17.453 9.57 1 91.31 350 VAL A N 1
ATOM 2784 C CA . VAL A 1 350 ? 0.165 -18.578 9.344 1 91.31 350 VAL A CA 1
ATOM 2785 C C . VAL A 1 350 ? -0.047 -19.625 10.438 1 91.31 350 VAL A C 1
ATOM 2787 O O . VAL A 1 350 ? -0.037 -19.312 11.625 1 91.31 350 VAL A O 1
ATOM 2790 N N . HIS A 1 351 ? -0.363 -20.891 10.039 1 84.62 351 HIS A N 1
ATOM 2791 C CA . HIS A 1 351 ? -0.578 -21.969 10.992 1 84.62 351 HIS A CA 1
ATOM 2792 C C . HIS A 1 351 ? 0.733 -22.406 11.633 1 84.62 351 HIS A C 1
ATOM 2794 O O . HIS A 1 351 ? 1.77 -22.453 10.969 1 84.62 351 HIS A O 1
ATOM 2800 N N . SER A 1 352 ? 0.719 -22.469 12.992 1 65.25 352 SER A N 1
ATOM 2801 C CA . SER A 1 352 ? 1.889 -22.969 13.719 1 65.25 352 SER A CA 1
ATOM 2802 C C . SER A 1 352 ? 2.086 -24.453 13.492 1 65.25 352 SER A C 1
ATOM 2804 O O . SER A 1 352 ? 1.118 -25.219 13.445 1 65.25 352 SER A O 1
ATOM 2806 N N . GLY A 1 353 ? 2.418 -25.156 12.352 1 51.62 353 GLY A N 1
ATOM 2807 C CA . GLY A 1 353 ? 2.738 -26.547 12.086 1 51.62 353 GLY A CA 1
ATOM 2808 C C . GLY A 1 353 ? 2.301 -27.484 13.195 1 51.62 353 GLY A C 1
ATOM 2809 O O . GLY A 1 353 ? 2.578 -28.688 13.148 1 51.62 353 GLY A O 1
ATOM 2810 N N . THR A 1 354 ? 2.078 -27.219 14.43 1 37.81 354 THR A N 1
ATOM 2811 C CA . THR A 1 354 ? 1.966 -28.281 15.43 1 37.81 354 THR A CA 1
ATOM 2812 C C . THR A 1 354 ? 0.724 -29.125 15.18 1 37.81 354 THR A C 1
ATOM 2814 O O . THR A 1 354 ? 0.525 -30.156 15.836 1 37.81 354 THR A O 1
ATOM 2817 N N . LYS A 1 355 ? -0.349 -28.781 14.531 1 32.59 355 LYS A N 1
ATOM 2818 C CA . LYS A 1 355 ? -1.361 -29.828 14.578 1 32.59 355 LYS A CA 1
ATOM 2819 C C . LYS A 1 355 ? -1.339 -30.688 13.312 1 32.59 355 LYS A C 1
ATOM 2821 O O . LYS A 1 355 ? -1.192 -30.156 12.211 1 32.59 355 LYS A O 1
ATOM 2826 N N . MET B 1 1 ? 24.328 37.062 -63.062 1 20.88 1 MET B N 1
ATOM 2827 C CA . MET B 1 1 ? 23.703 38.312 -62.625 1 20.88 1 MET B CA 1
ATOM 2828 C C . MET B 1 1 ? 22.234 38.094 -62.312 1 20.88 1 MET B C 1
ATOM 2830 O O . MET B 1 1 ? 21.453 39.062 -62.281 1 20.88 1 MET B O 1
ATOM 2834 N N . TRP B 1 2 ? 21.734 36.875 -62.188 1 25.72 2 TRP B N 1
ATOM 2835 C CA . TRP B 1 2 ? 20.328 36.469 -62.125 1 25.72 2 TRP B CA 1
ATOM 2836 C C . TRP B 1 2 ? 19.609 37.125 -60.969 1 25.72 2 TRP B C 1
ATOM 2838 O O . TRP B 1 2 ? 20.109 37.094 -59.844 1 25.72 2 TRP B O 1
ATOM 2848 N N . HIS B 1 3 ? 18.969 38.219 -61.25 1 22.33 3 HIS B N 1
ATOM 2849 C CA . HIS B 1 3 ? 18.281 39.219 -60.5 1 22.33 3 HIS B CA 1
ATOM 2850 C C . HIS B 1 3 ? 17.203 38.625 -59.594 1 22.33 3 HIS B C 1
ATOM 2852 O O . HIS B 1 3 ? 16.406 37.781 -60.062 1 22.33 3 HIS B O 1
ATOM 2858 N N . ASP B 1 4 ? 17.438 38.375 -58.312 1 22.44 4 ASP B N 1
ATOM 2859 C CA . ASP B 1 4 ? 17.016 37.75 -57.062 1 22.44 4 ASP B CA 1
ATOM 2860 C C . ASP B 1 4 ? 15.711 38.344 -56.562 1 22.44 4 ASP B C 1
ATOM 2862 O O . ASP B 1 4 ? 15.719 39.094 -55.594 1 22.44 4 ASP B O 1
ATOM 2866 N N . ASN B 1 5 ? 14.891 38.812 -57.531 1 20.19 5 ASN B N 1
ATOM 2867 C CA . ASN B 1 5 ? 13.852 39.781 -57.25 1 20.19 5 ASN B CA 1
ATOM 2868 C C . ASN B 1 5 ? 12.75 39.188 -56.375 1 20.19 5 ASN B C 1
ATOM 2870 O O . ASN B 1 5 ? 11.695 38.781 -56.844 1 20.19 5 ASN B O 1
ATOM 2874 N N . ARG B 1 6 ? 13.062 38.156 -55.656 1 22.81 6 ARG B N 1
ATOM 2875 C CA . ARG B 1 6 ? 11.977 37.438 -55 1 22.81 6 ARG B CA 1
ATOM 2876 C C . ARG B 1 6 ? 11.156 38.375 -54.125 1 22.81 6 ARG B C 1
ATOM 2878 O O . ARG B 1 6 ? 11.688 38.969 -53.156 1 22.81 6 ARG B O 1
ATOM 2885 N N . GLN B 1 7 ? 10.242 39.062 -54.719 1 19.58 7 GLN B N 1
ATOM 2886 C CA . GLN B 1 7 ? 9.406 40.125 -54.156 1 19.58 7 GLN B CA 1
ATOM 2887 C C . GLN B 1 7 ? 8.727 39.688 -52.875 1 19.58 7 GLN B C 1
ATOM 2889 O O . GLN B 1 7 ? 8.336 38.5 -52.75 1 19.58 7 GLN B O 1
ATOM 2894 N N . ASP B 1 8 ? 8.852 40.375 -51.781 1 21.27 8 ASP B N 1
ATOM 2895 C CA . ASP B 1 8 ? 8.617 40.406 -50.344 1 21.27 8 ASP B CA 1
ATOM 2896 C C . ASP B 1 8 ? 7.121 40.375 -50.031 1 21.27 8 ASP B C 1
ATOM 2898 O O . ASP B 1 8 ? 6.422 41.375 -50.281 1 21.27 8 ASP B O 1
ATOM 2902 N N . LYS B 1 9 ? 6.531 39.312 -50.594 1 23.8 9 LYS B N 1
ATOM 2903 C CA . LYS B 1 9 ? 5.078 39.344 -50.438 1 23.8 9 LYS B CA 1
ATOM 2904 C C . LYS B 1 9 ? 4.688 39.781 -49.031 1 23.8 9 LYS B C 1
ATOM 2906 O O . LYS B 1 9 ? 5.133 39.219 -48.031 1 23.8 9 LYS B O 1
ATOM 2911 N N . GLN B 1 10 ? 4.43 41 -48.844 1 19.61 10 GLN B N 1
ATOM 2912 C CA . GLN B 1 10 ? 4.031 41.812 -47.688 1 19.61 10 GLN B CA 1
ATOM 2913 C C . GLN B 1 10 ? 2.848 41.188 -46.969 1 19.61 10 GLN B C 1
ATOM 2915 O O . GLN B 1 10 ? 1.842 40.844 -47.594 1 19.61 10 GLN B O 1
ATOM 2920 N N . TRP B 1 11 ? 3.146 40.469 -45.938 1 21.78 11 TRP B N 1
ATOM 2921 C CA . TRP B 1 11 ? 2.297 39.75 -44.969 1 21.78 11 TRP B CA 1
ATOM 2922 C C . TRP B 1 11 ? 1.127 40.625 -44.531 1 21.78 11 TRP B C 1
ATOM 2924 O O . TRP B 1 11 ? 1.313 41.781 -44.156 1 21.78 11 TRP B O 1
ATOM 2934 N N . PRO B 1 12 ? 0.066 40.375 -45.281 1 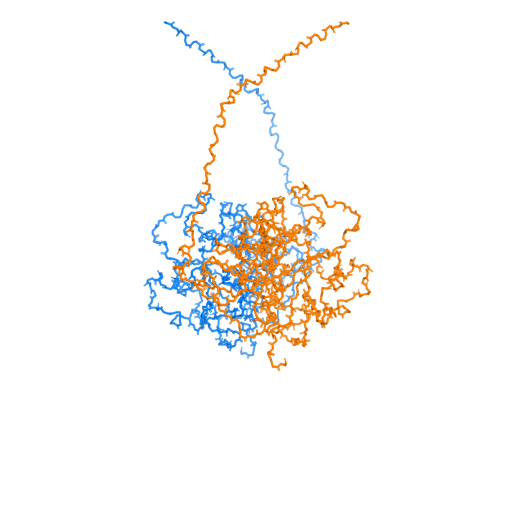26.97 12 PRO B N 1
ATOM 2935 C CA . PRO B 1 12 ? -1.046 41.281 -45.031 1 26.97 12 PRO B CA 1
ATOM 2936 C C . PRO B 1 12 ? -1.258 41.562 -43.531 1 26.97 12 PRO B C 1
ATOM 2938 O O . PRO B 1 12 ? -0.908 40.719 -42.688 1 26.97 12 PRO B O 1
ATOM 2941 N N . GLY B 1 13 ? -1.012 42.75 -43.094 1 23.55 13 GLY B N 1
ATOM 2942 C CA . GLY B 1 13 ? -1.151 43.375 -41.781 1 23.55 13 GLY B CA 1
ATOM 2943 C C . GLY B 1 13 ? -2.436 43 -41.094 1 23.55 13 GLY B C 1
ATOM 2944 O O . GLY B 1 13 ? -3.406 42.594 -41.719 1 23.55 13 GLY B O 1
ATOM 2945 N N . PRO B 1 14 ? -2.215 42.406 -39.906 1 23.61 14 PRO B N 1
ATOM 2946 C CA . PRO B 1 14 ? -3.234 41.875 -39 1 23.61 14 PRO B CA 1
ATOM 2947 C C . PRO B 1 14 ? -4.453 42.781 -38.875 1 23.61 14 PRO B C 1
ATOM 2949 O O . PRO B 1 14 ? -4.316 44 -38.875 1 23.61 14 PRO B O 1
ATOM 2952 N N . ARG B 1 15 ? -5.418 42.438 -39.656 1 24.98 15 ARG B N 1
ATOM 2953 C CA . ARG B 1 15 ? -6.66 43.188 -39.688 1 24.98 15 ARG B CA 1
ATOM 2954 C C . ARG B 1 15 ? -6.977 43.75 -38.281 1 24.98 15 ARG B C 1
ATOM 2956 O O . ARG B 1 15 ? -6.727 43.094 -37.281 1 24.98 15 ARG B O 1
ATOM 2963 N N . GLY B 1 16 ? -6.949 45.062 -38.125 1 22.06 16 GLY B N 1
ATOM 2964 C CA . GLY B 1 16 ? -7.188 45.938 -37 1 22.06 16 GLY B CA 1
ATOM 2965 C C . GLY B 1 16 ? -8.438 45.625 -36.219 1 22.06 16 GLY B C 1
ATOM 2966 O O . GLY B 1 16 ? -9.555 45.75 -36.75 1 22.06 16 GLY B O 1
ATOM 2967 N N . TRP B 1 17 ? -8.461 44.438 -35.625 1 20.89 17 TRP B N 1
ATOM 2968 C CA . TRP B 1 17 ? -9.648 44.156 -34.812 1 20.89 17 TRP B CA 1
ATOM 2969 C C . TRP B 1 17 ? -10 45.375 -33.938 1 20.89 17 TRP B C 1
ATOM 2971 O O . TRP B 1 17 ? -9.117 45.969 -33.344 1 20.89 17 TRP B O 1
ATOM 2981 N N . LYS B 1 18 ? -10.93 46.094 -34.5 1 22.12 18 LYS B N 1
ATOM 2982 C CA . LYS B 1 18 ? -11.508 47.219 -33.781 1 22.12 18 LYS B CA 1
ATOM 2983 C C . LYS B 1 18 ? -11.664 46.906 -32.281 1 22.12 18 LYS B C 1
ATOM 2985 O O . LYS B 1 18 ? -12.188 45.875 -31.922 1 22.12 18 LYS B O 1
ATOM 2990 N N . ASN B 1 19 ? -10.742 47.438 -31.438 1 19.72 19 ASN B N 1
ATOM 2991 C CA . ASN B 1 19 ? -10.664 47.5 -29.984 1 19.72 19 ASN B CA 1
ATOM 2992 C C . ASN B 1 19 ? -11.992 47.938 -29.375 1 19.72 19 ASN B C 1
ATOM 2994 O O . ASN B 1 19 ? -12.336 49.094 -29.391 1 19.72 19 ASN B O 1
ATOM 2998 N N . LYS B 1 20 ? -13.125 47.281 -29.812 1 24.31 20 LYS B N 1
ATOM 2999 C CA . LYS B 1 20 ? -14.297 47.781 -29.109 1 24.31 20 LYS B CA 1
ATOM 3000 C C . LYS B 1 20 ? -13.984 48.094 -27.656 1 24.31 20 LYS B C 1
ATOM 3002 O O . LYS B 1 20 ? -13.18 47.406 -27.031 1 24.31 20 LYS B O 1
ATOM 3007 N N . ASN B 1 21 ? -14.305 49.312 -27.219 1 20.88 21 ASN B N 1
ATOM 3008 C CA . ASN B 1 21 ? -14.172 50.031 -25.969 1 20.88 21 ASN B CA 1
ATOM 3009 C C . ASN B 1 21 ? -14.531 49.156 -24.766 1 20.88 21 ASN B C 1
ATOM 3011 O O . ASN B 1 21 ? -15.516 48.406 -24.797 1 20.88 21 ASN B O 1
ATOM 3015 N N . GLN B 1 22 ? -13.531 48.688 -24.016 1 24.09 22 GLN B N 1
ATOM 3016 C CA . GLN B 1 22 ? -13.438 48 -22.734 1 24.09 22 GLN B CA 1
ATOM 3017 C C . GLN B 1 22 ? -14.352 48.656 -21.703 1 24.09 22 GLN B C 1
ATOM 3019 O O . GLN B 1 22 ? -13.977 49.656 -21.062 1 24.09 22 GLN B O 1
ATOM 3024 N N . GLY B 1 23 ? -15.688 48.906 -22.047 1 26.88 23 GLY B N 1
ATOM 3025 C CA . GLY B 1 23 ? -16.438 49.469 -20.922 1 26.88 23 GLY B CA 1
ATOM 3026 C C . GLY B 1 23 ? -16.172 48.75 -19.609 1 26.88 23 GLY B C 1
ATOM 3027 O O . GLY B 1 23 ? -15.688 47.625 -19.609 1 26.88 23 GLY B O 1
ATOM 3028 N N . GLY B 1 24 ? -15.898 49.562 -18.547 1 24.45 24 GLY B N 1
ATOM 3029 C CA . GLY B 1 24 ? -15.508 49.375 -17.156 1 24.45 24 GLY B CA 1
ATOM 3030 C C . GLY B 1 24 ? -16.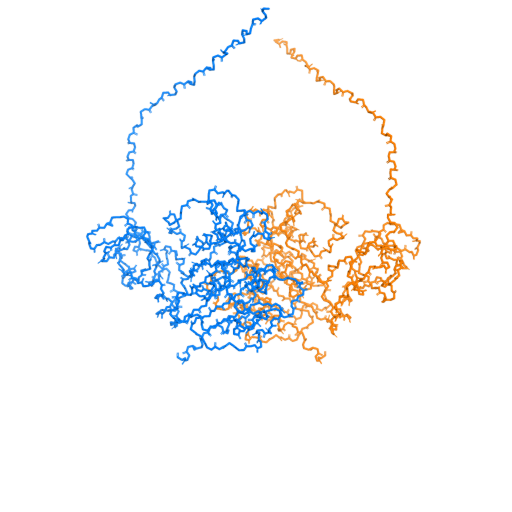391 48.406 -16.406 1 24.45 24 GLY B C 1
ATOM 3031 O O . GLY B 1 24 ? -17.531 48.719 -16.062 1 24.45 24 GLY B O 1
ATOM 3032 N N . TRP B 1 25 ? -16.625 47.188 -16.875 1 26.72 25 TRP B N 1
ATOM 3033 C CA . TRP B 1 25 ? -17.453 46.312 -16.047 1 26.72 25 TRP B CA 1
ATOM 3034 C C . TRP B 1 25 ? -16.844 46.156 -14.648 1 26.72 25 TRP B C 1
ATOM 3036 O O . TRP B 1 25 ? -15.844 45.469 -14.453 1 26.72 25 TRP B O 1
ATOM 3046 N N . GLY B 1 26 ? -16.641 47.25 -13.93 1 25.44 26 GLY B N 1
ATOM 3047 C CA . GLY B 1 26 ? -16.406 47.188 -12.492 1 25.44 26 GLY B CA 1
ATOM 3048 C C . GLY B 1 26 ? -17.406 46.312 -11.758 1 25.44 26 GLY B C 1
ATOM 3049 O O . GLY B 1 26 ? -18.422 46.812 -11.258 1 25.44 26 GLY B O 1
ATOM 3050 N N . LYS B 1 27 ? -17.906 45.219 -12.289 1 28.17 27 LYS B N 1
ATOM 3051 C CA . LYS B 1 27 ? -18.797 44.5 -11.375 1 28.17 27 LYS B CA 1
ATOM 3052 C C . LYS B 1 27 ? -18.125 44.281 -10.023 1 28.17 27 LYS B C 1
ATOM 3054 O O . LYS B 1 27 ? -17.016 43.75 -9.961 1 28.17 27 LYS B O 1
ATOM 3059 N N . SER B 1 28 ? -18.422 45.156 -9.109 1 26.17 28 SER B N 1
ATOM 3060 C CA . SER B 1 28 ? -18.125 44.969 -7.691 1 26.17 28 SER B CA 1
ATOM 3061 C C . SER B 1 28 ? -18.297 43.531 -7.25 1 26.17 28 SER B C 1
ATOM 3063 O O . SER B 1 28 ? -19.281 42.875 -7.594 1 26.17 28 SER B O 1
ATOM 3065 N N . SER B 1 29 ? -17.281 42.781 -7.199 1 30.73 29 SER B N 1
ATOM 3066 C CA . SER B 1 29 ? -17.266 41.5 -6.457 1 30.73 29 SER B CA 1
ATOM 3067 C C . SER B 1 29 ? -18.141 41.594 -5.203 1 30.73 29 SER B C 1
ATOM 3069 O O . SER B 1 29 ? -17.812 42.344 -4.273 1 30.73 29 SER B O 1
ATOM 3071 N N . LYS B 1 30 ? -19.422 41.531 -5.371 1 33.09 30 LYS B N 1
ATOM 3072 C CA . LYS B 1 30 ? -20.312 41.375 -4.215 1 33.09 30 LYS B CA 1
ATOM 3073 C C . LYS B 1 30 ? -19.719 40.406 -3.193 1 33.09 30 LYS B C 1
ATOM 3075 O O . LYS B 1 30 ? -19.641 39.219 -3.439 1 33.09 30 LYS B O 1
ATOM 3080 N N . LYS B 1 31 ? -18.656 40.875 -2.465 1 34.88 31 LYS B N 1
ATOM 3081 C CA . LYS B 1 31 ? -18.375 40.219 -1.191 1 34.88 31 LYS B CA 1
ATOM 3082 C C . LYS B 1 31 ? -19.672 39.781 -0.5 1 34.88 31 LYS B C 1
ATOM 3084 O O . LYS B 1 31 ? -20.484 40.625 -0.131 1 34.88 31 LYS B O 1
ATOM 3089 N N . TRP B 1 32 ? -20.328 38.812 -0.918 1 36.28 32 TRP B N 1
ATOM 3090 C CA . TRP B 1 32 ? -21.422 38.219 -0.158 1 36.28 32 TRP B CA 1
ATOM 3091 C C . TRP B 1 32 ? -21.203 38.406 1.341 1 36.28 32 TRP B C 1
ATOM 3093 O O . TRP B 1 32 ? -20.094 38.219 1.842 1 36.28 32 TRP B O 1
ATOM 3103 N N . ASP B 1 33 ? -21.781 39.344 1.964 1 36.12 33 ASP B N 1
ATOM 3104 C CA . ASP B 1 33 ? -21.891 39.531 3.408 1 36.12 33 ASP B CA 1
ATOM 3105 C C . ASP B 1 33 ? -22.109 38.188 4.113 1 36.12 33 ASP B C 1
ATOM 3107 O O . ASP B 1 33 ? -23.25 37.812 4.371 1 36.12 33 ASP B O 1
ATOM 3111 N N . ASN B 1 34 ? -21.453 37.094 3.793 1 42.59 34 ASN B N 1
ATOM 3112 C CA . ASN B 1 34 ? -21.438 35.75 4.344 1 42.59 34 ASN B CA 1
ATOM 3113 C C . ASN B 1 34 ? -21.344 35.781 5.867 1 42.59 34 ASN B C 1
ATOM 3115 O O . ASN B 1 34 ? -21.109 34.75 6.492 1 42.59 34 ASN B O 1
ATOM 3119 N N . SER B 1 35 ? -21.266 37 6.383 1 43.09 35 SER B N 1
ATOM 3120 C CA . SER B 1 35 ? -21.234 37.031 7.84 1 43.09 35 SER B CA 1
ATOM 3121 C C . SER B 1 35 ? -22.484 36.406 8.445 1 43.09 35 SER B C 1
ATOM 3123 O O . SER B 1 35 ? -22.422 35.781 9.492 1 43.09 35 SER B O 1
ATOM 3125 N N . GLU B 1 36 ? -23.609 36.781 7.957 1 45.28 36 GLU B N 1
ATOM 3126 C CA . GLU B 1 36 ? -24.844 36.219 8.516 1 45.28 36 GLU B CA 1
ATOM 3127 C C . GLU B 1 36 ? -24.875 34.688 8.352 1 45.28 36 GLU B C 1
ATOM 3129 O O . GLU B 1 36 ? -25.422 34 9.203 1 45.28 36 GLU B O 1
ATOM 3134 N N . TYR B 1 37 ? -24.312 34.25 7.328 1 46.44 37 TYR B N 1
ATOM 3135 C CA . TYR B 1 37 ? -24.344 32.812 7.035 1 46.44 37 TYR B CA 1
ATOM 3136 C C . TYR B 1 37 ? -23.5 32.031 8.039 1 46.44 37 TYR B C 1
ATOM 3138 O O . TYR B 1 37 ? -23.891 30.922 8.438 1 46.44 37 TYR B O 1
ATOM 3146 N N . LEU B 1 38 ? -22.453 32.625 8.508 1 51.53 38 LEU B N 1
ATOM 3147 C CA . LEU B 1 38 ? -21.594 31.891 9.422 1 51.53 38 LEU B CA 1
ATOM 3148 C C . LEU B 1 38 ? -22.297 31.656 10.758 1 51.53 38 LEU B C 1
ATOM 3150 O O . LEU B 1 38 ? -22.094 30.625 11.391 1 51.53 38 LEU B O 1
ATOM 3154 N N . SER B 1 39 ? -23.094 32.656 11.219 1 50.88 39 SER B N 1
ATOM 3155 C CA . SER B 1 39 ? -23.719 32.531 12.531 1 50.88 39 SER B CA 1
ATOM 3156 C C . SER B 1 39 ? -24.641 31.328 12.57 1 50.88 39 SER B C 1
ATOM 3158 O O . SER B 1 39 ? -24.812 30.703 13.625 1 50.88 39 SER B O 1
ATOM 3160 N N . GLU B 1 40 ? -25.203 31.031 11.414 1 55.34 40 GLU B N 1
ATOM 3161 C CA . GLU B 1 40 ? -26.172 29.922 11.422 1 55.34 40 GLU B CA 1
ATOM 3162 C C . GLU B 1 40 ? -25.5 28.609 11.031 1 55.34 40 GLU B C 1
ATOM 3164 O O . GLU B 1 40 ? -26.141 27.562 11.016 1 55.34 40 GLU B O 1
ATOM 3169 N N . LEU B 1 41 ? -24.25 28.812 10.766 1 61.5 41 LEU B N 1
ATOM 3170 C CA . LEU B 1 41 ? -23.609 27.578 10.312 1 61.5 41 LEU B CA 1
ATOM 3171 C C . LEU B 1 41 ? -23.312 26.656 11.492 1 61.5 41 LEU B C 1
ATOM 3173 O O . LEU B 1 41 ? -22.719 27.078 12.477 1 61.5 41 LEU B O 1
ATOM 3177 N N . LYS B 1 42 ? -24.016 25.656 11.688 1 79.12 42 LYS B N 1
ATOM 3178 C CA . LYS B 1 42 ? -23.766 24.609 12.672 1 79.12 42 LY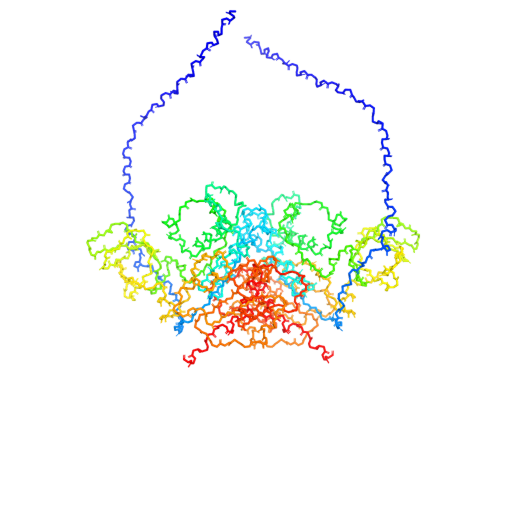S B CA 1
ATOM 3179 C C . LYS B 1 42 ? -22.469 23.859 12.359 1 79.12 42 LYS B C 1
ATOM 3181 O O . LYS B 1 42 ? -22.406 23.109 11.375 1 79.12 42 LYS B O 1
ATOM 3186 N N . PHE B 1 43 ? -21.297 24.375 13.102 1 88.69 43 PHE B N 1
ATOM 3187 C CA . PHE B 1 43 ? -20 23.75 12.93 1 88.69 43 PHE B CA 1
ATOM 3188 C C . PHE B 1 43 ? -20.016 22.312 13.438 1 88.69 43 PHE B C 1
ATOM 3190 O O . PHE B 1 43 ? -20.672 22 14.438 1 88.69 43 PHE B O 1
ATOM 3197 N N . GLU B 1 44 ? -19.312 21.469 12.664 1 91.25 44 GLU B N 1
ATOM 3198 C CA . GLU B 1 44 ? -18.953 20.141 13.18 1 91.25 44 GLU B CA 1
ATOM 3199 C C . GLU B 1 44 ? -17.625 20.188 13.938 1 91.25 44 GLU B C 1
ATOM 3201 O O . GLU B 1 44 ? -16.594 20.516 13.367 1 91.25 44 GLU B O 1
ATOM 3206 N N . ASP B 1 45 ? -17.656 19.797 15.156 1 91.5 45 ASP B N 1
ATOM 3207 C CA . ASP B 1 45 ? -16.438 19.859 15.977 1 91.5 45 ASP B CA 1
ATOM 3208 C C . ASP B 1 45 ? -15.484 18.719 15.633 1 91.5 45 ASP B C 1
ATOM 3210 O O . ASP B 1 45 ? -15.906 17.562 15.531 1 91.5 45 ASP B O 1
ATOM 3214 N N . VAL B 1 46 ? -14.266 19.062 15.461 1 91.12 46 VAL B N 1
ATOM 3215 C CA . VAL B 1 46 ? -13.242 18.047 15.297 1 91.12 46 VAL B CA 1
ATOM 3216 C C . VAL B 1 46 ? -12.836 17.484 16.672 1 91.12 46 VAL B C 1
ATOM 3218 O O . VAL B 1 46 ? -12.547 18.25 17.594 1 91.12 46 VAL B O 1
ATOM 3221 N N . PRO B 1 47 ? -12.875 16.188 16.75 1 88.38 47 PRO B N 1
ATOM 3222 C CA . PRO B 1 47 ? -12.531 15.609 18.047 1 88.38 47 PRO B CA 1
ATOM 3223 C C . PRO B 1 47 ? -11.109 15.961 18.484 1 88.38 47 PRO B C 1
ATOM 3225 O O . PRO B 1 47 ? -10.172 15.883 17.688 1 88.38 47 PRO B O 1
ATOM 3228 N N . ARG B 1 48 ? -10.984 16.359 19.734 1 90.75 48 ARG B N 1
ATOM 3229 C CA . ARG B 1 48 ? -9.688 16.672 20.328 1 90.75 48 ARG B CA 1
ATOM 3230 C C . ARG B 1 48 ? -9.016 15.414 20.859 1 90.75 48 ARG B C 1
ATOM 3232 O O . ARG B 1 48 ? -9.633 14.633 21.594 1 90.75 48 ARG B O 1
ATOM 3239 N N . PRO B 1 49 ? -7.707 15.25 20.484 1 91.38 49 PRO B N 1
ATOM 3240 C CA . PRO B 1 49 ? -6.996 14.094 21.047 1 91.38 49 PRO B CA 1
ATOM 3241 C C . PRO B 1 49 ? -6.883 14.148 22.562 1 91.38 49 PRO B C 1
ATOM 3243 O O . PRO B 1 49 ? -7.062 15.211 23.172 1 91.38 49 PRO B O 1
ATOM 3246 N N . LYS B 1 50 ? -6.578 13.055 23.125 1 83.75 50 LYS B N 1
ATOM 3247 C CA . LYS B 1 50 ? -6.625 12.898 24.578 1 83.75 50 LYS B CA 1
ATOM 3248 C C . LYS B 1 50 ? -5.332 13.383 25.234 1 83.75 50 LYS B C 1
ATOM 3250 O O . LYS B 1 50 ? -5.34 13.852 26.375 1 83.75 50 LYS B O 1
ATOM 3255 N N . LYS B 1 51 ? -4.27 13.234 24.531 1 91.94 51 LYS B N 1
ATOM 3256 C CA . LYS B 1 51 ? -2.975 13.531 25.141 1 91.94 51 LYS B CA 1
ATOM 3257 C C . LYS B 1 51 ? -2.047 14.227 24.141 1 91.94 51 LYS B C 1
ATOM 3259 O O . LYS B 1 51 ? -2.041 13.898 22.953 1 91.94 51 LYS B O 1
ATOM 3264 N N . PRO B 1 52 ? -1.232 15.172 24.719 1 95.81 52 PRO B N 1
ATOM 3265 C CA . PRO B 1 52 ? -0.198 15.773 23.875 1 95.81 52 PRO B CA 1
ATOM 3266 C C . PRO B 1 52 ? 0.801 14.742 23.344 1 95.81 52 PRO B C 1
ATOM 3268 O O . PRO B 1 52 ? 0.938 13.656 23.906 1 95.81 52 PRO B O 1
ATOM 3271 N N . ARG B 1 53 ? 1.458 15.07 22.266 1 96.06 53 ARG B N 1
ATOM 3272 C CA . ARG B 1 53 ? 2.465 14.203 21.656 1 96.06 53 ARG B CA 1
ATOM 3273 C C . ARG B 1 53 ? 3.762 14.961 21.406 1 96.06 53 ARG B C 1
ATOM 3275 O O . ARG B 1 53 ? 3.848 15.766 20.469 1 96.06 53 ARG B O 1
ATOM 3282 N N . LYS B 1 54 ? 4.797 14.609 22.125 1 95.31 54 LYS B N 1
ATOM 3283 C CA . LYS B 1 54 ? 6.055 15.344 22.031 1 95.31 54 LYS B CA 1
ATOM 3284 C C . LYS B 1 54 ? 7.027 14.648 21.094 1 95.31 54 LYS B C 1
ATOM 3286 O O . LYS B 1 54 ? 7.945 15.281 20.562 1 95.31 54 LYS B O 1
ATOM 3291 N N . TYR B 1 55 ? 6.891 13.375 20.938 1 96.69 55 TYR B N 1
ATOM 3292 C CA . TYR B 1 55 ? 7.801 12.625 20.078 1 96.69 55 TYR B CA 1
ATOM 3293 C C . TYR B 1 55 ? 7.445 12.82 18.609 1 96.69 55 TYR B C 1
ATOM 3295 O O . TYR B 1 55 ? 6.344 13.273 18.297 1 96.69 55 TYR B O 1
ATOM 3303 N N . THR B 1 56 ? 8.398 12.562 17.766 1 97.88 56 THR B N 1
ATOM 3304 C CA . THR B 1 56 ? 8.164 12.641 16.328 1 97.88 56 THR B CA 1
ATOM 3305 C C . THR B 1 56 ? 8.695 11.391 15.625 1 97.88 56 THR B C 1
ATOM 3307 O O . THR B 1 56 ? 9.617 10.734 16.125 1 97.88 56 THR B O 1
ATOM 3310 N N . VAL B 1 57 ? 8.078 11.062 14.57 1 98.44 57 VAL B N 1
ATOM 3311 C CA . VAL B 1 57 ? 8.531 9.984 13.695 1 98.44 57 VAL B CA 1
ATOM 3312 C C . VAL B 1 57 ? 8.758 10.523 12.281 1 98.44 57 VAL B C 1
ATOM 3314 O O . VAL B 1 57 ? 7.875 11.172 11.711 1 98.44 57 VAL B O 1
ATOM 3317 N N . SER B 1 58 ? 9.945 10.297 11.773 1 98.81 58 SER B N 1
ATOM 3318 C CA . SER B 1 58 ? 10.344 10.703 10.43 1 98.81 58 SER B CA 1
ATOM 3319 C C . SER B 1 58 ? 10.625 9.492 9.547 1 98.81 58 SER B C 1
ATOM 3321 O O . SER B 1 58 ? 11.016 8.43 10.047 1 98.81 58 SER B O 1
ATOM 3323 N N . ILE B 1 59 ? 10.383 9.672 8.227 1 98.94 59 ILE B N 1
ATOM 3324 C CA . ILE B 1 59 ? 10.805 8.648 7.273 1 98.94 59 ILE B CA 1
ATOM 3325 C C . ILE B 1 59 ? 11.703 9.273 6.211 1 98.94 59 ILE B C 1
ATOM 3327 O O . ILE B 1 59 ? 11.562 10.453 5.883 1 98.94 59 ILE B O 1
ATOM 3331 N N . ALA B 1 60 ? 12.672 8.508 5.738 1 98.88 60 ALA B N 1
ATOM 3332 C CA . ALA B 1 60 ? 13.508 8.898 4.609 1 98.88 60 ALA B CA 1
ATOM 3333 C C . ALA B 1 60 ? 13.242 8.016 3.393 1 98.88 60 ALA B C 1
ATOM 3335 O O . ALA B 1 60 ? 13.266 6.789 3.488 1 98.88 60 ALA B O 1
ATOM 3336 N N . VAL B 1 61 ? 12.992 8.664 2.277 1 98.69 61 VAL B N 1
ATOM 3337 C CA . VAL B 1 61 ? 12.594 7.969 1.06 1 98.69 61 VAL B CA 1
ATOM 3338 C C . VAL B 1 61 ? 13.492 8.398 -0.099 1 98.69 61 VAL B C 1
ATOM 3340 O O . VAL B 1 61 ? 13.609 9.594 -0.384 1 98.69 61 VAL B O 1
ATOM 3343 N N . PRO B 1 62 ? 14.109 7.477 -0.778 1 97.19 62 PRO B N 1
ATOM 3344 C CA . PRO B 1 62 ? 14.961 7.859 -1.906 1 97.19 62 PRO B CA 1
ATOM 3345 C C . PRO B 1 62 ? 14.156 8.289 -3.133 1 97.19 62 PRO B C 1
ATOM 3347 O O . PRO B 1 62 ? 13.172 7.629 -3.492 1 97.19 62 PRO B O 1
ATOM 3350 N N . ALA B 1 63 ? 14.617 9.305 -3.76 1 95.38 63 ALA B N 1
ATOM 3351 C CA . ALA B 1 63 ? 13.93 9.828 -4.934 1 95.38 63 ALA B CA 1
ATOM 3352 C C . ALA B 1 63 ? 14.125 8.914 -6.141 1 95.38 63 ALA B C 1
ATOM 3354 O O . ALA B 1 63 ? 13.383 9.008 -7.121 1 95.38 63 ALA B O 1
ATOM 3355 N N . SER B 1 64 ? 15.07 8.039 -6.066 1 93.69 64 SER B N 1
ATOM 3356 C CA . SER B 1 64 ? 15.414 7.168 -7.188 1 93.69 64 SER B CA 1
ATOM 3357 C C . SER B 1 64 ? 14.258 6.242 -7.543 1 93.69 64 SER B C 1
ATOM 3359 O O . SER B 1 64 ? 14.211 5.695 -8.648 1 93.69 64 SER B O 1
ATOM 3361 N N . ILE B 1 65 ? 13.32 6.09 -6.629 1 94 65 ILE B N 1
ATOM 3362 C CA . ILE B 1 65 ? 12.203 5.18 -6.891 1 94 65 ILE B CA 1
ATOM 3363 C C . ILE B 1 65 ? 11.336 5.742 -8.008 1 94 65 ILE B C 1
ATOM 3365 O O . ILE B 1 65 ? 10.594 5 -8.656 1 94 65 ILE B O 1
ATOM 3369 N N . LEU B 1 66 ? 11.422 6.992 -8.281 1 93.06 66 LEU B N 1
ATOM 3370 C CA . LEU B 1 66 ? 10.641 7.609 -9.352 1 93.06 66 LEU B CA 1
ATOM 3371 C C . LEU B 1 66 ? 11.273 7.352 -10.711 1 93.06 66 LEU B C 1
ATOM 3373 O O . LEU B 1 66 ? 10.617 7.5 -11.742 1 93.06 66 LEU B O 1
ATOM 3377 N N . GLU B 1 67 ? 12.484 7.062 -10.727 1 85.62 67 GLU B N 1
ATOM 3378 C CA . GLU B 1 67 ? 13.172 6.723 -11.969 1 85.62 67 GLU B CA 1
ATOM 3379 C C . GLU B 1 67 ? 12.852 5.293 -12.406 1 85.62 67 GLU B C 1
ATOM 3381 O O . GLU B 1 67 ? 12.602 5.039 -13.586 1 85.62 67 GLU B O 1
ATOM 3386 N N . GLU B 1 68 ? 12.797 4.461 -11.516 1 73.19 68 GLU B N 1
ATOM 3387 C CA . GLU B 1 68 ? 12.727 3.023 -11.766 1 73.19 68 GLU B CA 1
ATOM 3388 C C . GLU B 1 68 ? 11.281 2.58 -11.992 1 73.19 68 GLU B C 1
ATOM 3390 O O . GLU B 1 68 ? 11.031 1.61 -12.711 1 73.19 68 GLU B O 1
ATOM 3395 N N . THR B 1 69 ? 10.414 3.125 -11.383 1 63.94 69 THR B N 1
ATOM 3396 C CA . THR B 1 69 ? 9.062 2.588 -11.32 1 63.94 69 THR B CA 1
ATOM 3397 C C . THR B 1 69 ? 8.289 2.93 -12.586 1 63.94 69 THR B C 1
ATOM 3399 O O . THR B 1 69 ? 7.418 2.166 -13.016 1 63.94 69 THR B O 1
ATOM 3402 N N . CYS B 1 70 ? 8.516 4.285 -12.953 1 64.5 70 CYS B N 1
ATOM 3403 C CA . CYS B 1 70 ? 7.496 4.609 -13.945 1 64.5 70 CYS B CA 1
ATOM 3404 C C . CYS B 1 70 ? 8.07 5.496 -15.047 1 64.5 70 CYS B C 1
ATOM 3406 O O . CYS B 1 70 ? 8.883 6.379 -14.773 1 64.5 70 CYS B O 1
ATOM 3408 N N . LEU B 1 71 ? 7.645 5.055 -16.25 1 68.69 71 LEU B N 1
ATOM 3409 C CA . LEU B 1 71 ? 8.102 5.883 -17.359 1 68.69 71 LEU B CA 1
ATOM 3410 C C . LEU B 1 71 ? 7.207 7.102 -17.531 1 68.69 71 LEU B C 1
ATOM 3412 O O . LEU B 1 71 ? 7.621 8.102 -18.125 1 68.69 71 LEU B O 1
ATOM 3416 N N . LYS B 1 72 ? 6.062 7.055 -16.828 1 84.12 72 LYS B N 1
ATOM 3417 C CA . LYS B 1 72 ? 5.141 8.164 -17.062 1 84.12 72 LYS B CA 1
ATOM 3418 C C . LYS B 1 72 ? 5.012 9.047 -15.828 1 84.12 72 LYS B C 1
ATOM 3420 O O . LYS B 1 72 ? 4.965 8.539 -14.703 1 84.12 72 LYS B O 1
ATOM 3425 N N . ASP B 1 73 ? 4.855 10.328 -16.062 1 87.56 73 ASP B N 1
ATOM 3426 C CA . ASP B 1 73 ? 4.781 11.328 -15.008 1 87.56 73 ASP B CA 1
ATOM 3427 C C . ASP B 1 73 ? 3.535 11.125 -14.148 1 87.56 73 ASP B C 1
ATOM 3429 O O . ASP B 1 73 ? 3.572 11.344 -12.938 1 87.56 73 ASP B O 1
ATOM 3433 N N . GLU B 1 74 ? 2.537 10.719 -14.781 1 90.31 74 GLU B N 1
ATOM 3434 C CA . GLU B 1 74 ? 1.295 10.508 -14.047 1 90.31 74 GLU B CA 1
ATOM 3435 C C . GLU B 1 74 ? 1.451 9.414 -13 1 90.31 74 GLU B C 1
ATOM 3437 O O . GLU B 1 74 ? 0.951 9.539 -11.883 1 90.31 74 GLU B O 1
ATOM 3442 N N . LEU B 1 75 ? 2.129 8.422 -13.391 1 91.75 75 LEU B N 1
ATOM 3443 C CA . LEU B 1 75 ? 2.352 7.32 -12.453 1 91.75 75 LEU B CA 1
ATOM 3444 C C . LEU B 1 75 ? 3.32 7.73 -11.352 1 91.75 75 LEU B C 1
ATOM 3446 O O . LEU B 1 75 ? 3.133 7.359 -10.188 1 91.75 75 LEU B O 1
ATOM 3450 N N . ARG B 1 76 ? 4.305 8.516 -11.734 1 94.25 76 ARG B N 1
ATOM 3451 C CA . ARG B 1 76 ? 5.219 9.039 -10.727 1 94.25 76 ARG B CA 1
ATOM 3452 C C . ARG B 1 76 ? 4.469 9.859 -9.68 1 94.25 76 ARG B C 1
ATOM 3454 O O . ARG B 1 76 ? 4.676 9.688 -8.477 1 94.25 76 ARG B O 1
ATOM 3461 N N . THR B 1 77 ? 3.66 10.695 -10.164 1 95.06 77 THR B N 1
ATOM 3462 C CA . THR B 1 77 ? 2.846 11.531 -9.281 1 95.06 77 THR B CA 1
ATOM 3463 C C . THR B 1 77 ? 1.983 10.672 -8.367 1 95.06 77 THR B C 1
ATOM 3465 O O . THR B 1 77 ? 1.896 10.922 -7.164 1 95.06 77 THR B O 1
ATOM 3468 N N . TYR B 1 78 ? 1.446 9.633 -8.961 1 94.69 78 TYR B N 1
ATOM 3469 C CA . TYR B 1 78 ? 0.584 8.742 -8.195 1 94.69 78 TYR B CA 1
ATOM 3470 C C . TYR B 1 78 ? 1.369 8.047 -7.09 1 94.69 78 TYR B C 1
ATOM 3472 O O . TYR B 1 78 ? 0.895 7.938 -5.957 1 94.69 78 TYR B O 1
ATOM 3480 N N . VAL B 1 79 ? 2.508 7.578 -7.371 1 95.94 79 VAL B N 1
ATOM 3481 C CA . VAL B 1 79 ? 3.348 6.871 -6.41 1 95.94 79 VAL B CA 1
ATOM 3482 C C . VAL B 1 79 ? 3.729 7.812 -5.27 1 95.94 79 VAL B C 1
ATOM 3484 O O . VAL B 1 79 ? 3.697 7.422 -4.098 1 95.94 79 VAL B O 1
ATOM 3487 N N . VAL B 1 80 ? 4.086 9.039 -5.586 1 97.69 80 VAL B N 1
ATOM 3488 C CA . VAL B 1 80 ? 4.391 10.016 -4.547 1 97.69 80 VAL B CA 1
ATOM 3489 C C . VAL B 1 80 ? 3.166 10.227 -3.662 1 97.69 80 VAL B C 1
ATOM 3491 O O . VAL B 1 80 ? 3.287 10.352 -2.441 1 97.69 80 VAL B O 1
ATOM 3494 N N . GLY B 1 81 ? 2.031 10.266 -4.277 1 97.31 81 GLY B N 1
ATOM 3495 C CA . GLY B 1 81 ? 0.793 10.375 -3.521 1 97.31 81 GLY B CA 1
ATOM 3496 C C . GLY B 1 81 ? 0.59 9.234 -2.541 1 97.31 81 GLY B C 1
ATOM 3497 O O . GLY B 1 81 ? 0.06 9.43 -1.447 1 97.31 81 GLY B O 1
ATOM 3498 N N . GLN B 1 82 ? 1.019 8.078 -2.932 1 97.5 82 GLN B N 1
ATOM 3499 C CA . GLN B 1 82 ? 0.924 6.93 -2.039 1 97.5 82 GLN B CA 1
ATOM 3500 C C . GLN B 1 82 ? 1.81 7.109 -0.81 1 97.5 82 GLN B C 1
ATOM 3502 O O . GLN B 1 82 ? 1.431 6.723 0.297 1 97.5 82 GLN B O 1
ATOM 3507 N N . ILE B 1 83 ? 2.932 7.656 -1.03 1 98.69 83 ILE B N 1
ATOM 3508 C CA . ILE B 1 83 ? 3.85 7.922 0.072 1 98.69 83 ILE B CA 1
ATOM 3509 C C . ILE B 1 83 ? 3.227 8.93 1.029 1 98.69 83 ILE B C 1
ATOM 3511 O O . ILE B 1 83 ? 3.236 8.734 2.246 1 98.69 83 ILE B O 1
ATOM 3515 N N . ALA B 1 84 ? 2.666 9.961 0.469 1 98.88 84 ALA B N 1
ATOM 3516 C CA . ALA B 1 84 ? 2.012 10.992 1.27 1 98.88 84 ALA B CA 1
ATOM 3517 C C . ALA B 1 84 ? 0.852 10.414 2.072 1 98.88 84 ALA B C 1
ATOM 3519 O O . ALA B 1 84 ? 0.695 10.719 3.258 1 98.88 84 ALA B O 1
ATOM 3520 N N . ARG B 1 85 ? 0.048 9.586 1.458 1 98.62 85 ARG B N 1
ATOM 3521 C CA . ARG B 1 85 ? -1.086 8.969 2.137 1 98.62 85 ARG B CA 1
ATOM 3522 C C . ARG B 1 85 ? -0.618 8.07 3.275 1 98.62 85 ARG B C 1
ATOM 3524 O O . ARG B 1 85 ? -1.172 8.109 4.375 1 98.62 85 ARG B O 1
ATOM 3531 N N . ALA B 1 86 ? 0.404 7.297 2.969 1 98.81 86 ALA B N 1
ATOM 3532 C CA . ALA B 1 86 ? 0.944 6.438 4.02 1 98.81 86 ALA B CA 1
ATOM 3533 C C . ALA B 1 86 ? 1.429 7.266 5.207 1 98.81 86 ALA B C 1
ATOM 3535 O O . ALA B 1 86 ? 1.171 6.918 6.363 1 98.81 86 ALA B O 1
ATOM 3536 N N . ALA B 1 87 ? 2.082 8.352 4.926 1 98.88 87 ALA B N 1
ATOM 3537 C CA . ALA B 1 87 ? 2.594 9.227 5.977 1 98.88 87 ALA B CA 1
ATOM 3538 C C . ALA B 1 87 ? 1.462 9.75 6.855 1 98.88 87 ALA B C 1
ATOM 3540 O O . ALA B 1 87 ? 1.568 9.75 8.086 1 98.88 87 ALA B O 1
ATOM 3541 N N . VAL B 1 88 ? 0.406 10.117 6.25 1 98.69 88 VAL B N 1
ATOM 3542 C CA . VAL B 1 88 ? -0.708 10.703 6.984 1 98.69 88 VAL B CA 1
ATOM 3543 C C . VAL B 1 88 ? -1.445 9.617 7.762 1 98.69 88 VAL B C 1
ATOM 3545 O O . VAL B 1 88 ? -1.759 9.789 8.945 1 98.69 88 VAL B O 1
ATOM 3548 N N . ILE B 1 89 ? -1.658 8.477 7.117 1 98.56 89 ILE B N 1
ATOM 3549 C CA . ILE B 1 89 ? -2.361 7.375 7.777 1 98.56 89 ILE B CA 1
ATOM 3550 C C . ILE B 1 89 ? -1.646 7.012 9.078 1 98.56 89 ILE B C 1
ATOM 3552 O O . ILE B 1 89 ? -2.289 6.754 10.094 1 98.56 89 ILE B O 1
ATOM 3556 N N . TYR B 1 90 ? -0.345 7.145 9.125 1 98.44 90 TYR B N 1
ATOM 3557 C CA . TYR B 1 90 ? 0.411 6.605 10.25 1 98.44 90 TYR B CA 1
ATOM 3558 C C . TYR B 1 90 ? 1.103 7.719 11.023 1 98.44 90 TYR B C 1
ATOM 3560 O O . TYR B 1 90 ? 2.072 7.473 11.75 1 98.44 90 TYR B O 1
ATOM 3568 N N . SER B 1 91 ? 0.728 8.977 10.836 1 97.88 91 SER B N 1
ATOM 3569 C CA . SER B 1 91 ? 1.114 10.133 11.641 1 97.88 91 SER B CA 1
ATOM 3570 C C . SER B 1 91 ? 2.613 10.398 11.539 1 97.88 91 SER B C 1
ATOM 3572 O O . SER B 1 91 ? 3.279 10.609 12.555 1 97.88 91 SER B O 1
ATOM 3574 N N . ILE B 1 92 ? 3.121 10.344 10.344 1 98.75 92 ILE B N 1
ATOM 3575 C CA . ILE B 1 92 ? 4.516 10.703 10.109 1 98.75 92 ILE B CA 1
ATOM 3576 C C . ILE B 1 92 ? 4.668 12.227 10.156 1 98.75 92 ILE B C 1
ATOM 3578 O O . ILE B 1 92 ? 3.889 12.953 9.539 1 98.75 92 ILE B O 1
ATOM 3582 N N . ASP B 1 93 ? 5.73 12.68 10.844 1 98.44 93 ASP B N 1
ATOM 3583 C CA . ASP B 1 93 ? 5.867 14.109 11.102 1 98.44 93 ASP B CA 1
ATOM 3584 C C . ASP B 1 93 ? 6.816 14.758 10.094 1 98.44 93 ASP B C 1
ATOM 3586 O O . ASP B 1 93 ? 6.812 15.977 9.922 1 98.44 93 ASP B O 1
ATOM 3590 N N . GLU B 1 94 ? 7.629 13.938 9.523 1 98.81 94 GLU B N 1
ATOM 3591 C CA . GLU B 1 94 ? 8.633 14.438 8.586 1 98.81 94 GLU B CA 1
ATOM 3592 C C . GLU B 1 94 ? 8.961 13.391 7.527 1 98.81 94 GLU B C 1
ATOM 3594 O O . GLU B 1 94 ? 9.117 12.211 7.84 1 98.81 94 GLU B O 1
ATOM 3599 N N . ILE B 1 95 ? 9 13.867 6.27 1 98.94 95 ILE B N 1
ATOM 3600 C CA . ILE B 1 95 ? 9.492 13.047 5.168 1 98.94 95 ILE B CA 1
ATOM 3601 C C . ILE B 1 95 ? 10.781 13.648 4.613 1 98.94 95 ILE B C 1
ATOM 3603 O O . ILE B 1 95 ? 10.789 14.781 4.133 1 98.94 95 ILE B O 1
ATOM 3607 N N . VAL B 1 96 ? 11.859 12.898 4.691 1 98.88 96 VAL B N 1
ATOM 3608 C CA . VAL B 1 96 ? 13.125 13.289 4.078 1 98.88 96 VAL B CA 1
ATOM 3609 C C . VAL B 1 96 ? 13.281 12.602 2.727 1 98.88 96 VAL B C 1
ATOM 3611 O O . VAL B 1 96 ? 13.383 11.375 2.658 1 98.88 96 VAL B O 1
ATOM 3614 N N . VAL B 1 97 ? 13.258 13.398 1.7 1 98.56 97 VAL B N 1
ATOM 3615 C CA . VAL B 1 97 ? 13.531 12.883 0.362 1 98.56 97 VAL B CA 1
ATOM 3616 C C . VAL B 1 97 ? 15.031 12.945 0.085 1 98.56 97 VAL B C 1
ATOM 3618 O O . VAL B 1 97 ? 15.641 14.016 0.151 1 98.56 97 VAL B O 1
ATOM 3621 N N . TYR B 1 98 ? 15.641 11.742 -0.236 1 97.56 98 TYR B N 1
ATOM 3622 C CA . TYR B 1 98 ? 17.094 11.82 -0.31 1 97.56 98 TYR B CA 1
ATOM 3623 C C . TYR B 1 98 ? 17.609 11.148 -1.576 1 97.56 98 TYR B C 1
ATOM 3625 O O . TYR B 1 98 ? 16.891 10.367 -2.211 1 97.56 98 TYR B O 1
ATOM 3633 N N . ASP B 1 99 ? 18.766 11.562 -1.983 1 95.94 99 ASP B N 1
ATOM 3634 C CA . ASP B 1 99 ? 19.484 10.992 -3.117 1 95.94 99 ASP B CA 1
ATOM 3635 C C . ASP B 1 99 ? 20.359 9.828 -2.678 1 95.94 99 ASP B C 1
ATOM 3637 O O . ASP B 1 99 ? 21.469 10.039 -2.182 1 95.94 99 ASP B O 1
ATOM 3641 N N . ASP B 1 100 ? 19.906 8.625 -2.955 1 94.12 100 ASP B N 1
ATOM 3642 C CA . ASP B 1 100 ? 20.609 7.445 -2.455 1 94.12 100 ASP B CA 1
ATOM 3643 C C . ASP B 1 100 ? 21.828 7.129 -3.309 1 94.12 100 ASP B C 1
ATOM 3645 O O . ASP B 1 100 ? 22.672 6.309 -2.924 1 94.12 100 ASP B O 1
ATOM 3649 N N . MET B 1 101 ? 22 7.797 -4.402 1 90.69 101 MET B N 1
ATOM 3650 C CA . MET B 1 101 ? 23.141 7.547 -5.277 1 90.69 101 MET B CA 1
ATOM 3651 C C . MET B 1 101 ? 24.172 8.672 -5.168 1 90.69 101 MET B C 1
ATOM 3653 O O . MET B 1 101 ? 25.25 8.602 -5.77 1 90.69 101 MET B O 1
ATOM 3657 N N . CYS B 1 102 ? 23.922 9.703 -4.402 1 87.94 102 CYS B N 1
ATOM 3658 C CA . CYS B 1 102 ? 24.797 10.852 -4.215 1 87.94 102 CYS B CA 1
ATOM 3659 C C . CYS B 1 102 ? 25.203 11.453 -5.551 1 87.94 102 CYS B C 1
ATOM 3661 O O . CYS B 1 102 ? 26.375 11.703 -5.793 1 87.94 102 CYS B O 1
ATOM 3663 N N . SER B 1 103 ? 24.266 11.5 -6.48 1 72.56 103 SER B N 1
ATOM 3664 C CA . SER B 1 103 ? 24.547 11.953 -7.836 1 72.56 103 SER B CA 1
ATOM 3665 C C . SER B 1 103 ? 24.891 13.438 -7.863 1 72.56 103 SER B C 1
ATOM 3667 O O . SER B 1 103 ? 25.578 13.906 -8.781 1 72.56 103 SER B O 1
ATOM 3669 N N . GLN B 1 104 ? 24.297 14.383 -7.125 1 61.34 104 GLN B N 1
ATOM 3670 C CA . GLN B 1 104 ? 24.453 15.828 -7.262 1 61.34 104 GLN B CA 1
ATOM 3671 C C . GLN B 1 104 ? 25.906 16.25 -7.035 1 61.34 104 GLN B C 1
ATOM 3673 O O . GLN B 1 104 ? 26.172 17.438 -6.777 1 61.34 104 GLN B O 1
ATOM 3678 N N . LYS B 1 105 ? 26.984 15.656 -7.113 1 46.31 105 LYS B N 1
ATOM 3679 C CA . LYS B 1 105 ? 27.891 16.797 -7.203 1 46.31 105 LYS B CA 1
ATOM 3680 C C . LYS B 1 105 ? 27.328 17.875 -8.109 1 46.31 105 LYS B C 1
ATOM 3682 O O . LYS B 1 105 ? 26.875 18.922 -7.625 1 46.31 105 LYS B O 1
ATOM 3687 N N . ARG B 1 106 ? 27.766 18.016 -9.391 1 39.34 106 ARG B N 1
ATOM 3688 C CA . ARG B 1 106 ? 27.953 19.25 -10.133 1 39.34 106 ARG B CA 1
ATOM 3689 C C . ARG B 1 106 ? 26.641 19.781 -10.688 1 39.34 106 ARG B C 1
ATOM 3691 O O . ARG B 1 106 ? 26.516 20.969 -11.008 1 39.34 106 ARG B O 1
ATOM 3698 N N . GLY B 1 107 ? 25.562 19.062 -11.531 1 43.44 107 GLY B N 1
ATOM 3699 C CA . GLY B 1 107 ? 24.969 19.891 -12.57 1 43.44 107 GLY B CA 1
ATOM 3700 C C . GLY B 1 107 ? 23.656 20.516 -12.148 1 43.44 107 GLY B C 1
ATOM 3701 O O . GLY B 1 107 ? 23.078 20.141 -11.133 1 43.44 107 GLY B O 1
ATOM 3702 N N . THR B 1 108 ? 23.125 21.688 -12.688 1 43.16 108 THR B N 1
ATOM 3703 C CA . THR B 1 108 ? 22.078 22.703 -12.641 1 43.16 108 THR B CA 1
ATOM 3704 C C . THR B 1 108 ? 20.703 22.062 -12.773 1 43.16 108 THR B C 1
ATOM 3706 O O . THR B 1 108 ? 20.422 21.375 -13.75 1 43.16 108 THR B O 1
ATOM 3709 N N . THR B 1 109 ? 19.906 21.812 -11.758 1 47.56 109 THR B N 1
ATOM 3710 C CA . THR B 1 109 ? 18.484 21.453 -11.758 1 47.56 109 THR B CA 1
ATOM 3711 C C . THR B 1 109 ? 17.672 22.469 -12.555 1 47.56 109 THR B C 1
ATOM 3713 O O . THR B 1 109 ? 17.797 23.672 -12.336 1 47.56 109 THR B O 1
ATOM 3716 N N . ASN B 1 110 ? 17.375 22.406 -13.812 1 45.41 110 ASN B N 1
ATOM 3717 C CA . ASN B 1 110 ? 16.5 23.328 -14.523 1 45.41 110 ASN B CA 1
ATOM 3718 C C . ASN B 1 110 ? 15.031 22.938 -14.352 1 45.41 110 ASN B C 1
ATOM 3720 O O . ASN B 1 110 ? 14.57 21.969 -14.938 1 45.41 110 ASN B O 1
ATOM 3724 N N . ALA B 1 111 ? 14.383 23.406 -13.398 1 48.5 111 ALA B N 1
ATOM 3725 C CA . ALA B 1 111 ? 12.953 23.25 -13.148 1 48.5 111 ALA B CA 1
ATOM 3726 C C . ALA B 1 111 ? 12.148 23.438 -14.43 1 48.5 111 ALA B C 1
ATOM 3728 O O . ALA B 1 111 ? 10.953 23.141 -14.469 1 48.5 111 ALA B O 1
ATOM 3729 N N . ALA B 1 112 ? 12.773 24.031 -15.477 1 44.88 112 ALA B N 1
ATOM 3730 C CA . ALA B 1 112 ? 12.094 24.375 -16.719 1 44.88 112 ALA B CA 1
ATOM 3731 C C . ALA B 1 112 ? 11.844 23.125 -17.562 1 44.88 112 ALA B C 1
ATOM 3733 O O . ALA B 1 112 ? 11.141 23.188 -18.578 1 44.88 112 ALA B O 1
ATOM 3734 N N . HIS B 1 113 ? 12.359 21.938 -17.047 1 48.72 113 HIS B N 1
ATOM 3735 C CA . HIS B 1 113 ? 12.234 20.812 -17.969 1 48.72 113 HIS B CA 1
ATOM 3736 C C . HIS B 1 113 ? 10.945 20.031 -17.719 1 48.72 113 HIS B C 1
ATOM 3738 O O . HIS B 1 113 ? 10.539 19.844 -16.562 1 48.72 113 HIS B O 1
ATOM 3744 N N . VAL B 1 114 ? 10.188 19.672 -18.719 1 55.72 114 VAL B N 1
ATOM 3745 C CA . VAL B 1 114 ? 8.867 19.062 -18.812 1 55.72 114 VAL B CA 1
ATOM 3746 C C . VAL B 1 114 ? 8.898 17.672 -18.188 1 55.72 114 VAL B C 1
ATOM 3748 O O . VAL B 1 114 ? 7.992 17.297 -17.438 1 55.72 114 VAL B O 1
ATOM 3751 N N . THR B 1 115 ? 9.906 16.828 -18.484 1 59.31 115 THR B N 1
ATOM 3752 C CA . THR B 1 115 ? 10.016 15.492 -17.922 1 59.31 115 THR B CA 1
ATOM 3753 C C . THR B 1 115 ? 11.281 15.359 -17.094 1 59.31 115 THR B C 1
ATOM 3755 O O . THR B 1 115 ? 12.375 15.711 -17.547 1 59.31 115 THR B O 1
ATOM 3758 N N . PRO B 1 116 ? 11.164 14.992 -15.859 1 68.88 116 PRO B N 1
ATOM 3759 C CA . PRO B 1 116 ? 12.359 14.812 -15.039 1 68.88 116 PRO B CA 1
ATOM 3760 C C . PRO B 1 116 ? 13.383 13.883 -15.68 1 68.88 116 PRO B C 1
ATOM 3762 O O . PRO B 1 116 ? 13.023 12.836 -16.219 1 68.88 116 PRO B O 1
ATOM 3765 N N . LYS B 1 117 ? 14.641 14.266 -15.68 1 69.44 117 LYS B N 1
ATOM 3766 C CA . LYS B 1 117 ? 15.664 13.477 -16.359 1 69.44 117 LYS B CA 1
ATOM 3767 C C . LYS B 1 117 ? 16.859 13.219 -15.445 1 69.44 117 LYS B C 1
ATOM 3769 O O . LYS B 1 117 ? 17.719 12.391 -15.758 1 69.44 117 LYS B O 1
ATOM 3774 N N . SER B 1 118 ? 16.875 13.938 -14.359 1 76.31 118 SER B N 1
ATOM 3775 C CA . SER B 1 118 ? 18.047 13.836 -13.484 1 76.31 118 SER B CA 1
ATOM 3776 C C . SER B 1 118 ? 17.625 13.539 -12.047 1 76.31 118 SER B C 1
ATOM 3778 O O . SER B 1 118 ? 16.453 13.672 -11.688 1 76.31 118 SER B O 1
ATOM 3780 N N . ALA B 1 119 ? 18.594 13.086 -11.297 1 75.75 119 ALA B N 1
ATOM 3781 C CA . ALA B 1 119 ? 18.375 12.836 -9.875 1 75.75 119 ALA B CA 1
ATOM 3782 C C . ALA B 1 119 ? 17.828 14.078 -9.18 1 75.75 119 ALA B C 1
ATOM 3784 O O . ALA B 1 119 ? 16.938 13.977 -8.328 1 75.75 119 ALA B O 1
ATOM 3785 N N . GLY B 1 120 ? 18.375 15.195 -9.578 1 83 120 GLY B N 1
ATOM 3786 C CA . GLY B 1 120 ? 17.906 16.453 -9.023 1 83 120 GLY B CA 1
ATOM 3787 C C . GLY B 1 120 ? 16.453 16.734 -9.352 1 83 120 GLY B C 1
ATOM 3788 O O . GLY B 1 120 ? 15.711 17.25 -8.508 1 83 120 GLY B O 1
ATOM 3789 N N . ASP B 1 121 ? 16.047 16.344 -10.477 1 88.12 121 ASP B N 1
ATOM 3790 C CA . ASP B 1 121 ? 14.664 16.547 -10.898 1 88.12 121 ASP B CA 1
ATOM 3791 C C . ASP B 1 121 ? 13.711 15.695 -10.07 1 88.12 121 ASP B C 1
ATOM 3793 O O . ASP B 1 121 ? 12.648 16.156 -9.648 1 88.12 121 ASP B O 1
ATOM 3797 N N . PHE B 1 122 ? 14.141 14.5 -9.867 1 92.94 122 PHE B N 1
ATOM 3798 C CA . PHE B 1 122 ? 13.273 13.594 -9.117 1 92.94 122 PHE B CA 1
ATOM 3799 C C . PHE B 1 122 ? 13.164 14.031 -7.664 1 92.94 122 PHE B C 1
ATOM 3801 O O . PHE B 1 122 ? 12.102 13.914 -7.051 1 92.94 122 PHE B O 1
ATOM 3808 N N . LEU B 1 123 ? 14.273 14.523 -7.137 1 95.56 123 LEU B N 1
ATOM 3809 C CA . LEU B 1 123 ? 14.25 15.062 -5.785 1 95.56 123 LEU B CA 1
ATOM 3810 C C . LEU B 1 123 ? 13.258 16.219 -5.68 1 95.56 123 LEU B C 1
ATOM 3812 O O . LEU B 1 123 ? 12.414 16.234 -4.781 1 95.56 123 LEU B O 1
ATOM 3816 N N . GLU B 1 124 ? 13.352 17.078 -6.598 1 95.19 124 GLU B N 1
ATOM 3817 C CA . GLU B 1 124 ? 12.5 18.25 -6.59 1 95.19 124 GLU B CA 1
ATOM 3818 C C . GLU B 1 124 ? 11.039 17.891 -6.859 1 95.19 124 GLU B C 1
ATOM 3820 O O . GLU B 1 124 ? 10.125 18.453 -6.25 1 95.19 124 GLU B O 1
ATOM 3825 N N . MET B 1 125 ? 10.844 17.031 -7.773 1 95.44 125 MET B N 1
ATOM 3826 C CA . MET B 1 125 ? 9.492 16.562 -8.07 1 95.44 125 MET B CA 1
ATOM 3827 C C . MET B 1 125 ? 8.836 15.984 -6.828 1 95.44 125 MET B C 1
ATOM 3829 O O . MET B 1 125 ? 7.711 16.359 -6.48 1 95.44 125 MET B O 1
ATOM 3833 N N . MET B 1 126 ? 9.516 15.078 -6.203 1 97.5 126 MET B N 1
ATOM 3834 C CA . MET B 1 126 ? 8.961 14.422 -5.023 1 97.5 126 MET B CA 1
ATOM 3835 C C . MET B 1 126 ? 8.711 15.43 -3.908 1 97.5 126 MET B C 1
ATOM 3837 O O . MET B 1 126 ? 7.648 15.414 -3.281 1 97.5 126 MET B O 1
ATOM 3841 N N . ARG B 1 127 ? 9.648 16.281 -3.691 1 98 127 ARG B N 1
ATOM 3842 C CA . ARG B 1 127 ? 9.484 17.312 -2.672 1 98 127 ARG B CA 1
ATOM 3843 C C . ARG B 1 127 ? 8.25 18.156 -2.947 1 98 127 ARG B C 1
ATOM 3845 O O . ARG B 1 127 ? 7.402 18.344 -2.068 1 98 127 ARG B O 1
ATOM 3852 N N . THR B 1 128 ? 8.164 18.641 -4.137 1 97.56 128 THR B N 1
ATOM 3853 C CA . THR B 1 128 ? 7.086 19.531 -4.523 1 97.56 128 THR B CA 1
ATOM 3854 C C . THR B 1 128 ? 5.73 18.844 -4.363 1 97.56 128 THR B C 1
ATOM 3856 O O . THR B 1 128 ? 4.801 19.422 -3.801 1 97.56 128 THR B O 1
ATOM 3859 N N . LEU B 1 129 ? 5.617 17.672 -4.824 1 98 129 LEU B N 1
ATOM 3860 C CA . LEU B 1 129 ? 4.359 16.922 -4.762 1 98 129 LEU B CA 1
ATOM 3861 C C . LEU B 1 129 ? 3.973 16.641 -3.316 1 98 129 LEU B C 1
ATOM 3863 O O . LEU B 1 129 ? 2.799 16.75 -2.949 1 98 129 LEU B O 1
ATOM 3867 N N . LEU B 1 130 ? 4.934 16.266 -2.518 1 98.81 130 LEU B N 1
ATOM 3868 C CA . LEU B 1 130 ? 4.66 15.992 -1.109 1 98.81 130 LEU B CA 1
ATOM 3869 C C . LEU B 1 130 ? 4.195 17.25 -0.392 1 98.81 130 LEU B C 1
ATOM 3871 O O . LEU B 1 130 ? 3.227 17.219 0.373 1 98.81 130 LEU B O 1
ATOM 3875 N N . GLU B 1 131 ? 4.836 18.312 -0.688 1 98.44 131 GLU B N 1
ATOM 3876 C CA . GLU B 1 131 ? 4.441 19.594 -0.087 1 98.44 131 GLU B CA 1
ATOM 3877 C C . GLU B 1 131 ? 3.053 20.016 -0.551 1 98.44 131 GLU B C 1
ATOM 3879 O O . GLU B 1 131 ? 2.242 20.484 0.249 1 98.44 131 GLU B O 1
ATOM 3884 N N . TYR B 1 132 ? 2.893 19.891 -1.788 1 98.25 132 TYR B N 1
ATOM 3885 C CA . TYR B 1 132 ? 1.599 20.234 -2.363 1 98.25 132 TYR B CA 1
ATOM 3886 C C . TYR B 1 132 ? 0.477 19.453 -1.692 1 98.25 132 TYR B C 1
ATOM 3888 O O . TYR B 1 132 ? -0.548 20.016 -1.313 1 98.25 132 TYR B O 1
ATOM 3896 N N . GLN B 1 133 ? 0.654 18.156 -1.561 1 98.25 133 GLN B N 1
ATOM 3897 C CA . GLN B 1 133 ? -0.378 17.312 -0.977 1 98.25 133 GLN B CA 1
ATOM 3898 C C . GLN B 1 133 ? -0.572 17.625 0.505 1 98.25 133 GLN B C 1
ATOM 3900 O O . GLN B 1 133 ? -1.688 17.531 1.022 1 98.25 133 GLN B O 1
ATOM 3905 N N . GLU B 1 134 ? 0.502 17.891 1.175 1 98.5 134 GLU B N 1
ATOM 3906 C CA . GLU B 1 134 ? 0.449 18.203 2.6 1 98.5 134 GLU B CA 1
ATOM 3907 C C . GLU B 1 134 ? -0.353 19.484 2.852 1 98.5 134 GLU B C 1
ATOM 3909 O O . GLU B 1 134 ? -1.027 19.594 3.875 1 98.5 134 GLU B O 1
ATOM 3914 N N . CYS B 1 135 ? -0.39 20.328 1.999 1 98.31 135 CYS B N 1
ATOM 3915 C CA . CYS B 1 135 ? -1.005 21.656 2.121 1 98.31 135 CYS B CA 1
ATOM 3916 C C . CYS B 1 135 ? -2.523 21.562 2.035 1 98.31 135 CYS B C 1
ATOM 3918 O O . CYS B 1 135 ? -3.061 20.969 1.091 1 98.31 135 CYS B O 1
ATOM 3920 N N . PRO B 1 136 ? -3.18 22.156 3.062 1 97.88 136 PRO B N 1
ATOM 3921 C CA . PRO B 1 136 ? -4.637 22.203 2.922 1 97.88 136 PRO B CA 1
ATOM 3922 C C . PRO B 1 136 ? -5.082 22.797 1.59 1 97.88 136 PRO B C 1
ATOM 3924 O O . PRO B 1 136 ? -4.469 23.766 1.104 1 97.88 136 PRO B O 1
ATOM 3927 N N . GLN B 1 137 ? -6.121 22.281 1.061 1 96.06 137 GLN B N 1
ATOM 3928 C CA . GLN B 1 137 ? -6.559 22.594 -0.296 1 96.06 137 GLN B CA 1
ATOM 3929 C C . GLN B 1 137 ? -6.805 24.094 -0.462 1 96.06 137 GLN B C 1
ATOM 3931 O O . GLN B 1 137 ? -6.418 24.688 -1.473 1 96.06 137 GLN B O 1
ATOM 3936 N N . TYR B 1 138 ? -7.422 24.828 0.432 1 95.06 138 TYR B N 1
ATOM 3937 C CA . TYR B 1 138 ? -7.812 26.219 0.309 1 95.06 138 TYR B CA 1
ATOM 3938 C C . TYR B 1 138 ? -6.59 27.125 0.31 1 95.06 138 TYR B C 1
ATOM 3940 O O . TYR B 1 138 ? -6.688 28.312 -0.023 1 95.06 138 TYR B O 1
ATOM 3948 N N . LEU B 1 139 ? -5.484 26.578 0.646 1 97.19 139 LEU B N 1
ATOM 3949 C CA . LEU B 1 139 ? -4.266 27.375 0.703 1 97.19 139 LEU B CA 1
ATOM 3950 C C . LEU B 1 139 ? -3.441 27.203 -0.57 1 97.19 139 LEU B C 1
ATOM 3952 O O . LEU B 1 139 ? -2.537 27.984 -0.841 1 97.19 139 LEU B O 1
ATOM 3956 N N . ARG B 1 140 ? -3.672 26.188 -1.314 1 96.25 140 ARG B N 1
ATOM 3957 C CA . ARG B 1 140 ? -2.787 25.75 -2.389 1 96.25 140 ARG B CA 1
ATOM 3958 C C . ARG B 1 140 ? -2.648 26.828 -3.457 1 96.25 140 ARG B C 1
ATOM 3960 O O . ARG B 1 140 ? -1.555 27.062 -3.977 1 96.25 140 ARG B O 1
ATOM 3967 N N . LYS B 1 141 ? -3.699 27.484 -3.797 1 93.62 141 LYS B N 1
ATOM 3968 C CA . LYS B 1 141 ? -3.672 28.484 -4.852 1 93.62 141 LYS B CA 1
ATOM 3969 C C . LYS B 1 141 ? -2.74 29.641 -4.48 1 93.62 141 LYS B C 1
ATOM 3971 O O . LYS B 1 141 ? -2.182 30.297 -5.363 1 93.62 141 LYS B O 1
ATOM 3976 N N . HIS B 1 142 ? -2.59 29.859 -3.205 1 93.31 142 HIS B N 1
ATOM 3977 C CA . HIS B 1 142 ? -1.757 30.969 -2.734 1 93.31 142 HIS B CA 1
ATOM 3978 C C . HIS B 1 142 ? -0.291 30.547 -2.652 1 93.31 142 HIS B C 1
ATOM 3980 O O . HIS B 1 142 ? 0.603 31.391 -2.812 1 93.31 142 HIS B O 1
ATOM 3986 N N . LEU B 1 143 ? -0.067 29.328 -2.414 1 95.31 143 LEU B N 1
ATOM 3987 C CA . LEU B 1 143 ? 1.273 28.891 -2.025 1 95.31 143 LEU B CA 1
ATOM 3988 C C . LEU B 1 143 ? 1.979 28.203 -3.188 1 95.31 143 LEU B C 1
ATOM 3990 O O . LEU B 1 143 ? 3.205 28.078 -3.193 1 95.31 143 LEU B O 1
ATOM 3994 N N . PHE B 1 144 ? 1.206 27.688 -4.098 1 95.12 144 PHE B N 1
ATOM 3995 C CA . PHE B 1 144 ? 1.818 26.906 -5.172 1 95.12 144 PHE B CA 1
ATOM 3996 C C . PHE B 1 144 ? 1.505 27.531 -6.531 1 95.12 144 PHE B C 1
ATOM 3998 O O . PHE B 1 144 ? 0.337 27.656 -6.902 1 95.12 144 PHE B O 1
ATOM 4005 N N . GLN B 1 145 ? 2.621 27.859 -7.184 1 90.81 145 GLN B N 1
ATOM 4006 C CA . GLN B 1 145 ? 2.506 28.266 -8.578 1 90.81 145 GLN B CA 1
ATOM 4007 C C . GLN B 1 145 ? 2.551 27.062 -9.516 1 90.81 145 GLN B C 1
ATOM 4009 O O . GLN B 1 145 ? 3.059 26 -9.148 1 90.81 145 GLN B O 1
ATOM 4014 N N . TYR B 1 146 ? 2.012 27.312 -10.594 1 87.88 146 TYR B N 1
ATOM 4015 C CA . TYR B 1 146 ? 2.037 26.219 -11.562 1 87.88 146 TYR B CA 1
ATOM 4016 C C . TYR B 1 146 ? 3.471 25.844 -11.938 1 87.88 146 TYR B C 1
ATOM 4018 O O . TYR B 1 146 ? 4.305 26.734 -12.148 1 87.88 146 TYR B O 1
ATOM 4026 N N . ASN B 1 147 ? 3.756 24.594 -11.891 1 88.81 147 ASN B N 1
ATOM 4027 C CA . ASN B 1 147 ? 5.008 24.047 -12.406 1 88.81 147 ASN B CA 1
ATOM 4028 C C . ASN B 1 147 ? 4.816 22.656 -12.992 1 88.81 147 ASN B C 1
ATOM 4030 O O . ASN B 1 147 ? 3.74 22.062 -12.859 1 88.81 147 ASN B O 1
ATOM 4034 N N . ALA B 1 148 ? 5.816 22.266 -13.625 1 90.19 148 ALA B N 1
ATOM 4035 C CA . ALA B 1 148 ? 5.738 21.047 -14.406 1 90.19 148 ALA B CA 1
ATOM 4036 C C . ALA B 1 148 ? 5.465 19.828 -13.516 1 90.19 148 ALA B C 1
ATOM 4038 O O . ALA B 1 148 ? 4.789 18.891 -13.93 1 90.19 148 ALA B O 1
ATOM 4039 N N . TYR B 1 149 ? 5.922 19.859 -12.305 1 93.06 149 TYR B N 1
ATOM 4040 C CA . TYR B 1 149 ? 5.773 18.719 -11.406 1 93.06 149 TYR B CA 1
ATOM 4041 C C . TYR B 1 149 ? 4.336 18.594 -10.922 1 93.06 149 TYR B C 1
ATOM 4043 O O . TYR B 1 149 ? 3.934 17.547 -10.422 1 93.06 149 TYR B O 1
ATOM 4051 N N . LEU B 1 150 ? 3.559 19.641 -11.109 1 95.19 150 LEU B N 1
ATOM 4052 C CA . LEU B 1 150 ? 2.199 19.672 -10.578 1 95.19 150 LEU B CA 1
ATOM 4053 C C . LEU B 1 150 ? 1.18 19.422 -11.688 1 95.19 150 LEU B C 1
ATOM 4055 O O . LEU B 1 150 ? -0.029 19.516 -11.453 1 95.19 150 LEU B O 1
ATOM 4059 N N . ARG B 1 151 ? 1.61 19.062 -12.805 1 93.19 151 ARG B N 1
ATOM 4060 C CA . ARG B 1 151 ? 0.75 18.922 -13.977 1 93.19 151 ARG B CA 1
ATOM 4061 C C . ARG B 1 151 ? -0.252 17.781 -13.773 1 93.19 151 ARG B C 1
ATOM 4063 O O . ARG B 1 151 ? -1.401 17.875 -14.211 1 93.19 151 ARG B O 1
ATOM 4070 N N . SER B 1 152 ? 0.186 16.766 -13.117 1 91.94 152 SER B N 1
ATOM 4071 C CA . SER B 1 152 ? -0.646 15.562 -13 1 91.94 152 SER B CA 1
ATOM 4072 C C . SER B 1 152 ? -1.219 15.43 -11.594 1 91.94 152 SER B C 1
ATOM 4074 O O . SER B 1 152 ? -1.494 14.32 -11.141 1 91.94 152 SER B O 1
ATOM 4076 N N . VAL B 1 153 ? -1.413 16.469 -10.875 1 94 153 VAL B N 1
ATOM 4077 C CA . VAL B 1 153 ? -1.816 16.391 -9.477 1 94 153 VAL B CA 1
ATOM 4078 C C . VAL B 1 153 ? -3.252 15.883 -9.375 1 94 153 VAL B C 1
ATOM 4080 O O . VAL B 1 153 ? -3.697 15.469 -8.305 1 94 153 VAL B O 1
ATOM 4083 N N . GLY B 1 154 ? -3.963 15.914 -10.516 1 91.75 154 GLY B N 1
ATOM 4084 C CA . GLY B 1 154 ? -5.324 15.406 -10.531 1 91.75 154 GLY B CA 1
ATOM 4085 C C . GLY B 1 154 ? -5.414 13.938 -10.156 1 91.75 154 GLY B C 1
ATOM 4086 O O . GLY B 1 154 ? -6.48 13.453 -9.773 1 91.75 154 GLY B O 1
ATOM 4087 N N . VAL B 1 155 ? -4.305 13.195 -10.219 1 92.62 155 VAL B N 1
ATOM 4088 C CA . VAL B 1 155 ? -4.336 11.766 -9.938 1 92.62 155 VAL B CA 1
ATOM 4089 C C . VAL B 1 155 ? -4.109 11.516 -8.445 1 92.62 155 VAL B C 1
ATOM 4091 O O . VAL B 1 155 ? -4.238 10.391 -7.973 1 92.62 155 VAL B O 1
ATOM 4094 N N . LEU B 1 156 ? -3.803 12.539 -7.715 1 94.62 156 LEU B N 1
ATOM 4095 C CA . LEU B 1 156 ? -3.512 12.398 -6.293 1 94.62 156 LEU B CA 1
ATOM 4096 C C . LEU B 1 156 ? -4.793 12.18 -5.492 1 94.62 156 LEU B C 1
ATOM 4098 O O . LEU B 1 156 ? -5.785 12.875 -5.707 1 94.62 156 LEU B O 1
ATOM 4102 N N . ASN B 1 157 ? -4.73 11.172 -4.656 1 93.62 157 ASN B N 1
ATOM 4103 C CA . ASN B 1 157 ? -5.832 10.977 -3.721 1 93.62 157 ASN B CA 1
ATOM 4104 C C . ASN B 1 157 ? -5.734 11.93 -2.533 1 93.62 157 ASN B C 1
ATOM 4106 O O . ASN B 1 157 ? -4.641 12.195 -2.033 1 93.62 157 ASN B O 1
ATOM 4110 N N . ALA B 1 158 ? -6.867 12.367 -2.098 1 95.06 158 ALA B N 1
ATOM 4111 C CA . ALA B 1 158 ? -6.895 13.289 -0.969 1 95.06 158 ALA B CA 1
ATOM 4112 C C . ALA B 1 158 ? -6.277 12.656 0.275 1 95.06 158 ALA B C 1
ATOM 4114 O O . ALA B 1 158 ? -6.477 11.469 0.537 1 95.06 158 ALA B O 1
ATOM 4115 N N . LEU B 1 159 ? -5.609 13.508 1.023 1 97.56 159 LEU B N 1
ATOM 4116 C CA . LEU B 1 159 ? -5.004 12.992 2.248 1 97.56 159 LEU B CA 1
ATOM 4117 C C . LEU B 1 159 ? -6.047 12.844 3.35 1 97.56 159 LEU B C 1
ATOM 4119 O O . LEU B 1 159 ? -5.969 11.922 4.164 1 97.56 159 LEU B O 1
ATOM 4123 N N . ASN B 1 160 ? -7.023 13.758 3.328 1 95.56 160 ASN B N 1
ATOM 4124 C CA . ASN B 1 160 ? -8.023 13.789 4.391 1 95.56 160 ASN B CA 1
ATOM 4125 C C . ASN B 1 160 ? -7.375 13.844 5.77 1 95.56 160 ASN B C 1
ATOM 4127 O O . ASN B 1 160 ? -7.75 13.086 6.664 1 95.56 160 ASN B O 1
ATOM 4131 N N . SER B 1 161 ? -6.367 14.633 5.875 1 96.94 161 SER B N 1
ATOM 4132 C CA . SER B 1 161 ? -5.609 14.805 7.109 1 96.94 161 SER B CA 1
ATOM 4133 C C . SER B 1 161 ? -6.387 15.648 8.117 1 96.94 161 SER B C 1
ATOM 4135 O O . SER B 1 161 ? -7.223 16.469 7.734 1 96.94 161 SER B O 1
ATOM 4137 N N . PRO B 1 162 ? -6.105 15.523 9.438 1 96.06 162 PRO B N 1
ATOM 4138 C CA . PRO B 1 162 ? -6.828 16.297 10.453 1 96.06 162 PRO B CA 1
ATOM 4139 C C . PRO B 1 162 ? -6.738 17.797 10.227 1 96.06 162 PRO B C 1
ATOM 4141 O O . PRO B 1 162 ? -7.699 18.531 10.5 1 96.06 162 PRO B O 1
ATOM 4144 N N . HIS B 1 163 ? -5.641 18.266 9.734 1 97.5 163 HIS B N 1
ATOM 4145 C CA . HIS B 1 163 ? -5.473 19.703 9.57 1 97.5 163 HIS B CA 1
ATOM 4146 C C . HIS B 1 163 ? -6.055 20.172 8.25 1 97.5 163 HIS B C 1
ATOM 4148 O O . HIS B 1 163 ? -6.023 21.375 7.945 1 97.5 163 HIS B O 1
ATOM 4154 N N . HIS B 1 164 ? -6.492 19.266 7.422 1 97.5 164 HIS B N 1
ATOM 4155 C CA . HIS B 1 164 ? -7.254 19.625 6.23 1 97.5 164 HIS B CA 1
ATOM 4156 C C . HIS B 1 164 ? -8.711 19.906 6.574 1 97.5 164 HIS B C 1
ATOM 4158 O O . HIS B 1 164 ? -9.609 19.188 6.125 1 97.5 164 HIS B O 1
ATOM 4164 N N . LEU B 1 165 ? -8.945 20.969 7.191 1 96.38 165 LEU B N 1
ATOM 4165 C CA . LEU B 1 165 ? -10.266 21.281 7.719 1 96.38 165 LEU B CA 1
ATOM 4166 C C . LEU B 1 165 ? -11.156 21.875 6.637 1 96.38 165 LEU B C 1
ATOM 4168 O O . LEU B 1 165 ? -10.695 22.688 5.832 1 96.38 165 LEU B O 1
ATOM 4172 N N . ARG B 1 166 ? -12.352 21.391 6.684 1 93.5 166 ARG B N 1
ATOM 4173 C CA . ARG B 1 166 ? -13.375 21.984 5.82 1 93.5 166 ARG B CA 1
ATOM 4174 C C . ARG B 1 166 ? -13.938 23.266 6.43 1 93.5 166 ARG B C 1
ATOM 4176 O O . ARG B 1 166 ? -13.695 23.562 7.602 1 93.5 166 ARG B O 1
ATOM 4183 N N . PHE B 1 167 ? -14.711 23.953 5.645 1 92.75 167 PHE B N 1
ATOM 4184 C CA . PHE B 1 167 ? -15.219 25.266 6.062 1 92.75 167 PHE B CA 1
ATOM 4185 C C . PHE B 1 167 ? -16.188 25.125 7.227 1 92.75 167 PHE B C 1
ATOM 4187 O O . PHE B 1 167 ? -16.297 26.016 8.062 1 92.75 167 PHE B O 1
ATOM 4194 N N . ASN B 1 168 ? -16.875 23.953 7.336 1 92.94 168 ASN B N 1
ATOM 4195 C CA . ASN B 1 168 ? -17.891 23.766 8.359 1 92.94 168 ASN B CA 1
ATOM 4196 C C . ASN B 1 168 ? -17.359 22.984 9.547 1 92.94 168 ASN B C 1
ATOM 4198 O O . ASN B 1 168 ? -18.141 22.484 10.367 1 92.94 168 ASN B O 1
ATOM 4202 N N . GLN B 1 169 ? -16.062 22.844 9.625 1 94.5 169 GLN B N 1
ATOM 4203 C CA . GLN B 1 169 ? -15.438 22.141 10.75 1 94.5 169 GLN B CA 1
ATOM 4204 C C . GLN B 1 169 ? -14.727 23.125 11.68 1 94.5 169 GLN B C 1
ATOM 4206 O O . GLN B 1 169 ? -14.094 24.078 11.219 1 94.5 169 GLN B O 1
ATOM 4211 N N . TRP B 1 170 ? -14.93 22.875 12.961 1 94.5 170 TRP B N 1
ATOM 4212 C CA . TRP B 1 170 ? -14.273 23.734 13.945 1 94.5 170 TRP B CA 1
ATOM 4213 C C . TRP B 1 170 ? -13.133 23 14.633 1 94.5 170 TRP B C 1
ATOM 4215 O O . TRP B 1 170 ? -13.305 21.859 15.102 1 94.5 170 TRP B O 1
ATOM 4225 N N . CYS B 1 171 ? -12.094 23.531 14.656 1 96.31 171 CYS B N 1
ATOM 4226 C CA . CYS B 1 171 ? -10.906 23.125 15.406 1 96.31 171 CYS B CA 1
ATOM 4227 C C . CYS B 1 171 ? -10.203 24.344 16 1 96.31 171 CYS B C 1
ATOM 4229 O O . CYS B 1 171 ? -10.172 25.406 15.398 1 96.31 171 CYS B O 1
ATOM 4231 N N . GLU B 1 172 ? -9.703 24.188 17.188 1 96.62 172 GLU B N 1
ATOM 4232 C CA . GLU B 1 172 ? -9.016 25.281 17.859 1 96.62 172 GLU B CA 1
ATOM 4233 C C . GLU B 1 172 ? -7.816 25.766 17.031 1 96.62 172 GLU B C 1
ATOM 4235 O O . GLU B 1 172 ? -7.371 26.906 17.172 1 96.62 172 GLU B O 1
ATOM 4240 N N . TYR B 1 173 ? -7.281 24.891 16.25 1 98.06 173 TYR B N 1
ATOM 4241 C CA . TYR B 1 173 ? -6.164 25.25 15.383 1 98.06 173 TYR B CA 1
ATOM 4242 C C . TYR B 1 173 ? -6.582 25.219 13.922 1 98.06 173 TYR B C 1
ATOM 4244 O O . TYR B 1 173 ? -7.41 24.406 13.516 1 98.06 173 TYR B O 1
ATOM 4252 N N . ARG B 1 174 ? -5.941 26.094 13.109 1 98.06 174 ARG B N 1
ATOM 4253 C CA . ARG B 1 174 ? -6.105 26.078 11.664 1 98.06 174 ARG B CA 1
ATOM 4254 C C . ARG B 1 174 ? -4.863 26.625 10.961 1 98.06 174 ARG B C 1
ATOM 4256 O O . ARG B 1 174 ? -4.191 27.516 11.477 1 98.06 174 ARG B O 1
ATOM 4263 N N . GLU B 1 175 ? -4.652 26.016 9.805 1 98.31 175 GLU B N 1
ATOM 4264 C CA . GLU B 1 175 ? -3.625 26.578 8.93 1 98.31 175 GLU B CA 1
ATOM 4265 C C . GLU B 1 175 ? -4.172 27.75 8.109 1 98.31 175 GLU B C 1
ATOM 4267 O O . GLU B 1 175 ? -5.34 27.734 7.707 1 98.31 175 GLU B O 1
ATOM 4272 N N . GLY B 1 176 ? -3.266 28.766 7.875 1 98.31 176 GLY B N 1
ATOM 4273 C CA . GLY B 1 176 ? -3.736 29.906 7.113 1 98.31 176 GLY B CA 1
ATOM 4274 C C . GLY B 1 176 ? -2.633 30.594 6.336 1 98.31 176 GLY B C 1
ATOM 4275 O O . GLY B 1 176 ? -1.462 30.234 6.445 1 98.31 176 GLY B O 1
ATOM 4276 N N . ILE B 1 177 ? -3.082 31.531 5.559 1 98.06 177 ILE B N 1
ATOM 4277 C CA . ILE B 1 177 ? -2.18 32.375 4.785 1 98.06 177 ILE B CA 1
ATOM 4278 C C . ILE B 1 177 ? -2.465 33.844 5.086 1 98.06 177 ILE B C 1
ATOM 4280 O O . ILE B 1 177 ? -3.625 34.25 5.16 1 98.06 177 ILE B O 1
ATOM 4284 N N . VAL B 1 178 ? -1.39 34.562 5.371 1 97.81 178 VAL B N 1
ATOM 4285 C CA . VAL B 1 178 ? -1.522 36 5.66 1 97.81 178 VAL B CA 1
ATOM 4286 C C . VAL B 1 178 ? -1.942 36.75 4.395 1 97.81 178 VAL B C 1
ATOM 4288 O O . VAL B 1 178 ? -1.29 36.625 3.355 1 97.81 178 VAL B O 1
ATOM 4291 N N . MET B 1 179 ? -3.002 37.469 4.512 1 96.19 179 MET B N 1
ATOM 4292 C CA . MET B 1 179 ? -3.547 38.188 3.377 1 96.19 179 MET B CA 1
ATOM 4293 C C . MET B 1 179 ? -2.951 39.594 3.301 1 96.19 179 MET B C 1
ATOM 4295 O O . MET B 1 179 ? -2.35 40.062 4.266 1 96.19 179 MET B O 1
ATOM 4299 N N . GLU B 1 180 ? -3.096 40.094 2.105 1 93.5 180 GLU B N 1
ATOM 4300 C CA . GLU B 1 180 ? -2.73 41.5 1.965 1 93.5 180 GLU B CA 1
ATOM 4301 C C . GLU B 1 180 ? -3.689 42.375 2.74 1 93.5 180 GLU B C 1
ATOM 4303 O O . GLU B 1 180 ? -4.855 42.031 2.939 1 93.5 180 GLU B O 1
ATOM 4308 N N . GLY B 1 181 ? -3.135 43.375 3.168 1 83.44 181 GLY B N 1
ATOM 4309 C CA . GLY B 1 181 ? -3.998 44.312 3.877 1 83.44 181 GLY B CA 1
ATOM 4310 C C . GLY B 1 181 ? -3.885 44.219 5.387 1 83.44 181 GLY B C 1
ATOM 4311 O O . GLY B 1 181 ? -3.26 43.281 5.898 1 83.44 181 GLY B O 1
ATOM 4312 N N . GLY B 1 182 ? -3.766 44.938 6.117 1 79.81 182 GLY B N 1
ATOM 4313 C CA . GLY B 1 182 ? -3.67 45.094 7.559 1 79.81 182 GLY B CA 1
ATOM 4314 C C . GLY B 1 182 ? -3.082 46.438 7.984 1 79.81 182 GLY B C 1
ATOM 4315 O O . GLY B 1 182 ? -2.531 47.156 7.16 1 79.81 182 GLY B O 1
ATOM 4316 N N . GLY B 1 183 ? -3.438 46.656 9.141 1 85.38 183 GLY B N 1
ATOM 4317 C CA . GLY B 1 183 ? -2.883 47.875 9.688 1 85.38 183 GLY B CA 1
ATOM 4318 C C . GLY B 1 183 ? -1.485 47.688 10.25 1 85.38 183 GLY B C 1
ATOM 4319 O O . GLY B 1 183 ? -0.851 46.656 10.039 1 85.38 183 GLY B O 1
ATOM 4320 N N . LYS B 1 184 ? -0.918 48.688 10.844 1 87.69 184 LYS B N 1
ATOM 4321 C CA . LYS B 1 184 ? 0.428 48.688 11.406 1 87.69 184 LYS B CA 1
ATOM 4322 C C . LYS B 1 184 ? 0.599 47.562 12.43 1 87.69 184 LYS B C 1
ATOM 4324 O O . LYS B 1 184 ? 1.676 47 12.531 1 87.69 184 LYS B O 1
ATOM 4329 N N . ASN B 1 185 ? -0.45 47.25 13.148 1 92.62 185 ASN B N 1
ATOM 4330 C CA . ASN B 1 185 ? -0.371 46.219 14.18 1 92.62 185 ASN B CA 1
ATOM 4331 C C . ASN B 1 185 ? -1.446 45.156 14 1 92.62 185 ASN B C 1
ATOM 4333 O O . ASN B 1 185 ? -1.965 44.625 14.977 1 92.62 185 ASN B O 1
ATOM 4337 N N . LEU B 1 186 ? -1.815 45 12.727 1 94.5 186 LEU B N 1
ATOM 4338 C CA . LEU B 1 186 ? -2.928 44.094 12.461 1 94.5 186 LEU B CA 1
ATOM 4339 C C . LEU B 1 186 ? -2.705 43.312 11.164 1 94.5 186 LEU B C 1
ATOM 4341 O O . LEU B 1 186 ? -2.252 43.906 10.172 1 94.5 186 LEU B O 1
ATOM 4345 N N . SER B 1 187 ? -2.934 42.031 11.172 1 97.19 187 SER B N 1
ATOM 4346 C CA . SER B 1 187 ? -2.906 41.219 9.969 1 97.19 187 SER B CA 1
ATOM 4347 C C . SER B 1 187 ? -4.176 40.375 9.844 1 97.19 187 SER B C 1
ATOM 4349 O O . SER B 1 187 ? -4.852 40.125 10.844 1 97.19 187 SER B O 1
ATOM 4351 N N . TYR B 1 188 ? -4.555 40.094 8.664 1 97.31 188 TYR B N 1
ATOM 4352 C CA . TYR B 1 188 ? -5.668 39.219 8.359 1 97.31 188 TYR B CA 1
ATOM 4353 C C . TYR B 1 188 ? -5.176 37.906 7.742 1 97.31 188 TYR B C 1
ATOM 4355 O O . TYR B 1 188 ? -4.273 37.938 6.902 1 97.31 188 TYR B O 1
ATOM 4363 N N . VAL B 1 189 ? -5.746 36.844 8.227 1 98 189 VAL B N 1
ATOM 4364 C CA . VAL B 1 189 ? -5.309 35.5 7.785 1 98 189 VAL B CA 1
ATOM 4365 C C . VAL B 1 189 ? -6.504 34.719 7.258 1 98 189 VAL B C 1
ATOM 4367 O O . VAL B 1 189 ? -7.531 34.625 7.93 1 98 189 VAL B O 1
ATOM 4370 N N . ASP B 1 190 ? -6.414 34.156 6.035 1 97 190 ASP B N 1
ATOM 4371 C CA . ASP B 1 190 ? -7.391 33.219 5.508 1 97 190 ASP B CA 1
ATOM 4372 C C . ASP B 1 190 ? -7.125 31.812 6.035 1 97 190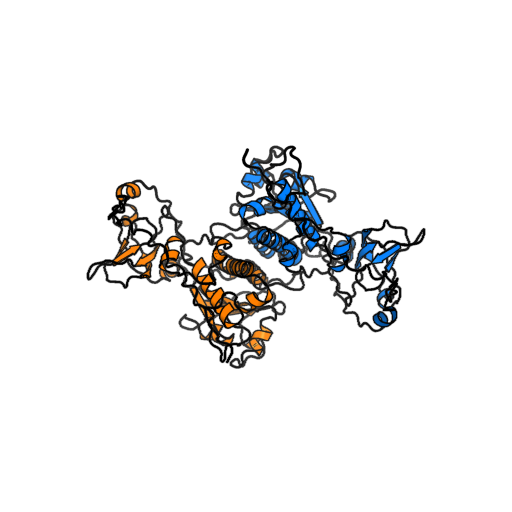 ASP B C 1
ATOM 4374 O O . ASP B 1 190 ? -6.094 31.219 5.727 1 97 190 ASP B O 1
ATOM 4378 N N . VAL B 1 191 ? -8.055 31.312 6.836 1 97.5 191 VAL B N 1
ATOM 4379 C CA . VAL B 1 191 ? -7.871 29.984 7.422 1 97.5 191 VAL B CA 1
ATOM 4380 C C . VAL B 1 191 ? -8.914 29.031 6.855 1 97.5 191 VAL B C 1
ATOM 4382 O O . VAL B 1 191 ? -9.18 27.984 7.449 1 97.5 191 VAL B O 1
ATOM 4385 N N . GLY B 1 192 ? -9.609 29.344 5.809 1 95.62 192 GLY B N 1
ATOM 4386 C CA . GLY B 1 192 ? -10.547 28.469 5.117 1 95.62 192 GLY B CA 1
ATOM 4387 C C . GLY B 1 192 ? -11.945 28.516 5.695 1 95.62 192 GLY B C 1
ATOM 4388 O O . GLY B 1 192 ? -12.766 27.625 5.43 1 95.62 192 GLY B O 1
ATOM 4389 N N . LEU B 1 193 ? -12.266 29.531 6.492 1 94.25 193 LEU B N 1
ATOM 4390 C CA . LEU B 1 193 ? -13.57 29.641 7.137 1 94.25 193 LEU B CA 1
ATOM 4391 C C . LEU B 1 193 ? -14.508 30.516 6.316 1 94.25 193 LEU B C 1
ATOM 4393 O O . LEU B 1 193 ? -15.688 30.656 6.656 1 94.25 193 LEU B O 1
ATOM 4397 N N . GLY B 1 194 ? -14.062 31.078 5.262 1 91.12 194 GLY B N 1
ATOM 4398 C CA . GLY B 1 194 ? -14.859 32 4.48 1 91.12 194 GLY B CA 1
ATOM 4399 C C . GLY B 1 194 ? -14.719 33.438 4.953 1 91.12 194 GLY B C 1
ATOM 4400 O O . GLY B 1 194 ? -15.125 34.375 4.254 1 91.12 194 GLY B O 1
ATOM 4401 N N . VAL B 1 195 ? -14.227 33.594 6.188 1 92.62 195 VAL B N 1
ATOM 4402 C CA . VAL B 1 195 ? -13.891 34.906 6.73 1 92.62 195 VAL B CA 1
ATOM 4403 C C . VAL B 1 195 ? -12.445 34.906 7.207 1 92.62 195 VAL B C 1
ATOM 4405 O O . VAL B 1 195 ? -11.922 33.875 7.648 1 92.62 195 VAL B O 1
ATOM 4408 N N . ASP B 1 196 ? -11.891 36.094 7.129 1 94.69 196 ASP B N 1
ATOM 4409 C CA . ASP B 1 196 ? -10.508 36.188 7.578 1 94.69 196 ASP B CA 1
ATOM 4410 C C . ASP B 1 196 ? -10.43 36.312 9.102 1 94.69 196 ASP B C 1
ATOM 4412 O O . ASP B 1 196 ? -11.305 36.906 9.734 1 94.69 196 ASP B O 1
ATOM 4416 N N . VAL B 1 197 ? -9.414 35.812 9.594 1 96.75 197 VAL B N 1
ATOM 4417 C CA . VAL B 1 197 ? -9.148 35.844 11.031 1 96.75 197 VAL B CA 1
ATOM 4418 C C . VAL B 1 197 ? -8.125 36.938 11.328 1 96.75 197 VAL B C 1
ATOM 4420 O O . VAL B 1 197 ? -7.094 37.031 10.656 1 96.75 197 VAL B O 1
ATOM 4423 N N . SER B 1 198 ? -8.43 37.75 12.336 1 97.12 198 SER B N 1
ATOM 4424 C CA . SER B 1 198 ? -7.531 38.875 12.672 1 97.12 198 SER B CA 1
ATOM 4425 C C . SER B 1 198 ? -6.457 38.406 13.656 1 97.12 198 SER B C 1
ATOM 4427 O O . SER B 1 198 ? -6.73 37.625 14.57 1 97.12 198 SER B O 1
ATOM 4429 N N . VAL B 1 199 ? -5.27 38.875 13.438 1 97.38 199 VAL B N 1
ATOM 4430 C CA . VAL B 1 199 ? -4.125 38.688 14.32 1 97.38 199 VAL B CA 1
ATOM 4431 C C . VAL B 1 199 ? -3.531 40.031 14.719 1 97.38 199 VAL B C 1
ATOM 4433 O O . VAL B 1 199 ? -3.318 40.906 13.867 1 97.38 199 VAL B O 1
ATOM 4436 N N . ASP B 1 200 ? -3.16 40.188 15.961 1 94.12 200 ASP B N 1
ATOM 4437 C CA . ASP B 1 200 ? -2.814 41.5 16.516 1 94.12 200 ASP B CA 1
ATOM 4438 C C . ASP B 1 200 ? -1.333 41.812 16.312 1 94.12 200 ASP B C 1
ATOM 4440 O O . ASP B 1 200 ? -0.687 42.375 17.188 1 94.12 200 ASP B O 1
ATOM 4444 N N . HIS B 1 201 ? -0.765 41.438 15.273 1 92.12 201 HIS B N 1
ATOM 4445 C CA . HIS B 1 201 ? 0.582 41.844 14.891 1 92.12 201 HIS B CA 1
ATOM 4446 C C . HIS B 1 201 ? 0.769 41.75 13.375 1 92.12 201 HIS B C 1
ATOM 4448 O O . HIS B 1 201 ? 0.053 41.031 12.703 1 92.12 201 HIS B O 1
ATOM 4454 N N . LYS B 1 202 ? 1.709 42.562 12.969 1 94.12 202 LYS B N 1
ATOM 4455 C CA . LYS B 1 202 ? 1.975 42.625 11.531 1 94.12 202 LYS B CA 1
ATOM 4456 C C . LYS B 1 202 ? 2.75 41.375 11.062 1 94.12 202 LYS B C 1
ATOM 4458 O O . LYS B 1 202 ? 3.748 41 11.672 1 94.12 202 LYS B O 1
ATOM 4463 N N . LEU B 1 203 ? 2.197 40.812 10.055 1 96.19 203 LEU B N 1
ATOM 4464 C CA . LEU B 1 203 ? 2.836 39.656 9.414 1 96.19 203 LEU B CA 1
ATOM 4465 C C . LEU B 1 203 ? 3.004 39.906 7.914 1 96.19 203 LEU B C 1
ATOM 4467 O O . LEU B 1 203 ? 2.223 40.656 7.312 1 96.19 203 LEU B O 1
ATOM 4471 N N . LYS B 1 204 ? 4.055 39.344 7.41 1 95.19 204 LYS B N 1
ATOM 4472 C CA . LYS B 1 204 ? 4.293 39.469 5.973 1 95.19 204 LYS B CA 1
ATOM 4473 C C . LYS B 1 204 ? 3.211 38.75 5.172 1 95.19 204 LYS B C 1
ATOM 4475 O O . LYS B 1 204 ? 2.934 37.562 5.414 1 95.19 204 LYS B O 1
ATOM 4480 N N . PRO B 1 205 ? 2.621 39.406 4.25 1 95.69 205 PRO B N 1
ATOM 4481 C CA . PRO B 1 205 ? 1.641 38.719 3.389 1 95.69 205 PRO B CA 1
ATOM 4482 C C . PRO B 1 205 ? 2.221 37.531 2.654 1 95.69 205 PRO B C 1
ATOM 4484 O O . PRO B 1 205 ? 3.383 37.562 2.242 1 95.69 205 PRO B O 1
ATOM 4487 N N . GLY B 1 206 ? 1.37 36.469 2.506 1 95.38 206 GLY B N 1
ATOM 4488 C CA . GLY B 1 206 ? 1.8 35.281 1.78 1 95.38 206 GLY B CA 1
ATOM 4489 C C . GLY B 1 206 ? 2.428 34.219 2.676 1 95.38 206 GLY B C 1
ATOM 4490 O O . GLY B 1 206 ? 2.678 33.094 2.238 1 95.38 206 GLY B O 1
ATOM 4491 N N . LEU B 1 207 ? 2.588 34.562 3.885 1 96.62 207 LEU B N 1
ATOM 4492 C CA . LEU B 1 207 ? 3.193 33.656 4.836 1 96.62 207 LEU B CA 1
ATOM 4493 C C . LEU B 1 207 ? 2.168 32.656 5.344 1 96.62 207 LEU B C 1
ATOM 4495 O O . LEU B 1 207 ? 1.054 33.031 5.715 1 96.62 207 LEU B O 1
ATOM 4499 N N . ARG B 1 208 ? 2.545 31.375 5.242 1 98.12 208 ARG B N 1
ATOM 4500 C CA . ARG B 1 208 ? 1.719 30.344 5.879 1 98.12 208 ARG B CA 1
ATOM 4501 C C . ARG B 1 208 ? 1.923 30.344 7.391 1 98.12 208 ARG B C 1
ATOM 4503 O O . ARG B 1 208 ? 3.059 30.359 7.871 1 98.12 208 ARG B O 1
ATOM 4510 N N . VAL B 1 209 ? 0.805 30.328 8.164 1 98.31 209 VAL B N 1
ATOM 4511 C CA . VAL B 1 209 ? 0.909 30.359 9.617 1 98.31 209 VAL B CA 1
ATOM 4512 C C . VAL B 1 209 ? -0.083 29.375 10.227 1 98.31 209 VAL B C 1
ATOM 4514 O O . VAL B 1 209 ? -1.083 29.016 9.602 1 98.31 209 VAL B O 1
ATOM 4517 N N . THR B 1 210 ? 0.232 28.844 11.375 1 98.62 210 THR B N 1
ATOM 4518 C CA . THR B 1 210 ? -0.702 28.109 12.219 1 98.62 210 THR B CA 1
ATOM 4519 C C . THR B 1 210 ? -1.343 29.031 13.25 1 98.62 210 THR B C 1
ATOM 4521 O O . THR B 1 210 ? -0.643 29.734 13.984 1 98.62 210 THR B O 1
ATOM 4524 N N . LEU B 1 211 ? -2.67 29.062 13.273 1 98.44 211 LEU B N 1
ATOM 4525 C CA . LEU B 1 211 ? -3.383 29.922 14.211 1 98.44 211 LEU B CA 1
ATOM 4526 C C . LEU B 1 211 ? -4.059 29.094 15.297 1 98.44 211 LEU B C 1
ATOM 4528 O O . LEU B 1 211 ? -4.578 28 15.031 1 98.44 211 LEU B O 1
ATOM 4532 N N . LYS B 1 212 ? -4.004 29.609 16.453 1 98.44 212 LYS B N 1
ATOM 4533 C CA . LYS B 1 212 ? -4.852 29.141 17.547 1 98.44 212 LYS B CA 1
ATOM 4534 C C . LYS B 1 212 ? -6 30.125 17.812 1 98.44 212 LYS B C 1
ATOM 4536 O O . LYS B 1 212 ? -5.773 31.312 18 1 98.44 212 LYS B O 1
ATOM 4541 N N . MET B 1 213 ? -7.191 29.594 17.766 1 97.12 213 MET B N 1
ATOM 4542 C CA . MET B 1 213 ? -8.375 30.422 17.953 1 97.12 213 MET B CA 1
ATOM 4543 C C . MET B 1 213 ? -9.094 30.047 19.25 1 97.12 213 MET B C 1
ATOM 4545 O O . MET B 1 213 ? -9.375 28.875 19.484 1 97.12 213 MET B O 1
ATOM 4549 N N . PRO B 1 214 ? -9.391 31.031 20 1 95.62 214 PRO B N 1
ATOM 4550 C CA . PRO B 1 214 ? -10.164 30.75 21.219 1 95.62 214 PRO B CA 1
ATOM 4551 C C . PRO B 1 214 ? -11.562 30.219 20.922 1 95.62 214 PRO B C 1
ATOM 4553 O O . PRO B 1 214 ? -12.148 30.562 19.891 1 95.62 214 PRO B O 1
ATOM 4556 N N . PRO B 1 215 ? -12.055 29.438 21.859 1 92.44 215 PRO B N 1
ATOM 4557 C CA . PRO B 1 215 ? -13.367 28.812 21.641 1 92.44 215 PRO B CA 1
ATOM 4558 C C . PRO B 1 215 ? -14.469 29.844 21.406 1 92.44 215 PRO B C 1
ATOM 4560 O O . PRO B 1 215 ? -15.43 29.562 20.688 1 92.44 215 PRO B O 1
ATOM 4563 N N . GLU B 1 216 ? -14.352 31 21.969 1 91.88 216 GLU B N 1
ATOM 4564 C CA . GLU B 1 216 ? -15.398 32 21.875 1 91.88 216 GLU B CA 1
ATOM 4565 C C . GLU B 1 216 ? -15.523 32.531 20.453 1 91.88 216 GLU B C 1
ATOM 4567 O O . GLU B 1 216 ? -16.578 33.062 20.062 1 91.88 216 GLU B O 1
ATOM 4572 N N . THR B 1 217 ? -14.492 32.344 19.688 1 91.69 217 THR B N 1
ATOM 4573 C CA . THR B 1 217 ? -14.5 32.906 18.344 1 91.69 217 THR B CA 1
ATOM 4574 C C . THR B 1 217 ? -15.328 32.031 17.391 1 91.69 217 THR B C 1
ATOM 4576 O O . THR B 1 217 ? -15.664 32.438 16.281 1 91.69 217 THR B O 1
ATOM 4579 N N . LYS B 1 218 ? -15.656 30.828 17.797 1 89.56 218 LYS B N 1
ATOM 4580 C CA . LYS B 1 218 ? -16.469 29.922 17.016 1 89.56 218 LYS B CA 1
ATOM 4581 C C . LYS B 1 218 ? -17.781 30.562 16.594 1 89.56 218 LYS B C 1
ATOM 4583 O O . LYS B 1 218 ? -18.281 30.328 15.492 1 89.56 218 LYS B O 1
ATOM 4588 N N . GLU B 1 219 ? -18.297 31.469 17.422 1 88.06 219 GLU B N 1
ATOM 4589 C CA . GLU B 1 219 ? -19.609 32.062 17.188 1 88.06 219 GLU B CA 1
ATOM 4590 C C . GLU B 1 219 ? -19.484 33.531 16.766 1 88.06 219 GLU B C 1
ATOM 4592 O O . GLU B 1 219 ? -20.5 34.219 16.609 1 88.06 219 GLU B O 1
ATOM 4597 N N . MET B 1 220 ? -18.281 33.938 16.594 1 88.31 220 MET B N 1
ATOM 4598 C CA . MET B 1 220 ? -18.078 35.375 16.266 1 88.31 220 MET B CA 1
ATOM 4599 C C . MET B 1 220 ? -18.141 35.594 14.758 1 88.31 220 MET B C 1
ATOM 4601 O O . MET B 1 220 ? -17.688 34.75 13.984 1 88.31 220 MET B O 1
ATOM 4605 N N . LYS B 1 221 ? -18.594 36.688 14.453 1 88 221 LYS B N 1
ATOM 4606 C CA . LYS B 1 221 ? -18.609 37.094 13.047 1 88 221 LYS B CA 1
ATOM 4607 C C . LYS B 1 221 ? -17.203 37.406 12.555 1 88 221 LYS B C 1
ATOM 4609 O O . LYS B 1 221 ? -16.859 37.125 11.398 1 88 221 LYS B O 1
ATOM 4614 N N . LYS B 1 222 ? -16.484 38 13.422 1 91.81 222 LYS B N 1
ATOM 4615 C CA . LYS B 1 222 ? -15.094 38.375 13.133 1 91.81 222 LYS B CA 1
ATOM 4616 C C . LYS B 1 222 ? -14.141 37.656 14.102 1 91.81 222 LYS B C 1
ATOM 4618 O O . LYS B 1 222 ? -13.75 38.25 15.117 1 91.81 222 LYS B O 1
ATOM 4623 N N . PRO B 1 223 ? -13.758 36.531 13.68 1 95 223 PRO B N 1
ATOM 4624 C CA . PRO B 1 223 ? -12.898 35.781 14.594 1 95 223 PRO B CA 1
ATOM 4625 C C . PRO B 1 223 ? -11.477 36.312 14.664 1 95 223 PRO B C 1
ATOM 4627 O O . PRO B 1 223 ? -11.047 37.062 13.758 1 95 223 PRO B O 1
ATOM 4630 N N . TYR B 1 224 ? -10.875 36.125 15.766 1 97.12 224 TYR B N 1
ATOM 4631 C CA . TYR B 1 224 ? -9.469 36.469 15.961 1 97.12 224 TYR B CA 1
ATOM 4632 C C . TYR B 1 224 ? -8.672 35.281 16.469 1 97.12 224 TYR B C 1
ATOM 4634 O O . TYR B 1 224 ? -9.25 34.281 16.922 1 97.12 224 TYR B O 1
ATOM 4642 N N . GLY B 1 225 ? -7.379 35.312 16.25 1 97.5 225 GLY B N 1
ATOM 4643 C CA . GLY B 1 225 ? -6.5 34.25 16.703 1 97.5 225 GLY B CA 1
ATOM 4644 C C . GLY B 1 225 ? -5.07 34.719 16.922 1 97.5 225 GLY B C 1
ATOM 4645 O O . GLY B 1 225 ? -4.77 35.906 16.812 1 97.5 225 GLY B O 1
ATOM 4646 N N . VAL B 1 226 ? -4.297 33.781 17.375 1 98.06 226 VAL B N 1
ATOM 4647 C CA . VAL B 1 226 ? -2.885 34.062 17.625 1 98.06 226 VAL B CA 1
ATOM 4648 C C . VAL B 1 226 ? -2.021 33.094 16.844 1 98.06 226 VAL B C 1
ATOM 4650 O O . VAL B 1 226 ? -2.352 31.891 16.75 1 98.06 226 VAL B O 1
ATOM 4653 N N . VAL B 1 227 ? -0.935 33.594 16.25 1 98.19 227 VAL B N 1
ATOM 4654 C CA . VAL B 1 227 ? 0.015 32.719 15.547 1 98.19 227 VAL B CA 1
ATOM 4655 C C . VAL B 1 227 ? 0.776 31.875 16.562 1 98.19 227 VAL B C 1
ATOM 4657 O O . VAL B 1 227 ? 1.266 32.375 17.578 1 98.19 227 VAL B O 1
ATOM 4660 N N . VAL B 1 228 ? 0.805 30.656 16.359 1 98.31 228 VAL B N 1
ATOM 4661 C CA . VAL B 1 228 ? 1.545 29.75 17.219 1 98.31 228 VAL B CA 1
ATOM 4662 C C . VAL B 1 228 ? 2.535 28.938 16.391 1 98.31 228 VAL B C 1
ATOM 4664 O O . VAL B 1 228 ? 2.521 29 15.156 1 98.31 228 VAL B O 1
ATOM 4667 N N . SER B 1 229 ? 3.363 28.172 17.109 1 97.31 229 SER B N 1
ATOM 4668 C CA . SER B 1 229 ? 4.266 27.266 16.422 1 97.31 229 SER B CA 1
ATOM 4669 C C . SER B 1 229 ? 3.492 26.188 15.664 1 97.31 229 SER B C 1
ATOM 4671 O O . SER B 1 229 ? 2.486 25.672 16.156 1 97.31 229 SER B O 1
ATOM 4673 N N . PRO B 1 230 ? 3.998 25.859 14.461 1 97.31 230 PRO B N 1
ATOM 4674 C CA . PRO B 1 230 ? 3.344 24.781 13.727 1 97.31 230 PRO B CA 1
ATOM 4675 C C . PRO B 1 230 ? 3.367 23.453 14.484 1 97.31 230 PRO B C 1
ATOM 4677 O O . PRO B 1 230 ? 2.604 22.547 14.164 1 97.31 230 PRO B O 1
ATOM 4680 N N . ASP B 1 231 ? 4.176 23.328 15.5 1 96.94 231 ASP B N 1
ATOM 4681 C CA . ASP B 1 231 ? 4.285 22.109 16.281 1 96.94 231 ASP B CA 1
ATOM 4682 C C . ASP B 1 231 ? 3.305 22.109 17.453 1 96.94 231 ASP B C 1
ATOM 4684 O O . ASP B 1 231 ? 3.064 21.078 18.078 1 96.94 231 ASP B O 1
ATOM 4688 N N . GLU B 1 232 ? 2.758 23.219 17.766 1 97.94 232 GLU B N 1
ATOM 4689 C CA . GLU B 1 232 ? 1.936 23.344 18.969 1 97.94 232 GLU B CA 1
ATOM 4690 C C . GLU B 1 232 ? 0.727 22.422 18.906 1 97.94 232 GLU B C 1
ATOM 4692 O O . GLU B 1 232 ? 0.39 21.781 19.906 1 97.94 232 GLU B O 1
ATOM 4697 N N . PRO B 1 233 ? -0.037 22.328 17.781 1 98.19 233 PRO B N 1
ATOM 4698 C CA . PRO B 1 233 ? -1.171 21.406 17.75 1 98.19 233 PRO B CA 1
ATOM 4699 C C . PRO B 1 233 ? -0.791 20 18.203 1 98.19 233 PRO B C 1
ATOM 4701 O O . PRO B 1 233 ? -1.544 19.344 18.938 1 98.19 233 PRO B O 1
ATOM 4704 N N . ARG B 1 234 ? 0.356 19.562 17.766 1 97.62 234 ARG B N 1
ATOM 4705 C CA . ARG B 1 234 ? 0.829 18.234 18.156 1 97.62 234 ARG B CA 1
ATOM 4706 C C . ARG B 1 234 ? 1.338 18.234 19.594 1 97.62 234 ARG B C 1
ATOM 4708 O O . ARG B 1 234 ? 0.919 17.406 20.391 1 97.62 234 ARG B O 1
ATOM 4715 N N . GLU B 1 235 ? 2.184 19.188 19.953 1 97.06 235 GLU B N 1
ATOM 4716 C CA . GLU B 1 235 ? 2.928 19.188 21.203 1 97.06 235 GLU B CA 1
ATOM 4717 C C . GLU B 1 235 ? 2.012 19.484 22.391 1 97.06 235 GLU B C 1
ATOM 4719 O O . GLU B 1 235 ? 2.227 18.969 23.5 1 97.06 235 GLU B O 1
ATOM 4724 N N . LYS B 1 236 ? 1.021 20.281 22.188 1 96.88 236 LYS B N 1
ATOM 4725 C CA . LYS B 1 236 ? 0.2 20.719 23.312 1 96.88 236 LYS B CA 1
ATOM 4726 C C . LYS B 1 236 ? -1.153 20.016 23.312 1 96.88 236 LYS B C 1
ATOM 4728 O O . LYS B 1 236 ? -1.711 19.734 24.375 1 96.88 236 LYS B O 1
ATOM 4733 N N . ALA B 1 237 ? -1.686 19.719 22.125 1 96.38 237 ALA B N 1
ATOM 4734 C CA . ALA B 1 237 ? -3.043 19.188 22.062 1 96.38 237 ALA B CA 1
ATOM 4735 C C . ALA B 1 237 ? -3.039 17.734 21.594 1 96.38 237 ALA B C 1
ATOM 4737 O O . ALA B 1 237 ? -4.02 17.016 21.781 1 96.38 237 ALA B O 1
ATOM 4738 N N . GLY B 1 238 ? -1.972 17.312 20.922 1 96.56 238 GLY B N 1
ATOM 4739 C CA . GLY B 1 238 ? -1.861 15.922 20.531 1 96.56 238 GLY B CA 1
ATOM 4740 C C . GLY B 1 238 ? -2.381 15.656 19.125 1 96.56 238 GLY B C 1
ATOM 4741 O O . GLY B 1 238 ? -2.389 14.508 18.672 1 96.56 238 GLY B O 1
ATOM 4742 N N . TYR B 1 239 ? -2.76 16.703 18.375 1 97.25 239 TYR B N 1
ATOM 4743 C CA . TYR B 1 239 ? -3.229 16.547 17 1 97.25 239 TYR B CA 1
ATOM 4744 C C . TYR B 1 239 ? -2.1 16.078 16.094 1 97.25 239 TYR B C 1
ATOM 4746 O O . TYR B 1 239 ? -0.957 16.531 16.234 1 97.25 239 TYR B O 1
ATOM 4754 N N . TYR B 1 240 ? -2.439 15.164 15.289 1 97.31 240 TYR B N 1
ATOM 4755 C CA . TYR B 1 240 ? -1.566 15.062 14.125 1 97.31 240 TYR B CA 1
ATOM 4756 C C . TYR B 1 240 ? -1.772 16.234 13.188 1 97.31 240 TYR B C 1
ATOM 4758 O O . TYR B 1 240 ? -2.898 16.516 12.766 1 97.31 240 TYR B O 1
ATOM 4766 N N . TRP B 1 241 ? -0.727 16.844 12.805 1 98.19 241 TRP B N 1
ATOM 4767 C CA . TRP B 1 241 ? -0.885 18.109 12.094 1 98.19 241 TRP B CA 1
ATOM 4768 C C . TRP B 1 241 ? -0.04 18.141 10.828 1 98.19 241 TRP B C 1
ATOM 4770 O O . TRP B 1 241 ? 0.639 19.125 10.547 1 98.19 241 TRP B O 1
ATOM 4780 N N . GLY B 1 242 ? 0.023 17 10.117 1 98.06 242 GLY B N 1
ATOM 4781 C CA . GLY B 1 242 ? 0.724 16.891 8.844 1 98.06 242 GLY B CA 1
ATOM 4782 C C . GLY B 1 242 ? 2.203 16.609 9 1 98.06 242 GLY B C 1
ATOM 4783 O O . GLY B 1 242 ? 2.652 16.203 10.078 1 98.06 242 GLY B O 1
ATOM 4784 N N . TYR B 1 243 ? 2.918 16.672 7.828 1 98.62 243 TYR B N 1
ATOM 4785 C CA . TYR B 1 243 ? 4.355 16.406 7.82 1 98.62 243 TYR B CA 1
ATOM 4786 C C . TYR B 1 243 ? 5.113 17.547 7.156 1 98.62 243 TYR B C 1
ATOM 4788 O O . TYR B 1 243 ? 4.547 18.297 6.355 1 98.62 243 TYR B O 1
ATOM 4796 N N . THR B 1 244 ? 6.344 17.672 7.551 1 98.25 244 THR B N 1
ATOM 4797 C CA . THR B 1 244 ? 7.262 18.547 6.824 1 98.25 244 THR B CA 1
ATOM 4798 C C . THR B 1 244 ? 8.094 17.75 5.828 1 98.25 244 THR B C 1
ATOM 4800 O O . THR B 1 244 ? 8.211 16.531 5.949 1 98.25 244 THR B O 1
ATOM 4803 N N . VAL B 1 245 ? 8.578 18.438 4.801 1 98.62 245 VAL B N 1
ATOM 4804 C CA . VAL B 1 245 ? 9.406 17.781 3.797 1 98.62 245 VAL B CA 1
ATOM 4805 C C . VAL B 1 245 ? 10.789 18.422 3.773 1 98.62 245 VAL B C 1
ATOM 4807 O O . VAL B 1 245 ? 10.914 19.656 3.807 1 98.62 245 VAL B O 1
ATOM 4810 N N . ARG B 1 246 ? 11.789 17.594 3.76 1 97.88 246 ARG B N 1
ATOM 4811 C CA . ARG B 1 246 ? 13.164 18.047 3.633 1 97.88 246 ARG B CA 1
ATOM 4812 C C . ARG B 1 246 ? 13.93 17.219 2.609 1 97.88 246 ARG B C 1
ATOM 4814 O O . ARG B 1 246 ? 13.688 16.016 2.475 1 97.88 246 ARG B O 1
ATOM 4821 N N . VAL B 1 247 ? 14.891 17.891 1.935 1 97.44 247 VAL B N 1
ATOM 4822 C CA . VAL B 1 247 ? 15.711 17.219 0.94 1 97.44 247 VAL B CA 1
ATOM 4823 C C . VAL B 1 247 ? 17.094 16.906 1.526 1 97.44 247 VAL B C 1
ATOM 4825 O O . VAL B 1 247 ? 17.672 17.75 2.223 1 97.44 247 VAL B O 1
ATOM 4828 N N . ALA B 1 248 ? 17.562 15.742 1.345 1 97.56 248 ALA B N 1
ATOM 4829 C CA . ALA B 1 248 ? 18.938 15.336 1.658 1 97.56 248 ALA B CA 1
ATOM 4830 C C . ALA B 1 248 ? 19.641 14.789 0.421 1 97.56 248 ALA B C 1
ATOM 4832 O O . ALA B 1 248 ? 19.062 14.031 -0.353 1 97.56 248 ALA B O 1
ATOM 4833 N N . HIS B 1 249 ? 20.875 15.148 0.244 1 95.5 249 HIS B N 1
ATOM 4834 C CA . HIS B 1 249 ? 21.562 14.773 -0.978 1 95.5 249 HIS B CA 1
ATOM 4835 C C . HIS B 1 249 ? 22.391 13.5 -0.772 1 95.5 249 HIS B C 1
ATOM 4837 O O . HIS B 1 249 ? 23.094 13.062 -1.679 1 95.5 249 HIS B O 1
ATOM 4843 N N . SER B 1 250 ? 22.344 12.953 0.373 1 94.81 250 SER B N 1
ATOM 4844 C CA . SER B 1 250 ? 23 11.695 0.7 1 94.81 250 SER B CA 1
ATOM 4845 C C . SER B 1 250 ? 22.375 11.039 1.922 1 94.81 250 SER B C 1
ATOM 4847 O O . SER B 1 250 ? 21.547 11.656 2.607 1 94.81 250 SER B O 1
ATOM 4849 N N . LEU B 1 251 ? 22.75 9.766 2.094 1 96.31 251 LEU B N 1
ATOM 4850 C CA . LEU B 1 251 ? 22.266 9.055 3.275 1 96.31 251 LEU B CA 1
ATOM 4851 C C . LEU B 1 251 ? 22.781 9.719 4.551 1 96.31 251 LEU B C 1
ATOM 4853 O O . LEU B 1 251 ? 22.031 9.844 5.531 1 96.31 251 LEU B O 1
ATOM 4857 N N . SER B 1 252 ? 24.016 10.156 4.578 1 96.06 252 SER B N 1
ATOM 4858 C CA . SER B 1 252 ? 24.578 10.852 5.734 1 96.06 252 SER B CA 1
ATOM 4859 C C . SER B 1 252 ? 23.797 12.125 6.039 1 96.06 252 SER B C 1
ATOM 4861 O O . SER B 1 252 ? 23.547 12.445 7.203 1 96.06 252 SER B O 1
ATOM 4863 N N . GLU B 1 253 ? 23.359 12.805 5.035 1 96.69 253 GLU B N 1
ATOM 4864 C CA . GLU B 1 253 ? 22.641 14.062 5.203 1 96.69 253 GLU B CA 1
ATOM 4865 C C . GLU B 1 253 ? 21.234 13.82 5.742 1 96.69 253 GLU B C 1
ATOM 4867 O O . GLU B 1 253 ? 20.625 14.727 6.305 1 96.69 253 GLU B O 1
ATOM 4872 N N . VAL B 1 254 ? 20.672 12.648 5.508 1 97.94 254 VAL B N 1
ATOM 4873 C CA . VAL B 1 254 ? 19.391 12.289 6.109 1 97.94 254 VAL B CA 1
ATOM 4874 C C . VAL B 1 254 ? 19.484 12.422 7.629 1 97.94 254 VAL B C 1
ATOM 4876 O O . VAL B 1 254 ? 18.562 12.938 8.266 1 97.94 254 VAL B O 1
ATOM 4879 N N . VAL B 1 255 ? 20.625 12.039 8.18 1 96.44 255 VAL B N 1
ATOM 4880 C CA . VAL B 1 255 ? 20.781 11.984 9.633 1 96.44 255 VAL B CA 1
ATOM 4881 C C . VAL B 1 255 ? 21.281 13.336 10.141 1 96.44 255 VAL B C 1
ATOM 4883 O O . VAL B 1 255 ? 20.75 13.883 11.109 1 96.44 255 VAL B O 1
ATOM 4886 N N . THR B 1 256 ? 22.234 13.922 9.445 1 95.38 256 THR B N 1
ATOM 4887 C CA . THR B 1 256 ? 22.922 15.117 9.953 1 95.38 256 THR B CA 1
ATOM 4888 C C . THR B 1 256 ? 22.047 16.359 9.734 1 95.38 256 THR B C 1
ATOM 4890 O O . THR B 1 256 ? 22.234 17.375 10.414 1 95.38 256 THR B O 1
ATOM 4893 N N . GLY B 1 257 ? 21.125 16.266 8.797 1 95.44 257 GLY B N 1
ATOM 4894 C CA . GLY B 1 257 ? 20.281 17.422 8.5 1 95.44 257 GLY B CA 1
ATOM 4895 C C . GLY B 1 257 ? 19.078 17.531 9.406 1 95.44 257 GLY B C 1
ATOM 4896 O O . GLY B 1 257 ? 18.141 18.281 9.117 1 95.44 257 GLY B O 1
ATOM 4897 N N . CYS B 1 258 ? 19.094 16.859 10.484 1 94.75 258 CYS B N 1
ATOM 4898 C CA . CYS B 1 258 ? 17.969 16.812 11.422 1 94.75 258 CYS B CA 1
ATOM 4899 C C . CYS B 1 258 ? 17.641 18.203 11.961 1 94.75 258 CYS B C 1
ATOM 4901 O O . CYS B 1 258 ? 18.547 18.969 12.305 1 94.75 258 CYS B O 1
ATOM 4903 N N . ARG B 1 259 ? 16.375 18.531 12.039 1 92.25 259 ARG B N 1
ATOM 4904 C CA . ARG B 1 259 ? 15.945 19.844 12.516 1 92.25 259 ARG B CA 1
ATOM 4905 C C . ARG B 1 259 ? 15.781 19.844 14.031 1 92.25 259 ARG B C 1
ATOM 4907 O O . ARG B 1 259 ? 15.633 20.906 14.648 1 92.25 259 ARG B O 1
ATOM 4914 N N . PHE B 1 260 ? 15.734 18.672 14.617 1 93.38 260 PHE B N 1
ATOM 4915 C CA . PHE B 1 260 ? 15.484 18.562 16.047 1 93.38 260 PHE B CA 1
ATOM 4916 C C . PHE B 1 260 ? 16.781 18.719 16.844 1 93.38 260 PHE B C 1
ATOM 4918 O O . PHE B 1 260 ? 17.812 18.141 16.484 1 93.38 260 PHE B O 1
ATOM 4925 N N . PRO B 1 261 ? 16.594 19.5 17.953 1 90.75 261 PRO B N 1
ATOM 4926 C CA . PRO B 1 261 ? 17.766 19.562 18.828 1 90.75 261 PRO B CA 1
ATOM 4927 C C . PRO B 1 261 ? 18.203 18.203 19.328 1 90.75 261 PRO B C 1
ATOM 4929 O O . PRO B 1 261 ? 17.375 17.406 19.797 1 90.75 261 PRO B O 1
ATOM 4932 N N . GLY B 1 262 ? 19.391 17.812 19.172 1 92.44 262 GLY B N 1
ATOM 4933 C CA . GLY B 1 262 ? 19.906 16.516 19.609 1 92.44 262 GLY B CA 1
ATOM 4934 C C . GLY B 1 262 ? 19.875 15.461 18.531 1 92.44 262 GLY B C 1
ATOM 4935 O O . GLY B 1 262 ? 20.375 14.352 18.734 1 92.44 262 GLY B O 1
ATOM 4936 N N . GLY B 1 263 ? 19.188 15.719 17.484 1 96.19 263 GLY B N 1
ATOM 4937 C CA . GLY B 1 263 ? 19.156 14.797 16.359 1 96.19 263 GLY B CA 1
ATOM 4938 C C . GLY B 1 263 ? 18.141 13.68 16.516 1 96.19 263 GLY B C 1
ATOM 4939 O O . GLY B 1 263 ? 17.25 13.773 17.344 1 96.19 263 GLY B O 1
ATOM 4940 N N . TYR B 1 264 ? 18.188 12.773 15.648 1 97.81 264 TYR B N 1
ATOM 4941 C CA . TYR B 1 264 ? 17.375 11.562 15.789 1 97.81 264 TYR B CA 1
ATOM 4942 C C . TYR B 1 264 ? 18 10.617 16.812 1 97.81 264 TYR B C 1
ATOM 4944 O O . TYR B 1 264 ? 19.172 10.289 16.734 1 97.81 264 TYR B O 1
ATOM 4952 N N . ASP B 1 265 ? 17.234 10.172 17.766 1 97.62 265 ASP B N 1
ATOM 4953 C CA . ASP B 1 265 ? 17.781 9.32 18.812 1 97.62 265 ASP B CA 1
ATOM 4954 C C . ASP B 1 265 ? 17.359 7.871 18.625 1 97.62 265 ASP B C 1
ATOM 4956 O O . ASP B 1 265 ? 17.641 7.02 19.469 1 97.62 265 ASP B O 1
ATOM 4960 N N . LEU B 1 266 ? 16.656 7.527 17.562 1 97.69 266 LEU B N 1
ATOM 4961 C CA . LEU B 1 266 ? 16.359 6.172 17.109 1 97.69 266 LEU B CA 1
ATOM 4962 C C . LEU B 1 266 ? 16.406 6.098 15.586 1 97.69 266 LEU B C 1
ATOM 4964 O O . LEU B 1 266 ? 15.609 6.742 14.906 1 97.69 266 LEU B O 1
ATOM 4968 N N . LEU B 1 267 ? 17.344 5.379 15.086 1 98.12 267 LEU B N 1
ATOM 4969 C CA . LEU B 1 267 ? 17.531 5.188 13.656 1 98.12 267 LEU B CA 1
ATOM 4970 C C . LEU B 1 267 ? 17.188 3.756 13.25 1 98.12 267 LEU B C 1
ATOM 4972 O O . LEU B 1 267 ? 17.859 2.812 13.688 1 98.12 267 LEU B O 1
ATOM 4976 N N . ILE B 1 268 ? 16.188 3.596 12.398 1 98.38 268 ILE B N 1
ATOM 4977 C CA . ILE B 1 268 ? 15.773 2.285 11.914 1 98.38 268 ILE B CA 1
ATOM 4978 C C . ILE B 1 268 ? 16.016 2.191 10.414 1 98.38 268 ILE B C 1
ATOM 4980 O O . ILE B 1 268 ? 15.508 3.008 9.641 1 98.38 268 ILE B O 1
ATOM 4984 N N . GLY B 1 269 ? 16.875 1.283 9.992 1 98.31 269 GLY B N 1
ATOM 4985 C CA . GLY B 1 269 ? 17 0.93 8.594 1 98.31 269 GLY B CA 1
ATOM 4986 C C . GLY B 1 269 ? 16.156 -0.269 8.203 1 98.31 269 GLY B C 1
ATOM 4987 O O . GLY B 1 269 ? 16 -1.207 8.984 1 98.31 269 GLY B O 1
ATOM 4988 N N . THR B 1 270 ? 15.586 -0.236 6.961 1 97.94 270 THR B N 1
ATOM 4989 C CA . THR B 1 270 ? 14.711 -1.324 6.543 1 97.94 270 THR B CA 1
ATOM 4990 C C . THR B 1 270 ? 15.359 -2.148 5.434 1 97.94 270 THR B C 1
ATOM 4992 O O . THR B 1 270 ? 15.969 -1.596 4.52 1 97.94 270 THR B O 1
ATOM 4995 N N . SER B 1 271 ? 15.297 -3.43 5.57 1 96.38 271 SER B N 1
ATOM 4996 C CA . SER B 1 271 ? 15.859 -4.363 4.605 1 96.38 271 SER B CA 1
ATOM 4997 C C . SER B 1 271 ? 15.328 -5.777 4.824 1 96.38 271 SER B C 1
ATOM 4999 O O . SER B 1 271 ? 15.016 -6.16 5.953 1 96.38 271 SER B O 1
ATOM 5001 N N . ASP B 1 272 ? 15.25 -6.52 3.73 1 94.44 272 ASP B N 1
ATOM 5002 C CA . ASP B 1 272 ? 14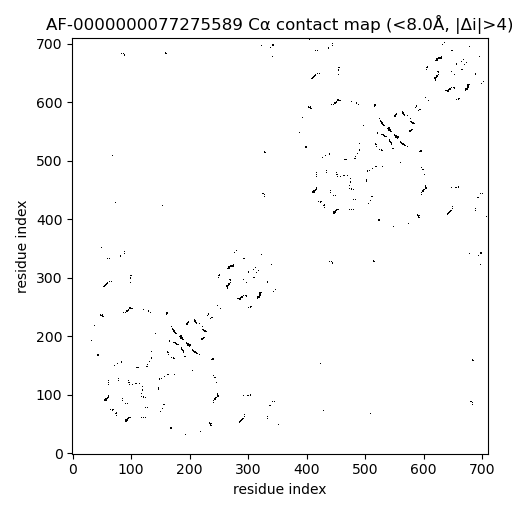.859 -7.918 3.861 1 94.44 272 ASP B CA 1
ATOM 5003 C C . ASP B 1 272 ? 15.969 -8.742 4.52 1 94.44 272 ASP B C 1
ATOM 5005 O O . ASP B 1 272 ? 15.742 -9.883 4.926 1 94.44 272 ASP B O 1
ATOM 5009 N N . LYS B 1 273 ? 17.125 -8.164 4.758 1 93.75 273 LYS B N 1
ATOM 5010 C CA . LYS B 1 273 ? 18.25 -8.836 5.395 1 93.75 273 LYS B CA 1
ATOM 5011 C C . LYS B 1 273 ? 18.297 -8.531 6.891 1 93.75 273 LYS B C 1
ATOM 5013 O O . LYS B 1 273 ? 19.125 -9.078 7.617 1 93.75 273 LYS B O 1
ATOM 5018 N N . GLY B 1 274 ? 17.422 -7.633 7.309 1 95.75 274 GLY B N 1
ATOM 5019 C CA . GLY B 1 274 ? 17.422 -7.223 8.703 1 95.75 274 GLY B CA 1
ATOM 5020 C C . GLY B 1 274 ? 16.734 -8.227 9.617 1 95.75 274 GLY B C 1
ATOM 5021 O O . GLY B 1 274 ? 16.375 -9.32 9.188 1 95.75 274 GLY B O 1
ATOM 5022 N N . GLU B 1 275 ? 16.656 -7.855 10.852 1 96.06 275 GLU B N 1
ATOM 5023 C CA . GLU B 1 275 ? 15.984 -8.695 11.836 1 96.06 275 GLU B CA 1
ATOM 5024 C C . GLU B 1 275 ? 14.477 -8.477 11.797 1 96.06 275 GLU B C 1
ATOM 5026 O O . GLU B 1 275 ? 14.008 -7.402 11.414 1 96.06 275 GLU B O 1
ATOM 5031 N N . ASN B 1 276 ? 13.75 -9.516 12.18 1 96.69 276 ASN B N 1
ATOM 5032 C CA . ASN B 1 276 ? 12.297 -9.414 12.234 1 96.69 276 ASN B CA 1
ATOM 5033 C C . ASN B 1 276 ? 11.844 -8.336 13.219 1 96.69 276 ASN B C 1
ATOM 5035 O O . ASN B 1 276 ? 11.938 -8.523 14.43 1 96.69 276 ASN B O 1
ATOM 5039 N N . ILE B 1 277 ? 11.258 -7.301 12.727 1 95.81 277 ILE B N 1
ATOM 5040 C CA . ILE B 1 277 ? 10.945 -6.133 13.547 1 95.81 277 ILE B CA 1
ATOM 5041 C C . ILE B 1 277 ? 9.789 -6.461 14.492 1 95.81 277 ILE B C 1
ATOM 5043 O O . ILE B 1 277 ? 9.609 -5.793 15.516 1 95.81 277 ILE B O 1
ATOM 5047 N N . LYS B 1 278 ? 9.008 -7.395 14.094 1 92.31 278 LYS B N 1
ATOM 5048 C CA . LYS B 1 278 ? 7.879 -7.781 14.938 1 92.31 278 LYS B CA 1
ATOM 5049 C C . LYS B 1 278 ? 8.359 -8.359 16.266 1 92.31 278 LYS B C 1
ATOM 5051 O O . LYS B 1 278 ? 7.652 -8.297 17.266 1 92.31 278 LYS B O 1
ATOM 5056 N N . GLN B 1 279 ? 9.516 -8.859 16.266 1 93.5 279 GLN B N 1
ATOM 5057 C CA . GLN B 1 279 ? 10.086 -9.492 17.453 1 93.5 279 GLN B CA 1
ATOM 5058 C C . GLN B 1 279 ? 11.039 -8.547 18.172 1 93.5 279 GLN B C 1
ATOM 5060 O O . GLN B 1 279 ? 11.664 -8.93 19.156 1 93.5 279 GLN B O 1
ATOM 5065 N N . THR B 1 280 ? 11.141 -7.379 17.656 1 93.5 280 THR B N 1
ATOM 5066 C CA . THR B 1 280 ? 12.086 -6.41 18.203 1 93.5 280 THR B CA 1
ATOM 5067 C C . THR B 1 280 ? 11.344 -5.297 18.938 1 93.5 280 THR B C 1
ATOM 5069 O O . THR B 1 280 ? 10.398 -4.711 18.406 1 93.5 280 THR B O 1
ATOM 5072 N N . ASP B 1 281 ? 11.734 -5.082 20.172 1 92.25 281 ASP B N 1
ATOM 5073 C CA . ASP B 1 281 ? 11.188 -3.939 20.891 1 92.25 281 ASP B CA 1
ATOM 5074 C C . ASP B 1 281 ? 11.922 -2.652 20.531 1 92.25 281 ASP B C 1
ATOM 5076 O O . ASP B 1 281 ? 13.148 -2.654 20.375 1 92.25 281 ASP B O 1
ATOM 5080 N N . LEU B 1 282 ? 11.211 -1.649 20.406 1 94.56 282 LEU B N 1
ATOM 5081 C CA . LEU B 1 282 ? 11.82 -0.354 20.125 1 94.56 282 LEU B CA 1
ATOM 5082 C C . LEU B 1 282 ? 12.133 0.393 21.422 1 94.56 282 LEU B C 1
ATOM 5084 O O . LEU B 1 282 ? 11.312 0.425 22.328 1 94.56 282 LEU B O 1
ATOM 5088 N N . PRO B 1 283 ? 13.281 0.928 21.516 1 94.69 283 PRO B N 1
ATOM 5089 C CA . PRO B 1 283 ? 13.578 1.77 22.672 1 94.69 283 PRO B CA 1
ATOM 5090 C C . PRO B 1 283 ? 12.758 3.059 22.688 1 94.69 283 PRO B C 1
ATOM 5092 O O . PRO B 1 283 ? 12.18 3.443 21.672 1 94.69 283 PRO B O 1
ATOM 5095 N N . GLU B 1 284 ? 12.734 3.617 23.891 1 94.5 284 GLU B N 1
ATOM 5096 C CA . GLU B 1 284 ? 12.125 4.938 23.969 1 94.5 284 GLU B CA 1
ATOM 5097 C C . GLU B 1 284 ? 12.883 5.949 23.125 1 94.5 284 GLU B C 1
ATOM 5099 O O . GLU B 1 284 ? 14.102 5.879 23 1 94.5 284 GLU B O 1
ATOM 5104 N N . TYR B 1 285 ? 12.164 6.824 22.547 1 96.88 285 TYR B N 1
ATOM 5105 C CA . TYR B 1 285 ? 12.773 7.824 21.688 1 96.88 285 TYR B CA 1
ATOM 5106 C C . TYR B 1 285 ? 12.008 9.141 21.75 1 96.88 285 TYR B C 1
ATOM 5108 O O . TYR B 1 285 ? 10.844 9.172 22.156 1 96.88 285 TYR B O 1
ATOM 5116 N N . SER B 1 286 ? 12.695 10.211 21.391 1 97 286 SER B N 1
ATOM 5117 C CA . SER B 1 286 ? 12.062 11.508 21.172 1 97 286 SER B CA 1
ATOM 5118 C C . SER B 1 286 ? 11.805 11.766 19.703 1 97 286 SER B C 1
ATOM 5120 O O . SER B 1 286 ? 10.711 12.195 19.312 1 97 286 SER B O 1
ATOM 5122 N N . HIS B 1 287 ? 12.805 11.453 18.922 1 98.12 287 HIS B N 1
ATOM 5123 C CA . HIS B 1 287 ? 12.711 11.648 17.484 1 98.12 287 HIS B CA 1
ATOM 5124 C C . HIS B 1 287 ? 13.234 10.43 16.719 1 98.12 287 HIS B C 1
ATOM 5126 O O . HIS B 1 287 ? 14.445 10.195 16.672 1 98.12 287 HIS B O 1
ATOM 5132 N N . ALA B 1 288 ? 12.375 9.672 16.094 1 98.31 288 ALA B N 1
ATOM 5133 C CA . ALA B 1 288 ? 12.75 8.469 15.352 1 98.31 288 ALA B CA 1
ATOM 5134 C C . ALA B 1 288 ? 12.867 8.758 13.852 1 98.31 288 ALA B C 1
ATOM 5136 O O . ALA B 1 288 ? 12.172 9.641 13.328 1 98.31 288 ALA B O 1
ATOM 5137 N N . MET B 1 289 ? 13.805 8.07 13.25 1 98.62 289 MET B N 1
ATOM 5138 C CA . MET B 1 289 ? 13.992 8.109 11.805 1 98.62 289 MET B CA 1
ATOM 5139 C C . MET B 1 289 ? 13.984 6.699 11.219 1 98.62 289 MET B C 1
ATOM 5141 O O . MET B 1 289 ? 14.781 5.848 11.617 1 98.62 289 MET B O 1
ATOM 5145 N N . ILE B 1 290 ? 13.031 6.445 10.336 1 98.81 290 ILE B N 1
ATOM 5146 C CA . ILE B 1 290 ? 12.977 5.191 9.594 1 98.81 290 ILE B CA 1
ATOM 5147 C C . ILE B 1 290 ? 13.445 5.422 8.156 1 98.81 290 ILE B C 1
ATOM 5149 O O . ILE B 1 290 ? 12.859 6.223 7.422 1 98.81 290 ILE B O 1
ATOM 5153 N N . VAL B 1 291 ? 14.445 4.684 7.742 1 98.81 291 VAL B N 1
ATOM 5154 C CA . VAL B 1 291 ? 15.055 4.914 6.438 1 98.81 291 VAL B CA 1
ATOM 5155 C C . VAL B 1 291 ? 14.727 3.758 5.496 1 98.81 291 VAL B C 1
ATOM 5157 O O . VAL B 1 291 ? 14.922 2.592 5.844 1 98.81 291 VAL B O 1
ATOM 5160 N N . PHE B 1 292 ? 14.25 4.109 4.328 1 98.5 292 PHE B N 1
ATOM 5161 C CA . PHE B 1 292 ? 13.93 3.133 3.293 1 98.5 292 PHE B CA 1
ATOM 5162 C C . PHE B 1 292 ? 14.93 3.225 2.145 1 98.5 292 PHE B C 1
ATOM 5164 O O . PHE B 1 292 ? 15.375 4.316 1.786 1 98.5 292 PHE B O 1
ATOM 5171 N N . GLY B 1 293 ? 15.273 2.09 1.591 1 96.06 293 GLY B N 1
ATOM 5172 C CA . GLY B 1 293 ? 16.125 2.045 0.419 1 96.06 293 GLY B CA 1
ATOM 5173 C C . GLY B 1 293 ? 15.359 2.041 -0.887 1 96.06 293 GLY B C 1
ATOM 5174 O O . GLY B 1 293 ? 14.148 1.827 -0.896 1 96.06 293 GLY B O 1
ATOM 5175 N N . GLY B 1 294 ? 16.094 2.381 -1.976 1 92.94 294 GLY B N 1
ATOM 5176 C CA . GLY B 1 294 ? 15.531 2.256 -3.312 1 92.94 294 GLY B CA 1
ATOM 5177 C C . GLY B 1 294 ? 15.57 0.834 -3.844 1 92.94 294 GLY B C 1
ATOM 5178 O O . GLY B 1 294 ? 15.555 -0.124 -3.068 1 92.94 294 GLY B O 1
ATOM 5179 N N . VAL B 1 295 ? 15.531 0.717 -5.148 1 87.75 295 VAL B N 1
ATOM 5180 C CA . VAL B 1 295 ? 15.484 -0.575 -5.824 1 87.75 295 VAL B CA 1
ATOM 5181 C C . VAL B 1 295 ? 16.688 -1.417 -5.414 1 87.75 295 VAL B C 1
ATOM 5183 O O . VAL B 1 295 ? 16.562 -2.625 -5.199 1 87.75 295 VAL B O 1
ATOM 5186 N N . ASP B 1 296 ? 17.781 -0.748 -5.164 1 88.94 296 ASP B N 1
ATOM 5187 C CA . ASP B 1 296 ? 19.016 -1.486 -4.902 1 88.94 296 ASP B CA 1
ATOM 5188 C C . ASP B 1 296 ? 19.25 -1.651 -3.402 1 88.94 296 ASP B C 1
ATOM 5190 O O . ASP B 1 296 ? 20.219 -2.275 -2.986 1 88.94 296 ASP B O 1
ATOM 5194 N N . GLY B 1 297 ? 18.453 -1.055 -2.607 1 91.56 297 GLY B N 1
ATOM 5195 C CA . GLY B 1 297 ? 18.516 -1.276 -1.171 1 91.56 297 GLY B CA 1
ATOM 5196 C C . GLY B 1 297 ? 19.375 -0.262 -0.444 1 91.56 297 GLY B C 1
ATOM 5197 O O . GLY B 1 297 ? 20.047 0.558 -1.076 1 91.56 297 GLY B O 1
ATOM 5198 N N . LEU B 1 298 ? 19.375 -0.358 0.857 1 95 298 LEU B N 1
ATOM 5199 C CA . LEU B 1 298 ? 20.078 0.587 1.714 1 95 298 LEU B CA 1
ATOM 5200 C C . LEU B 1 298 ? 21.594 0.341 1.668 1 95 298 LEU B C 1
ATOM 5202 O O . LEU B 1 298 ? 22.375 1.258 1.903 1 95 298 LEU B O 1
ATOM 5206 N N . GLU B 1 299 ? 21.984 -0.855 1.392 1 93.62 299 GLU B N 1
ATOM 5207 C CA . GLU B 1 299 ? 23.406 -1.185 1.303 1 93.62 299 GLU B CA 1
ATOM 5208 C C . GLU B 1 299 ? 24.094 -0.38 0.202 1 93.62 299 GLU B C 1
ATOM 5210 O O . GLU B 1 299 ? 25.203 0.122 0.392 1 93.62 299 GLU B O 1
ATOM 5215 N N . VAL B 1 300 ? 23.375 -0.293 -0.849 1 91.81 300 VAL B N 1
ATOM 5216 C CA . VAL B 1 300 ? 23.906 0.453 -1.979 1 91.81 300 VAL B CA 1
ATOM 5217 C C . VAL B 1 300 ? 23.984 1.938 -1.632 1 91.81 300 VAL B C 1
ATOM 5219 O O . VAL B 1 300 ? 24.953 2.619 -1.984 1 91.81 300 VAL B O 1
ATOM 5222 N N . ALA B 1 301 ? 22.984 2.42 -0.97 1 93.81 301 ALA B N 1
ATOM 5223 C CA . ALA B 1 301 ? 22.984 3.816 -0.542 1 93.81 301 ALA B CA 1
ATOM 5224 C C . ALA B 1 301 ? 24.156 4.09 0.409 1 93.81 301 ALA B C 1
ATOM 5226 O O . ALA B 1 301 ? 24.781 5.148 0.335 1 93.81 301 ALA B O 1
ATOM 5227 N N . LEU B 1 302 ? 24.406 3.189 1.287 1 94.12 302 LEU B N 1
ATOM 5228 C CA . LEU B 1 302 ? 25.516 3.301 2.229 1 94.12 302 LEU B CA 1
ATOM 5229 C C . LEU B 1 302 ? 26.859 3.354 1.492 1 94.12 302 LEU B C 1
ATOM 5231 O O . LEU B 1 302 ? 27.719 4.184 1.807 1 94.12 302 LEU B O 1
ATOM 5235 N N . GLU B 1 303 ? 27 2.535 0.538 1 92.56 303 GLU B N 1
ATOM 5236 C CA . GLU B 1 303 ? 28.234 2.455 -0.236 1 92.56 303 GLU B CA 1
ATOM 5237 C C . GLU B 1 303 ? 28.453 3.713 -1.074 1 92.56 303 GLU B C 1
ATOM 5239 O O . GLU B 1 303 ? 29.578 4.145 -1.285 1 92.56 303 GLU B O 1
ATOM 5244 N N . ALA B 1 304 ? 27.406 4.254 -1.53 1 92.12 304 ALA B N 1
ATOM 5245 C CA . ALA B 1 304 ? 27.469 5.41 -2.422 1 92.12 304 ALA B CA 1
ATOM 5246 C C . ALA B 1 304 ? 27.859 6.668 -1.657 1 92.12 304 ALA B C 1
ATOM 5248 O O . ALA B 1 304 ? 28.312 7.648 -2.256 1 92.12 304 ALA B O 1
ATOM 5249 N N . ASP B 1 305 ? 27.672 6.691 -0.365 1 93.88 305 ASP B N 1
ATOM 5250 C CA . ASP B 1 305 ? 27.922 7.875 0.454 1 93.88 305 ASP B CA 1
ATOM 5251 C C . ASP B 1 305 ? 29.344 7.863 1.008 1 93.88 305 ASP B C 1
ATOM 5253 O O . ASP B 1 305 ? 29.609 7.273 2.059 1 93.88 305 ASP B O 1
ATOM 5257 N N . GLU B 1 306 ? 30.141 8.664 0.451 1 90.56 306 GLU B N 1
ATOM 5258 C CA . GLU B 1 306 ? 31.562 8.672 0.792 1 90.56 306 GLU B CA 1
ATOM 5259 C C . GLU B 1 306 ? 31.812 9.352 2.137 1 90.56 306 GLU B C 1
ATOM 5261 O O . GLU B 1 306 ? 32.875 9.203 2.73 1 90.56 306 GLU B O 1
ATOM 5266 N N . LYS B 1 307 ? 30.891 10.023 2.553 1 90.88 307 LYS B N 1
ATOM 5267 C CA . LYS B 1 307 ? 31.047 10.734 3.82 1 90.88 307 LYS B CA 1
ATOM 5268 C C . LYS B 1 307 ? 30.797 9.805 5.004 1 90.88 307 LYS B C 1
ATOM 5270 O O . LYS B 1 307 ? 31.125 10.141 6.145 1 90.88 307 LYS B O 1
ATOM 5275 N N . LEU B 1 308 ? 30.219 8.672 4.691 1 90.31 308 LEU B N 1
ATOM 5276 C CA . LEU B 1 308 ? 29.922 7.723 5.758 1 90.31 308 LEU B CA 1
ATOM 5277 C C . LEU B 1 308 ? 31.109 6.789 6 1 90.31 308 LEU B C 1
ATOM 5279 O O . LEU B 1 308 ? 31.703 6.277 5.051 1 90.31 308 LEU B O 1
ATOM 5283 N N . GLU B 1 309 ? 31.438 6.633 7.246 1 87.88 309 GLU B N 1
ATOM 5284 C CA . GLU B 1 309 ? 32.469 5.676 7.621 1 87.88 309 GLU B CA 1
ATOM 5285 C C . GLU B 1 309 ? 31.906 4.266 7.734 1 87.88 309 GLU B C 1
ATOM 5287 O O . GLU B 1 309 ? 32.625 3.283 7.562 1 87.88 309 GLU B O 1
ATOM 5292 N N . ALA B 1 310 ? 30.625 4.258 7.965 1 86.06 310 ALA B N 1
ATOM 5293 C CA . ALA B 1 310 ? 29.969 2.963 8.125 1 86.06 310 ALA B CA 1
ATOM 5294 C C . ALA B 1 310 ? 30.016 2.164 6.824 1 86.06 310 ALA B C 1
ATOM 5296 O O . ALA B 1 310 ? 29.719 2.695 5.75 1 86.06 310 ALA B O 1
ATOM 5297 N N . THR B 1 311 ? 30.406 0.927 6.91 1 85.56 311 THR B N 1
ATOM 5298 C CA . THR B 1 311 ? 30.438 0.045 5.75 1 85.56 311 THR B CA 1
ATOM 5299 C C . THR B 1 311 ? 29.312 -0.99 5.828 1 85.56 311 THR B C 1
ATOM 5301 O O . THR B 1 311 ? 29.016 -1.658 4.836 1 85.56 311 THR B O 1
ATOM 5304 N N . GLU B 1 312 ? 28.766 -1.054 7.004 1 90.38 312 GLU B N 1
ATOM 5305 C CA . GLU B 1 312 ? 27.656 -1.965 7.234 1 90.38 312 GLU B CA 1
ATOM 5306 C C . GLU B 1 312 ? 26.469 -1.238 7.859 1 90.38 312 GLU B C 1
ATOM 5308 O O . GLU B 1 312 ? 26.656 -0.321 8.664 1 90.38 312 GLU B O 1
ATOM 5313 N N . PRO B 1 313 ? 25.312 -1.683 7.484 1 89.19 313 PRO B N 1
ATOM 5314 C CA . PRO B 1 313 ? 24.109 -0.994 7.969 1 89.19 313 PRO B CA 1
ATOM 5315 C C . PRO B 1 313 ? 24.062 -0.9 9.492 1 89.19 313 PRO B C 1
ATOM 5317 O O . PRO B 1 313 ? 23.641 0.129 10.039 1 89.19 313 PRO B O 1
ATOM 5320 N N . LEU B 1 314 ? 24.516 -1.93 10.164 1 90.31 314 LEU B N 1
ATOM 5321 C CA . LEU B 1 314 ? 24.375 -1.978 11.617 1 90.31 314 LEU B CA 1
ATOM 5322 C C . LEU B 1 314 ? 25.328 -0.981 12.281 1 90.31 314 LEU B C 1
ATOM 5324 O O . LEU B 1 314 ? 25.188 -0.693 13.469 1 90.31 314 LEU B O 1
ATOM 5328 N N . GLN B 1 315 ? 26.25 -0.398 11.578 1 91.81 315 GLN B N 1
ATOM 5329 C CA . GLN B 1 315 ? 27.125 0.661 12.086 1 91.81 315 GLN B CA 1
ATOM 5330 C C . GLN B 1 315 ? 26.406 2.012 12.062 1 91.81 315 GLN B C 1
ATOM 5332 O O . GLN B 1 315 ? 26.828 2.951 12.742 1 91.81 315 GLN B O 1
ATOM 5337 N N . MET B 1 316 ? 25.375 2.074 11.344 1 93.88 316 MET B N 1
ATOM 5338 C CA . MET B 1 316 ? 24.672 3.346 11.18 1 93.88 316 MET B CA 1
ATOM 5339 C C . MET B 1 316 ? 23.312 3.318 11.883 1 93.88 316 MET B C 1
ATOM 5341 O O . MET B 1 316 ? 22.891 4.32 12.453 1 93.88 316 MET B O 1
ATOM 5345 N N . PHE B 1 317 ? 22.703 2.203 11.898 1 97.06 317 PHE B N 1
ATOM 5346 C CA . PHE B 1 317 ? 21.344 2.102 12.375 1 97.06 317 PHE B CA 1
ATOM 5347 C C . PHE B 1 317 ? 21.281 1.393 13.727 1 97.06 317 PHE B C 1
ATOM 5349 O O . PHE B 1 317 ? 22.016 0.428 13.953 1 97.06 317 PHE B O 1
ATOM 5356 N N . ASP B 1 318 ? 20.391 1.889 14.594 1 97.12 318 ASP B N 1
ATOM 5357 C CA . ASP B 1 318 ? 20.156 1.207 15.867 1 97.12 318 ASP B CA 1
ATOM 5358 C C . ASP B 1 318 ? 19.453 -0.135 15.648 1 97.12 318 ASP B C 1
ATOM 5360 O O . ASP B 1 318 ? 19.703 -1.094 16.375 1 97.12 318 ASP B O 1
ATOM 5364 N N . ILE B 1 319 ? 18.594 -0.153 14.688 1 97.38 319 ILE B N 1
ATOM 5365 C CA . ILE B 1 319 ? 17.859 -1.349 14.297 1 97.38 319 ILE B CA 1
ATOM 5366 C C . ILE B 1 319 ? 17.859 -1.481 12.781 1 97.38 319 ILE B C 1
ATOM 5368 O O . ILE B 1 319 ? 17.578 -0.512 12.062 1 97.38 319 ILE B O 1
ATOM 5372 N N . TYR B 1 320 ? 18.297 -2.543 12.297 1 97.25 320 TYR B N 1
ATOM 5373 C CA . TYR B 1 320 ? 18.172 -2.938 10.898 1 97.25 320 TYR B CA 1
ATOM 5374 C C . TYR B 1 320 ? 17.109 -4.012 10.727 1 97.25 320 TYR B C 1
ATOM 5376 O O . TYR B 1 320 ? 17.312 -5.168 11.102 1 97.25 320 TYR B O 1
ATOM 5384 N N . ALA B 1 321 ? 15.938 -3.59 10.086 1 97.06 321 ALA B N 1
ATOM 5385 C CA . ALA B 1 321 ? 14.711 -4.336 10.344 1 97.06 321 ALA B CA 1
ATOM 5386 C C . ALA B 1 321 ? 14.156 -4.938 9.055 1 97.06 321 ALA B C 1
ATOM 5388 O O . ALA B 1 321 ? 14.078 -4.262 8.023 1 97.06 321 ALA B O 1
ATOM 5389 N N . ASN B 1 322 ? 13.852 -6.184 9.125 1 97.56 322 ASN B N 1
ATOM 5390 C CA . ASN B 1 322 ? 12.969 -6.828 8.164 1 97.56 322 ASN B CA 1
ATOM 5391 C C . ASN B 1 322 ? 11.5 -6.699 8.578 1 97.56 322 ASN B C 1
ATOM 5393 O O . ASN B 1 322 ? 11.102 -7.211 9.625 1 97.56 322 ASN B O 1
ATOM 5397 N N . THR B 1 323 ? 10.742 -6.039 7.75 1 96.44 323 THR B N 1
ATOM 5398 C CA . THR B 1 323 ? 9.375 -5.73 8.148 1 96.44 323 THR B CA 1
ATOM 5399 C C . THR B 1 323 ? 8.391 -6.711 7.516 1 96.44 323 THR B C 1
ATOM 5401 O O . THR B 1 323 ? 7.191 -6.664 7.801 1 96.44 323 THR B O 1
ATOM 5404 N N . CYS B 1 324 ? 8.82 -7.578 6.68 1 97.44 324 CYS B N 1
ATOM 5405 C CA . CYS B 1 324 ? 7.988 -8.586 6.023 1 97.44 324 CYS B CA 1
ATOM 5406 C C . CYS B 1 324 ? 8.75 -9.891 5.848 1 97.44 324 CYS B C 1
ATOM 5408 O O . CYS B 1 324 ? 8.977 -10.336 4.723 1 97.44 324 CYS B O 1
ATOM 5410 N N . PRO B 1 325 ? 9.031 -10.57 6.922 1 95.25 325 PRO B N 1
ATOM 5411 C CA . PRO B 1 325 ? 9.914 -11.734 6.859 1 95.25 325 PRO B CA 1
ATOM 5412 C C . PRO B 1 325 ? 9.305 -12.898 6.078 1 95.25 325 PRO B C 1
ATOM 5414 O O . PRO B 1 325 ? 10.023 -13.766 5.594 1 95.25 325 PRO B O 1
ATOM 5417 N N . LEU B 1 326 ? 8 -12.961 5.957 1 94.19 326 LEU B N 1
ATOM 5418 C CA . LEU B 1 326 ? 7.344 -14.086 5.301 1 94.19 326 LEU B CA 1
ATOM 5419 C C . LEU B 1 326 ? 6.906 -13.703 3.889 1 94.19 326 LEU B C 1
ATOM 5421 O O . LEU B 1 326 ? 6.031 -14.352 3.312 1 94.19 326 LEU B O 1
ATOM 5425 N N . GLN B 1 327 ? 7.488 -12.641 3.365 1 95.62 327 GLN B N 1
ATOM 5426 C CA . GLN B 1 327 ? 7.105 -12.203 2.027 1 95.62 327 GLN B CA 1
ATOM 5427 C C . GLN B 1 327 ? 7.324 -13.305 1 1 95.62 327 GLN B C 1
ATOM 5429 O O . GLN B 1 327 ? 8.297 -14.055 1.087 1 95.62 327 GLN B O 1
ATOM 5434 N N . GLN B 1 328 ? 6.414 -13.367 0.027 1 95.19 328 GLN B N 1
ATOM 5435 C CA . GLN B 1 328 ? 6.531 -14.391 -1.014 1 95.19 328 GLN B CA 1
ATOM 5436 C C . GLN B 1 328 ? 7.031 -13.781 -2.322 1 95.19 328 GLN B C 1
ATOM 5438 O O . GLN B 1 328 ? 7.637 -14.469 -3.143 1 95.19 328 GLN B O 1
ATOM 5443 N N . SER B 1 329 ? 6.688 -12.492 -2.531 1 96.44 329 SER B N 1
ATOM 5444 C CA . SER B 1 329 ? 7.297 -11.805 -3.668 1 96.44 329 SER B CA 1
ATOM 5445 C C . SER B 1 329 ? 8.797 -11.633 -3.467 1 96.44 329 SER B C 1
ATOM 5447 O O . SER B 1 329 ? 9.25 -11.312 -2.365 1 96.44 329 SER B O 1
ATOM 5449 N N . ARG B 1 330 ? 9.562 -11.812 -4.484 1 93.56 330 ARG B N 1
ATOM 5450 C CA . ARG B 1 330 ? 11.016 -11.695 -4.379 1 93.56 330 ARG B CA 1
ATOM 5451 C C . ARG B 1 330 ? 11.43 -10.266 -4.074 1 93.56 330 ARG B C 1
ATOM 5453 O O . ARG B 1 330 ? 12.516 -10.023 -3.547 1 93.56 330 ARG B O 1
ATOM 5460 N N . THR B 1 331 ? 10.609 -9.375 -4.426 1 93.31 331 THR B N 1
ATOM 5461 C CA . THR B 1 331 ? 10.914 -7.965 -4.195 1 93.31 331 THR B CA 1
ATOM 5462 C C . THR B 1 331 ? 9.703 -7.227 -3.641 1 93.31 331 THR B C 1
ATOM 5464 O O . THR B 1 331 ? 8.562 -7.555 -3.979 1 93.31 331 THR B O 1
ATOM 5467 N N . ILE B 1 332 ? 9.984 -6.371 -2.725 1 96.56 332 ILE B N 1
ATOM 5468 C CA . ILE B 1 332 ? 8.992 -5.402 -2.271 1 96.56 332 ILE B CA 1
ATOM 5469 C C . ILE B 1 332 ? 9.43 -3.992 -2.664 1 96.56 332 ILE B C 1
ATOM 5471 O O . ILE B 1 332 ? 10.562 -3.59 -2.391 1 96.56 332 ILE B O 1
ATOM 5475 N N . ARG B 1 333 ? 8.617 -3.305 -3.352 1 95.62 333 ARG B N 1
ATOM 5476 C CA . ARG B 1 333 ? 8.922 -1.943 -3.783 1 95.62 333 ARG B CA 1
ATOM 5477 C C . ARG B 1 333 ? 8.898 -0.978 -2.604 1 95.62 333 ARG B C 1
ATOM 5479 O O . ARG B 1 333 ? 8.227 -1.227 -1.603 1 95.62 333 ARG B O 1
ATOM 5486 N N . THR B 1 334 ? 9.555 0.146 -2.734 1 96.88 334 THR B N 1
ATOM 5487 C CA . THR B 1 334 ? 9.734 1.075 -1.623 1 96.88 334 THR B CA 1
ATOM 5488 C C . THR B 1 334 ? 8.383 1.611 -1.147 1 96.88 334 THR B C 1
ATOM 5490 O O . THR B 1 334 ? 8.117 1.658 0.056 1 96.88 334 THR B O 1
ATOM 5493 N N . GLU B 1 335 ? 7.5 2.049 -2.082 1 96.56 335 GLU B N 1
ATOM 5494 C CA . GLU B 1 335 ? 6.207 2.598 -1.69 1 96.56 335 GLU B CA 1
ATOM 5495 C C . GLU B 1 335 ? 5.348 1.547 -0.991 1 96.56 335 GLU B C 1
ATOM 5497 O O . GLU B 1 335 ? 4.531 1.877 -0.127 1 96.56 335 GLU B O 1
ATOM 5502 N N . GLU B 1 336 ? 5.551 0.239 -1.355 1 97.69 336 GLU B N 1
ATOM 5503 C CA . GLU B 1 336 ? 4.91 -0.863 -0.645 1 97.69 336 GLU B CA 1
ATOM 5504 C C . GLU B 1 336 ? 5.516 -1.055 0.742 1 97.69 336 GLU B C 1
ATOM 5506 O O . GLU B 1 336 ? 4.789 -1.21 1.727 1 97.69 336 GLU B O 1
ATOM 5511 N N . ALA B 1 337 ? 6.832 -1.004 0.769 1 98.44 337 ALA B N 1
ATOM 5512 C CA . ALA B 1 337 ? 7.566 -1.217 2.012 1 98.44 337 ALA B CA 1
ATOM 5513 C C . ALA B 1 337 ? 7.18 -0.181 3.062 1 98.44 337 ALA B C 1
ATOM 5515 O O . ALA B 1 337 ? 7.117 -0.49 4.258 1 98.44 337 ALA B O 1
ATOM 5516 N N . ILE B 1 338 ? 6.949 1.007 2.623 1 98.75 338 ILE B N 1
ATOM 5517 C CA . ILE B 1 338 ? 6.598 2.09 3.535 1 98.75 338 ILE B CA 1
ATOM 5518 C C . ILE B 1 338 ? 5.289 1.757 4.25 1 98.75 338 ILE B C 1
ATOM 5520 O O . ILE B 1 338 ? 5.219 1.789 5.48 1 98.75 338 ILE B O 1
ATOM 5524 N N . VAL B 1 339 ? 4.27 1.38 3.5 1 98.75 339 VAL B N 1
ATOM 5525 C CA . VAL B 1 339 ? 2.967 1.061 4.074 1 98.75 339 VAL B CA 1
ATOM 5526 C C . VAL B 1 339 ? 3.088 -0.162 4.98 1 98.75 339 VAL B C 1
ATOM 5528 O O . VAL B 1 339 ? 2.594 -0.156 6.109 1 98.75 339 VAL B O 1
ATOM 5531 N N . ILE B 1 340 ? 3.785 -1.173 4.496 1 98.62 340 ILE B N 1
ATOM 5532 C CA . ILE B 1 340 ? 3.951 -2.422 5.23 1 98.62 340 ILE B CA 1
ATOM 5533 C C . ILE B 1 340 ? 4.656 -2.148 6.559 1 98.62 340 ILE B C 1
ATOM 5535 O O . ILE B 1 340 ? 4.195 -2.586 7.613 1 98.62 340 ILE B O 1
ATOM 5539 N N . THR B 1 341 ? 5.719 -1.38 6.523 1 98.62 341 THR B N 1
ATOM 5540 C CA . THR B 1 341 ? 6.535 -1.097 7.699 1 98.62 341 THR B CA 1
ATOM 5541 C C . THR B 1 341 ? 5.738 -0.312 8.734 1 98.62 341 THR B C 1
ATOM 5543 O O . THR B 1 341 ? 5.688 -0.694 9.906 1 98.62 341 THR B O 1
ATOM 5546 N N . LEU B 1 342 ? 5.105 0.708 8.297 1 98.62 342 LEU B N 1
ATOM 5547 C CA . LEU B 1 342 ? 4.371 1.563 9.219 1 98.62 342 LEU B CA 1
ATOM 5548 C C . LEU B 1 342 ? 3.189 0.818 9.828 1 98.62 342 LEU B C 1
ATOM 5550 O O . LEU B 1 342 ? 2.867 1.008 11.008 1 98.62 342 LEU B O 1
ATOM 5554 N N . ALA B 1 343 ? 2.568 -0.055 9.055 1 98.06 343 ALA B N 1
ATOM 5555 C CA . ALA B 1 343 ? 1.455 -0.856 9.555 1 98.06 343 ALA B CA 1
ATOM 5556 C C . ALA B 1 343 ? 1.911 -1.787 10.68 1 98.06 343 ALA B C 1
ATOM 5558 O O . ALA B 1 343 ? 1.224 -1.931 11.695 1 98.06 343 ALA B O 1
ATOM 5559 N N . VAL B 1 344 ? 3.064 -2.348 10.508 1 96.62 344 VAL B N 1
ATOM 5560 C CA . VAL B 1 344 ? 3.512 -3.393 11.422 1 96.62 344 VAL B CA 1
ATOM 5561 C C . VAL B 1 344 ? 4.078 -2.762 12.688 1 96.62 344 VAL B C 1
ATOM 5563 O O . VAL B 1 344 ? 3.951 -3.322 13.781 1 96.62 344 VAL B O 1
ATOM 5566 N N . ILE B 1 345 ? 4.586 -1.505 12.609 1 96.31 345 ILE B N 1
ATOM 5567 C CA . ILE B 1 345 ? 5.328 -1.035 13.773 1 96.31 345 ILE B CA 1
ATOM 5568 C C . ILE B 1 345 ? 4.578 0.116 14.438 1 96.31 345 ILE B C 1
ATOM 5570 O O . ILE B 1 345 ? 5.039 0.674 15.438 1 96.31 345 ILE B O 1
ATOM 5574 N N . GLN B 1 346 ? 3.447 0.513 13.938 1 95.5 346 GLN B N 1
ATOM 5575 C CA . GLN B 1 346 ? 2.73 1.672 14.461 1 95.5 346 GLN B CA 1
ATOM 5576 C C . GLN B 1 346 ? 2.561 1.58 15.969 1 95.5 346 GLN B C 1
ATOM 5578 O O . GLN B 1 346 ? 2.83 2.543 16.688 1 95.5 346 GLN B O 1
ATOM 5583 N N . ASP B 1 347 ? 2.158 0.431 16.484 1 92.81 347 ASP B N 1
ATOM 5584 C CA . ASP B 1 347 ? 1.896 0.27 17.922 1 92.81 347 ASP B CA 1
ATOM 5585 C C . ASP B 1 347 ? 3.176 0.437 18.734 1 92.81 347 ASP B C 1
ATOM 5587 O O . ASP B 1 347 ? 3.125 0.835 19.891 1 92.81 347 ASP B O 1
ATOM 5591 N N . LYS B 1 348 ? 4.234 0.136 18.094 1 93.94 348 LYS B N 1
ATOM 5592 C CA . LYS B 1 348 ? 5.523 0.264 18.766 1 93.94 348 LYS B CA 1
ATOM 5593 C C . LYS B 1 348 ? 6.008 1.71 18.766 1 93.94 348 LYS B C 1
ATOM 5595 O O . LYS B 1 348 ? 6.852 2.094 19.578 1 93.94 348 LYS B O 1
ATOM 5600 N N . LEU B 1 349 ? 5.531 2.469 17.859 1 94.62 349 LEU B N 1
ATOM 5601 C CA . LEU B 1 349 ? 5.973 3.85 17.703 1 94.62 349 LEU B CA 1
ATOM 5602 C C . LEU B 1 349 ? 5.223 4.773 18.656 1 94.62 349 LEU B C 1
ATOM 5604 O O . LEU B 1 349 ? 5.719 5.848 19 1 94.62 349 LEU B O 1
ATOM 5608 N N . VAL B 1 350 ? 4.016 4.367 19.016 1 91.38 350 VAL B N 1
ATOM 5609 C CA . VAL B 1 350 ? 3.189 5.215 19.859 1 91.38 350 VAL B CA 1
ATOM 5610 C C . VAL B 1 350 ? 3.658 5.102 21.312 1 91.38 350 VAL B C 1
ATOM 5612 O O . VAL B 1 350 ? 3.822 3.998 21.828 1 91.38 350 VAL B O 1
ATOM 5615 N N . HIS B 1 351 ? 3.996 6.242 21.938 1 84.69 351 HIS B N 1
ATOM 5616 C CA . HIS B 1 351 ? 4.449 6.262 23.328 1 84.69 351 HIS B CA 1
ATOM 5617 C C . HIS B 1 351 ? 3.297 5.973 24.281 1 84.69 351 HIS B C 1
ATOM 5619 O O . HIS B 1 351 ? 2.174 6.434 24.062 1 84.69 351 HIS B O 1
ATOM 5625 N N . SER B 1 352 ? 3.543 4.996 25.219 1 65.06 352 SER B N 1
ATOM 5626 C CA . SER B 1 352 ? 2.551 4.699 26.234 1 65.06 352 SER B CA 1
ATOM 5627 C C . SER B 1 352 ? 2.434 5.844 27.234 1 65.06 352 SER B C 1
ATOM 5629 O O . SER B 1 352 ? 3.428 6.492 27.562 1 65.06 352 SER B O 1
ATOM 5631 N N . GLY B 1 353 ? 1.928 7.105 27.109 1 51.16 353 GLY B N 1
ATOM 5632 C CA . GLY B 1 353 ? 1.672 8.195 28.031 1 51.16 353 GLY B CA 1
ATOM 5633 C C . GLY B 1 353 ? 2.357 8.016 29.375 1 51.16 353 GLY B C 1
ATOM 5634 O O . GLY B 1 353 ? 2.178 8.828 30.281 1 51.16 353 GLY B O 1
ATOM 5635 N N . THR B 1 354 ? 2.732 6.926 29.906 1 37.66 354 THR B N 1
ATOM 5636 C CA . THR B 1 354 ? 3.08 6.883 31.312 1 37.66 354 THR B CA 1
ATOM 5637 C C . THR B 1 354 ? 4.332 7.711 31.594 1 37.66 354 THR B C 1
ATOM 5639 O O . THR B 1 354 ? 4.672 7.965 32.75 1 37.66 354 THR B O 1
ATOM 5642 N N . LYS B 1 355 ? 5.297 7.945 30.797 1 32.66 355 LYS B N 1
ATOM 5643 C CA . LYS B 1 355 ? 6.379 8.672 31.453 1 32.66 355 LYS B CA 1
ATOM 5644 C C . LYS B 1 355 ? 6.293 10.164 31.172 1 32.66 355 LYS B C 1
ATOM 5646 O O . LYS B 1 355 ? 5.984 10.578 30.062 1 32.66 355 LYS B O 1
#

Solvent-accessible surface area (backbone atoms only — not comparable to full-atom values): 40605 Å² total; per-residue (Å²): 135,87,78,82,73,74,72,74,77,73,70,76,71,77,76,78,72,77,75,71,78,79,71,80,76,72,72,72,78,74,70,69,77,56,53,68,55,54,69,70,51,78,63,43,72,57,86,75,52,91,51,52,39,80,56,45,38,31,37,34,43,35,31,60,47,50,67,71,72,32,97,44,67,54,53,36,44,33,52,50,33,51,47,49,38,44,32,41,33,67,58,31,41,30,42,34,40,21,33,45,65,42,70,79,58,90,76,82,73,61,80,84,50,77,66,75,84,44,74,62,37,34,42,49,37,50,48,50,48,47,50,56,63,59,41,39,74,86,49,38,79,80,75,50,74,92,48,58,72,56,69,45,54,84,66,45,69,82,52,53,37,68,61,51,62,52,59,55,45,40,56,56,57,42,55,27,33,28,37,81,66,59,54,90,54,25,22,34,25,46,50,52,60,90,52,56,30,38,28,83,42,63,62,66,58,72,40,75,45,30,31,41,36,56,78,75,32,77,71,41,78,71,28,48,38,42,83,49,60,78,55,42,53,21,45,67,42,26,39,61,67,60,54,48,77,44,80,21,65,23,59,61,38,60,57,73,63,44,87,50,88,88,37,63,68,35,38,34,34,45,39,90,85,33,46,56,42,88,79,50,84,70,75,87,62,54,27,34,35,40,37,47,28,41,92,75,32,45,68,48,21,44,68,46,26,79,87,46,83,48,88,47,69,72,72,71,23,81,39,47,24,9,72,59,83,76,49,44,24,79,64,78,53,53,73,55,44,51,42,34,39,49,49,60,41,45,78,69,69,54,77,76,79,80,122,130,84,77,79,71,75,75,74,78,71,70,78,69,76,74,78,69,76,75,71,80,78,70,80,77,71,72,72,75,73,71,68,76,55,52,67,55,53,67,70,49,78,62,44,74,56,85,76,53,92,50,54,39,79,55,46,38,30,39,32,42,34,31,61,46,50,67,74,72,33,95,44,67,55,54,37,45,35,51,50,34,50,47,48,40,43,32,39,31,67,59,30,41,29,42,34,41,22,32,43,66,42,73,67,77,81,82,84,73,61,79,84,49,79,65,74,84,44,73,59,36,34,44,49,36,49,50,50,48,46,51,55,64,60,41,40,74,87,49,39,78,80,74,50,73,91,47,58,73,56,71,46,55,85,65,44,68,81,49,54,38,69,59,51,63,53,58,56,45,42,57,55,57,42,55,28,34,28,36,82,66,56,55,88,54,24,23,34,25,46,49,53,59,90,53,57,29,38,28,83,42,64,63,66,58,72,38,74,44,30,32,41,34,56,78,76,33,77,71,42,77,72,29,46,37,42,81,48,59,78,56,40,52,21,46,66,42,26,39,62,68,59,53,48,77,43,81,20,64,23,59,61,38,59,56,72,62,45,87,48,86,88,37,62,66,36,38,34,35,47,38,90,83,33,46,57,42,89,79,49,83,70,74,86,61,53,27,35,36,38,39,46,29,43,95,75,32,45,67,48,22,43,67,46,26,80,85,47,83,47,88,47,70,72,72,72,23,81,39,47,25,9,71,58,84,77,49,45,23,78,65,77,54,53,71,55,45,51,43,33,38,49,49,60,41,45,76,68,68,54,76,75,78,80,121

Sequence (710 aa):
MWHDNRQDKQWPGPRGWKNKNQGGWGKSSKKWDNSEYLSELKFEDVPRPKKPRKYTVSIAVPASILEETCLKDELRTYVVGQIARAAVIYSIDEIVVYDDMCSQKRGTTNAAHVTPKSAGDFLEMMRTLLEYQECPQYLRKHLFQYNAYLRSVGVLNALNSPHHLRFNQWCEYREGIVMEGGGKNLSYVDVGLGVDVSVDHKLKPGLRVTLKMPPETKEMKKPYGVVVSPDEPREKAGYYWGYTVRVAHSLSEVVTGCRFPGGYDLLIGTSDKGENIKQTDLPEYSHAMIVFGGVDGLEVALEADEKLEATEPLQMFDIYANTCPLQQSRTIRTEEAIVITLAVIQDKLVHSGTKMWHDNRQDKQWPGPRGWKNKNQGGWGKSSKKWDNSEYLSELKFEDVPRPKKPRKYTVSIAVPASILEETCLKDELRTYVVGQIARAAVIYSIDEIVVYDDMCSQKRGTTNAAHVTPKSAGDFLEMMRTLLEYQECPQYLRKHLFQYNAYLRSVGVLNALNSPHHLRFNQWCEYREGIVMEGGGKNLSYVDVGLGVDVSVDHKLKPGLRVTLKMPPETKEMKKPYGVVVSPDEPREKAGYYWGYTVRVAHSLSEVVTGCRFPGGYDLLIGTSDKGENIKQTDLPEYSHAMIVFGGVDGLEVALEADEKLEATEPLQMFDIYANTCPLQQSRTIRTEEAIVITLAVIQDKLVHSGTK

Organism: Petrolisthes cinctipes (NCBI:txid88211)

InterPro domains:
  IPR003750 Putative RNA methyltransferase C9orf114-like [PF02598] (56-343)
  IPR003750 Putative RNA methyltransferase C9orf114-like [PTHR12150] (36-349)
  IPR003750 Putative RNA methyltransferase C9orf114-like [cd18086] (56-345)
  IPR012340 Nucleic acid-binding, OB-fold [G3DSA:2.40.50.140] (164-231)
  IPR012340 Nucleic acid-binding, OB-fold [SSF50249] (162-242)
  IPR029026 tRNA (guanine-N1-)-methyltransferase, N-terminal [G3DSA:3.40.1280.10] (57-343)
  IPR029028 Alpha/beta knot methyltransferases [SSF75217] (54-346)

pLDDT: mean 84.67, std 22.99, range [19.58, 98.94]

Foldseek 3Di:
DPDPPPDPPPPPPDPPPPPPDPPPCPVPPPLPCCLVVLLPQQFDEDDFDDDFAQFAEEEEDELCQLVPPDPDLLVSLALLLLLLLLCQVLLHAAYEYEHLQLPDDPDDPDLQDLDDDDSVSSLVLSQVSSVLLQDQPVCNVLQDDDGNSCPNNVSHDHNPHSQNDALRHDDQKFKWFWAPDDDQQWTWTDRRNSGTAIERGDDDGSDIFMWGWDPVQSNPSHTYTYTDDLCCSRRPGNGSRGYHYHYYHAPVCLFVVAPDVPTWPAEEEEDLPFAAVLPDADDDTRYYYYYFDAPVTNQSSQVSDPVDPDNDPVVPHVGYHYLCNPDPDPDDGRSRCSSSNSVSCSVRPDDPPPD/DPDPPPDPPPPPPDPPPPPPDPPPCPVPPPLPLCLVVLLPQQFDEDDFDDDFDQFAEEEEDELCQLVPPDPDLLVSLALLLLLLLLCQVLLHAAYEYEHLQLPPDDDDPDLQDLDDDDSSSSLVLSQVSSVLLQDQPVLNVLQDDDGNSCPNNVSHDHNPHSQNDALRHDDQKFKWFWAPDDDQQWTWTDRRNSGTAIERGDDDGSDIFMWGFDPVQSNPSHTYTYTDDLCCSRRPGNGSRGYHYHYYHAPVCLFVVAPDVPTWPAEEEEDLPFAAVLPPADDDTRYYYYYFDAPVTNQSSQVSDPVDPDNDPVVPHVGYHYLCNPDPDPDDGRSRCSSSNSVSCSVRPDDPPPD

Secondary structure (DSSP, 8-state):
---------------------------------THHHHHT--PEEPPPPSS----EEEEEEETTHHHHH-SSHHHHHHHHHHHHHHHHHTT--EEEEE-TT---SS----TT-SS--SHHHHHHHHHHHHHHHHS-HHHHHHH----GGGTTGGGPPP---TTS--TTEE-SEEEEEEPS---TT-EEEE-SSSSEEEESS---TT-EEEEE--GGGGG-SS-B-EEE-TTHIIIII------EEEEESSHHHHHHT--STT--SEEEEEEEEEEEGGG-PPPP-SEEEEE---TTHHHHHHHH-TT----SHHHH-SEEEES-TT--SS---HHHHHHHHHHHHHHHHS--TT-/---------------------------------THHHHHT--PEEPPPPSS----EEEEEEETTHHHHH-SSHHHHHHHHHHHHHHHHHTT--EEEEE-TT---SS----TT-SS--SHHHHHHHHHHHHHHHHS-HHHHHHH----GGGTTGGGPPP---TT---TTEE-SEEEEEEPS---TT-EEEE-SSSSEEEESS---TT-EEEEE--GGGGG-SS-B-EEE-TTHIIIII------EEEEESSHHHHHHT--STT--SEEEEEEEEEEEGGG-PPPP-SEEEEE---TTHHHHHHHH-TT---SSHHHH-SEEEES-TT--SS---HHHHHHHHHHHHHHHHS--TT-

Nearest PDB structures (foldseek):
  4rg1-assembly1_B  TM=9.585E-01  e=2.779E-36  Homo sapiens
  8qsu-assembly1_A-2  TM=9.521E-01  e=1.357E-35  Homo sapiens
  4rg1-assembly1_A  TM=9.544E-01  e=1.717E-35  Homo sapiens
  8qsv-assembly1_A-2  TM=9.438E-01  e=1.423E-34  Homo sapiens
  8qsw-assembly1_A-2  TM=9.428E-01  e=1.697E-34  Homo sapiens

Radius of gyration: 31.07 Å; Cα contacts (8 Å, |Δi|>4): 1275; chains: 2; bounding box: 64×91×98 Å